Protein AF-M0QQQ7-F1 (afdb_monomer_lite)

Secondary structure (DSSP, 8-state):
-HHHHHTT-HHHHHHHHHHHHTT--TT-TTHHHHHHHHHHHHHHHT-HHHHHHHHHHH-TTT-S-HHHHHHHHHHTT-HHHHHHHHHHHHHS---HHHHHHHHHHHHHHHTTT-HHHHHHHHHHHHHTS-TTS--STTHHHHHHHHHHHTTTT-THHHHHHHHH-S-TT--HHHHHHHHHT-HHHHHHHS-SS--HHHHHHHHHHHHHHHHHHHT-HHHHHHHHTTHHHHHHS----TTTHHHHHHHHHHHHHTT-GGGTHHHHHHHHHHHHHTT--HHHHHHHHHHHHHHHHHHT-HHHHHHHHHHHHHH--SSSHHHHHHHHHHHHHHHHTT----HHHHHHHHHHHHHTT-HHHHHHHHHHHHHT-S-HHHHHHHHHHHHHHHHHHHHHHHHSSSPPHHHHHHHHHHHTT--HHHHHHHHTS-HHHHHHHHHHHHHHTT-SSHHHHHHHHHHTT--

Foldseek 3Di:
DQVCVLLVNLVVLLVVLCVVPPVDDLPDLPLQVSLLSNLLSCLVQQNLVSNQVSDVRNALQRHPQLLSNLLSCLFQQNLPRLVRNLVSLVPDDCDPLSVLQNLLSVLSSCLLPDLPSSLVSLLSSVVSDDLVDPRSSPNSSLLSNLLSCLQQVHLCNQVSVVSNPSDLQALSQLVSCLSLVVLPSVVVSQHPDHDHLVSLLQSLLSQLSSCVLVVNLVSLVVSVVCVLVSVVSHDRTLSCLLSVLSVLQSCLLVVNNVSCVVVLVSVVVSCVSSVNRLSRNLNNLLSQLNSCLSNLNLPSLVVSLVVLVVSDDPDDLSVLSSLLSVLQSCLSVLHDDDVVSLVSNLVSCVSSSNLSSSLVSLQSSLVSDPDVVSSVVSNVSSVVSVVVSVVVSLQRDDQDPVLLLLLLCVLVPDQLCVSCVVVVHHSVVSVVSLVSLCSNQVNPDSVSSSVSCVVVPRD

InterPro domains:
  IPR000792 Transcription regulator LuxR, C-terminal [PF00196] (398-450)
  IPR000792 Transcription regulator LuxR, C-terminal [PR00038] (399-413)
  IPR000792 Transcription regulator LuxR, C-terminal [PR00038] (413-429)
  IPR000792 Transcription regulator LuxR, C-terminal [PR00038] (429-441)
  IPR000792 Transcription regulator LuxR, C-terminal [PS00622] (413-440)
  IPR000792 Transcription regulator LuxR, C-terminal [PS50043] (392-457)
  IPR000792 Transcription regulator LuxR, C-terminal [SM00421] (396-453)
  IPR000792 Transcription regulator LuxR, C-terminal [cd06170] (399-450)
  IPR016032 Signal transduction response regulator, C-terminal effector [SSF46894] (384-457)
  IPR036388 Winged helix-like DNA-binding domain superfamily [G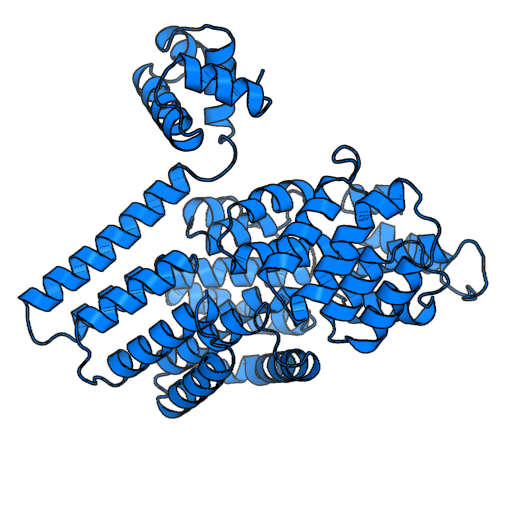3DSA:1.10.10.10] (391-458)

Sequence (459 aa):
ARLALAAGDVDGAAAVADRHLEGASVEDADVPPWIALAADIAGVRGHHTHAADLHRWLGPTRTDDALGAVAALLGVGDRESAAAFVATDATRPPIGVRARRAPAVRGLSASLDDPTAALDDVVRGLSAGDVRRPAPATYAPLLAAVSLSLQTATPTAHLMASTVRSSTADPTESWIALRAGDLETAGRRCPAEPVGAADRFRTLAIRLGLARRAGDVGAMTALWLQAPSVLAAVEVDLYSLAHLAEYRVVAARLGQTAQIDRRIAAVDELLTGLGDPVAWSADWRFAEVVSAIAARDSGAAAVGCERLSRLATSAGPATDLARAAEVWTRIADAQPVPTSDVDAAVDGLRRAGRAWEAARLAGEAALRSDDSRTAAALLHTARAVAEERRDAVDTAGPLTEREAEVARELLAGFTYREIGERLFISAKTVEHHVARIRRRLDAGSRSELLSALRAAGYR

Radius of gyration: 23.48 Å; chains: 1; bounding box: 63×50×65 Å

Structure (mmCIF, N/CA/C/O backbone):
data_AF-M0QQQ7-F1
#
_entry.id   AF-M0QQQ7-F1
#
loop_
_atom_site.group_PDB
_atom_site.id
_atom_site.type_symbol
_atom_site.label_atom_id
_atom_site.label_alt_id
_atom_site.label_comp_id
_atom_site.label_asym_id
_atom_site.label_entity_id
_atom_site.label_seq_id
_atom_site.pdbx_PDB_ins_code
_atom_site.Cartn_x
_atom_site.Cartn_y
_atom_site.Cartn_z
_atom_site.occupancy
_atom_site.B_iso_or_equiv
_atom_site.auth_seq_id
_atom_site.auth_comp_id
_atom_site.auth_asym_id
_atom_site.auth_atom_id
_atom_site.pdbx_PDB_model_num
ATOM 1 N N . ALA A 1 1 ? 5.302 -7.618 -29.799 1.00 82.19 1 ALA A N 1
ATOM 2 C CA . ALA A 1 1 ? 5.643 -7.550 -28.365 1.00 82.19 1 ALA A CA 1
ATOM 3 C C . ALA A 1 1 ? 4.912 -6.409 -27.643 1.00 82.19 1 ALA A C 1
ATOM 5 O O . ALA A 1 1 ? 3.958 -6.702 -26.945 1.00 82.19 1 ALA A O 1
ATOM 6 N N . ARG A 1 2 ? 5.225 -5.119 -27.870 1.00 80.75 2 ARG A N 1
ATOM 7 C CA . ARG A 1 2 ? 4.519 -3.998 -27.193 1.00 80.75 2 ARG A CA 1
ATOM 8 C C . ARG A 1 2 ? 2.996 -3.974 -27.387 1.00 80.75 2 ARG A C 1
ATOM 10 O O . ARG A 1 2 ? 2.278 -3.688 -26.443 1.00 80.75 2 ARG A O 1
ATOM 17 N N . LEU A 1 3 ? 2.510 -4.297 -28.589 1.00 80.75 3 LEU A N 1
ATOM 18 C CA . LEU A 1 3 ? 1.068 -4.424 -28.848 1.00 80.75 3 LEU A CA 1
ATOM 19 C C . LEU A 1 3 ? 0.435 -5.604 -28.096 1.00 80.75 3 LEU A C 1
ATOM 21 O O . LEU A 1 3 ? -0.682 -5.468 -27.622 1.00 80.75 3 LEU A O 1
ATOM 25 N N . ALA A 1 4 ? 1.152 -6.726 -27.966 1.00 81.25 4 ALA A N 1
ATOM 26 C CA . ALA A 1 4 ? 0.687 -7.885 -27.202 1.00 81.25 4 ALA A CA 1
ATOM 27 C C . ALA A 1 4 ? 0.584 -7.528 -25.713 1.00 81.25 4 ALA A C 1
ATOM 29 O O . ALA A 1 4 ? -0.470 -7.697 -25.113 1.00 81.25 4 ALA A O 1
ATOM 30 N N . LEU A 1 5 ? 1.620 -6.881 -25.168 1.00 77.62 5 LEU A N 1
ATOM 31 C CA . LEU A 1 5 ? 1.623 -6.386 -23.792 1.00 77.62 5 LEU A CA 1
ATOM 32 C C . LEU A 1 5 ? 0.493 -5.373 -23.539 1.00 77.62 5 LEU A C 1
ATOM 34 O O . LEU A 1 5 ? -0.209 -5.475 -22.540 1.00 77.62 5 LEU A O 1
ATOM 38 N N . ALA A 1 6 ? 0.264 -4.439 -24.468 1.00 74.06 6 ALA A N 1
ATOM 39 C CA . ALA A 1 6 ? -0.843 -3.482 -24.385 1.00 74.06 6 ALA A CA 1
ATOM 40 C C . ALA A 1 6 ? -2.233 -4.140 -24.497 1.00 74.06 6 ALA A C 1
ATOM 42 O O . ALA A 1 6 ? -3.210 -3.572 -24.021 1.00 74.06 6 ALA A O 1
ATOM 43 N N . ALA A 1 7 ? -2.325 -5.316 -25.119 1.00 74.88 7 ALA A N 1
ATOM 44 C CA . ALA A 1 7 ? -3.544 -6.117 -25.200 1.00 74.88 7 ALA A CA 1
ATOM 45 C C . ALA A 1 7 ? -3.713 -7.086 -24.010 1.00 74.88 7 ALA A C 1
ATOM 47 O O . ALA A 1 7 ? -4.677 -7.847 -23.987 1.00 74.88 7 ALA A O 1
ATOM 48 N N . GLY A 1 8 ? -2.789 -7.080 -23.041 1.00 76.31 8 GLY A N 1
ATOM 49 C CA . GLY A 1 8 ? -2.792 -7.993 -21.893 1.00 76.31 8 GLY A CA 1
ATOM 50 C C . GLY A 1 8 ? -2.192 -9.378 -22.169 1.00 76.31 8 GLY A C 1
ATOM 51 O O . GLY A 1 8 ? -2.152 -10.210 -21.267 1.00 76.31 8 GLY A O 1
ATOM 52 N N . ASP A 1 9 ? -1.678 -9.632 -23.376 1.00 83.38 9 ASP A N 1
ATOM 53 C CA . ASP A 1 9 ? -0.954 -10.858 -23.726 1.00 83.38 9 ASP A CA 1
ATOM 54 C C . ASP A 1 9 ? 0.514 -10.757 -23.274 1.00 83.38 9 ASP A C 1
ATOM 56 O O . ASP A 1 9 ? 1.436 -10.488 -24.053 1.00 83.38 9 ASP A O 1
ATOM 60 N N . VAL A 1 10 ? 0.712 -10.913 -21.962 1.00 85.69 10 VAL A N 1
ATOM 61 C CA . VAL A 1 10 ? 2.031 -10.849 -21.313 1.00 85.69 10 VAL A CA 1
ATOM 62 C C . VAL A 1 10 ? 2.925 -12.007 -21.771 1.00 85.69 10 VAL A C 1
ATOM 64 O O . VAL A 1 10 ? 4.121 -11.808 -21.986 1.00 85.69 10 VAL A O 1
ATOM 67 N N . ASP A 1 11 ? 2.357 -13.197 -21.977 1.00 88.44 11 ASP A N 1
ATOM 68 C CA . ASP A 1 11 ? 3.104 -14.392 -22.384 1.00 88.44 11 ASP A CA 1
ATOM 69 C C . ASP A 1 11 ? 3.584 -14.303 -23.834 1.00 88.44 11 ASP A C 1
ATOM 71 O O . ASP A 1 11 ? 4.762 -14.546 -24.110 1.00 88.44 11 ASP A O 1
ATOM 75 N N . GLY A 1 12 ? 2.726 -13.863 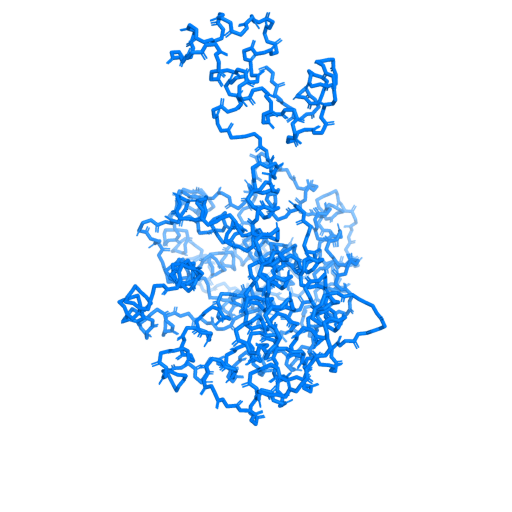-24.756 1.00 90.44 12 GLY A N 1
ATOM 76 C CA . GLY A 1 12 ? 3.119 -13.594 -26.134 1.00 90.44 12 GLY A CA 1
ATOM 77 C C . GLY A 1 12 ? 4.098 -12.425 -26.248 1.00 90.44 12 GLY A C 1
ATOM 78 O O . GLY A 1 12 ? 4.996 -12.449 -27.094 1.00 90.44 12 GLY A O 1
ATOM 79 N N . ALA A 1 13 ? 3.994 -11.411 -25.380 1.00 89.50 13 ALA A N 1
ATOM 80 C CA . ALA A 1 13 ? 4.998 -10.354 -25.306 1.00 89.50 13 ALA A CA 1
ATOM 81 C C . ALA A 1 13 ? 6.368 -10.894 -24.863 1.00 89.50 13 ALA A C 1
ATOM 83 O O . ALA A 1 13 ? 7.367 -10.561 -25.509 1.00 89.50 13 ALA A O 1
ATOM 84 N N . ALA A 1 14 ? 6.399 -11.748 -23.832 1.00 91.56 14 ALA A N 1
ATOM 85 C CA . ALA A 1 14 ? 7.615 -12.380 -23.316 1.00 91.56 14 ALA A CA 1
ATOM 86 C C . ALA A 1 14 ? 8.290 -13.254 -24.375 1.00 91.56 14 ALA A C 1
ATOM 88 O O . ALA A 1 14 ? 9.444 -13.023 -24.708 1.00 91.56 14 ALA A O 1
ATOM 89 N N . ALA A 1 15 ? 7.540 -14.153 -25.017 1.00 94.50 15 ALA A N 1
ATOM 90 C CA . ALA A 1 15 ? 8.077 -15.055 -26.037 1.00 94.50 15 ALA A CA 1
ATOM 91 C C . ALA A 1 15 ? 8.670 -14.326 -27.260 1.00 94.50 15 ALA A C 1
ATOM 93 O O . ALA A 1 15 ? 9.486 -14.878 -28.002 1.00 94.50 15 ALA A O 1
ATOM 94 N N . VAL A 1 16 ? 8.237 -13.092 -27.538 1.00 94.19 16 VAL A N 1
ATOM 95 C CA . VAL A 1 16 ? 8.868 -12.256 -28.569 1.00 94.19 16 VAL A CA 1
ATOM 96 C C . VAL A 1 16 ? 10.148 -11.607 -28.043 1.00 94.19 16 VAL A C 1
ATOM 98 O O . VAL A 1 16 ? 11.122 -11.569 -28.784 1.00 94.19 16 VAL A O 1
ATOM 101 N N . ALA A 1 17 ? 10.151 -11.099 -26.807 1.00 93.06 17 ALA A N 1
ATOM 102 C CA . ALA A 1 17 ? 11.342 -10.503 -26.205 1.00 93.06 17 ALA A CA 1
ATOM 103 C C . ALA A 1 17 ? 12.465 -11.539 -26.027 1.00 93.06 17 ALA A C 1
ATOM 105 O O . ALA A 1 17 ? 13.589 -11.285 -26.452 1.00 93.06 17 ALA A O 1
ATOM 106 N N . ASP A 1 18 ? 12.136 -12.726 -25.515 1.00 94.50 18 ASP A N 1
ATOM 107 C CA . ASP A 1 18 ? 13.091 -13.810 -25.275 1.00 94.50 18 ASP A CA 1
ATOM 108 C C . ASP A 1 18 ? 13.788 -14.235 -26.570 1.00 94.50 18 ASP A C 1
ATOM 110 O O . ASP A 1 18 ? 15.007 -14.304 -26.606 1.00 94.50 18 ASP A O 1
ATOM 114 N N . ARG A 1 19 ? 13.051 -14.396 -27.678 1.00 94.94 19 ARG A N 1
ATOM 115 C CA . ARG A 1 19 ? 13.642 -14.737 -28.989 1.00 94.94 19 ARG A CA 1
ATOM 116 C C . ARG A 1 19 ? 14.636 -13.708 -29.525 1.00 94.94 19 ARG A C 1
ATOM 118 O O . ARG A 1 19 ? 15.465 -14.061 -30.354 1.00 94.94 19 ARG A O 1
ATOM 125 N N . HIS A 1 20 ? 14.506 -12.443 -29.132 1.00 92.62 20 HIS A N 1
ATOM 126 C CA . HIS A 1 20 ? 15.435 -11.389 -29.544 1.00 92.62 20 HIS A CA 1
ATOM 127 C C . HIS A 1 20 ? 16.638 -11.267 -28.610 1.00 92.62 20 HIS A C 1
ATOM 129 O O . HIS A 1 20 ? 17.694 -10.830 -29.049 1.00 92.62 20 HIS A O 1
ATOM 135 N N . LEU A 1 21 ? 16.477 -11.632 -27.337 1.00 94.06 21 LEU A N 1
ATOM 136 C CA . LEU A 1 21 ? 17.554 -11.615 -26.350 1.00 94.06 21 LEU A CA 1
ATOM 137 C C . LEU A 1 21 ? 18.340 -12.936 -26.322 1.00 94.06 21 LEU A C 1
ATOM 139 O O . LEU A 1 21 ? 19.485 -12.961 -25.876 1.00 94.06 21 LEU A O 1
ATOM 143 N N . GLU A 1 22 ? 17.756 -14.027 -26.816 1.00 93.94 22 GLU A N 1
ATOM 144 C CA . GLU A 1 22 ? 18.401 -15.331 -26.927 1.00 93.94 22 GLU A CA 1
ATOM 145 C C . GLU A 1 22 ? 19.618 -15.250 -27.860 1.00 93.94 22 GLU A C 1
ATOM 147 O O . GLU A 1 22 ? 19.500 -15.043 -29.066 1.00 93.94 22 GLU A O 1
ATOM 152 N N . GLY A 1 23 ? 20.812 -15.401 -27.281 1.00 90.56 23 GLY A N 1
ATOM 153 C CA . GLY A 1 23 ? 22.083 -15.317 -28.007 1.00 90.56 23 GLY A CA 1
ATOM 154 C C . GLY A 1 23 ? 22.569 -13.896 -28.308 1.00 90.56 23 GLY A C 1
AT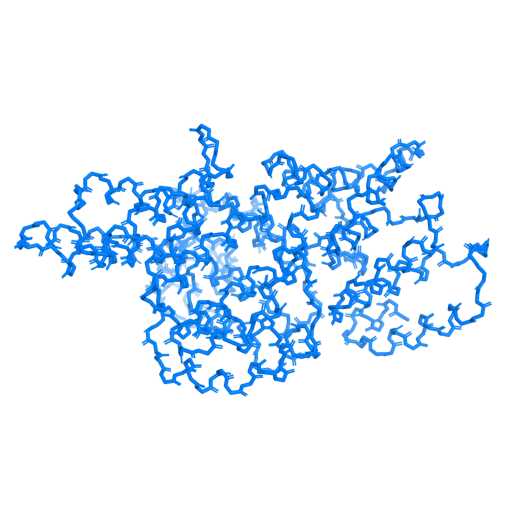OM 155 O O . GLY A 1 23 ? 23.604 -13.757 -28.959 1.00 90.56 23 GLY A O 1
ATOM 156 N N . ALA A 1 24 ? 21.871 -12.860 -27.833 1.00 92.69 24 ALA A N 1
ATOM 157 C CA . ALA A 1 24 ? 22.284 -11.473 -28.019 1.00 92.69 24 ALA A CA 1
ATOM 158 C C . ALA A 1 24 ? 23.520 -11.119 -27.175 1.00 92.69 24 ALA A C 1
ATOM 160 O O . ALA A 1 24 ? 23.685 -11.585 -26.043 1.00 92.69 24 ALA A O 1
ATOM 161 N N . SER A 1 25 ? 24.375 -10.248 -27.708 1.00 92.88 25 SER A N 1
ATOM 162 C CA . SER A 1 25 ? 25.479 -9.631 -26.974 1.00 92.88 25 SER A CA 1
ATOM 163 C C . SER A 1 25 ? 25.045 -8.285 -26.402 1.00 92.88 25 SER A C 1
ATOM 165 O O . SER A 1 25 ? 24.314 -7.526 -27.033 1.00 92.88 25 SER A O 1
ATOM 167 N N . VAL A 1 26 ? 25.559 -7.921 -25.226 1.00 91.06 26 VAL A N 1
ATOM 168 C CA . VAL A 1 26 ? 25.296 -6.603 -24.619 1.00 91.06 26 VAL A CA 1
ATOM 169 C C . VAL A 1 26 ? 25.730 -5.439 -25.527 1.00 91.06 26 VAL A C 1
ATOM 171 O O . VAL A 1 26 ? 25.189 -4.333 -25.446 1.00 91.06 26 VAL A O 1
ATOM 174 N N . GLU A 1 27 ? 26.706 -5.683 -26.404 1.00 92.62 27 GLU A N 1
ATOM 175 C CA . GLU A 1 27 ? 27.265 -4.696 -27.331 1.00 92.62 27 GLU A CA 1
ATOM 176 C C . GLU A 1 27 ? 26.352 -4.411 -28.533 1.00 92.62 27 GLU A C 1
ATOM 178 O O . GLU A 1 27 ? 26.475 -3.344 -29.149 1.00 92.62 27 GLU A O 1
ATOM 183 N N . ASP A 1 28 ? 25.384 -5.288 -28.813 1.00 92.75 28 ASP A N 1
ATOM 184 C CA . ASP A 1 28 ? 24.484 -5.172 -29.958 1.00 92.75 28 ASP A CA 1
ATOM 185 C C . ASP A 1 28 ? 23.592 -3.924 -29.841 1.00 92.75 28 ASP A C 1
ATOM 187 O O . ASP A 1 28 ? 23.079 -3.569 -28.773 1.00 92.75 28 ASP A O 1
ATOM 191 N N . ALA A 1 29 ? 23.450 -3.194 -30.951 1.00 89.44 29 ALA A N 1
ATOM 192 C CA . ALA A 1 29 ? 22.823 -1.870 -30.969 1.00 89.44 29 ALA A CA 1
ATOM 193 C C . ALA A 1 29 ? 21.296 -1.904 -30.776 1.00 89.44 29 ALA A C 1
ATOM 195 O O . ALA A 1 29 ? 20.706 -0.906 -30.364 1.00 89.44 29 ALA A O 1
ATOM 196 N N . ASP A 1 30 ? 20.648 -3.026 -31.077 1.00 90.44 30 ASP A N 1
ATOM 197 C CA . ASP A 1 30 ? 19.199 -3.217 -30.997 1.00 90.44 30 ASP A CA 1
ATOM 198 C C . ASP A 1 30 ? 18.728 -3.815 -29.661 1.00 90.44 30 ASP A C 1
ATOM 200 O O . ASP A 1 30 ? 17.528 -3.830 -29.392 1.00 90.44 30 ASP A O 1
ATOM 204 N N . VAL A 1 31 ? 19.647 -4.231 -28.788 1.00 92.88 31 VAL A N 1
ATOM 205 C CA . VAL A 1 31 ? 19.356 -4.828 -27.472 1.00 92.88 31 VAL A CA 1
ATOM 206 C C . VAL A 1 31 ? 18.711 -3.875 -26.451 1.00 92.88 31 VAL A C 1
ATOM 208 O O . VAL A 1 31 ? 17.766 -4.305 -25.782 1.00 92.88 31 VAL A O 1
ATOM 211 N N . PRO A 1 32 ? 19.119 -2.594 -26.299 1.00 92.19 32 PRO A N 1
ATOM 212 C CA . PRO A 1 32 ? 18.553 -1.706 -25.277 1.00 92.19 32 PRO A CA 1
ATOM 213 C C . PRO A 1 32 ? 17.009 -1.629 -25.237 1.00 92.19 32 PRO A C 1
ATOM 215 O O . PRO A 1 32 ? 16.436 -1.769 -24.151 1.00 92.19 32 PRO A O 1
ATOM 218 N N . PRO A 1 33 ? 16.285 -1.455 -26.365 1.00 89.56 33 PRO A N 1
ATOM 219 C CA . PRO A 1 33 ? 14.822 -1.421 -26.344 1.00 89.56 33 PRO A CA 1
ATOM 220 C C . PRO A 1 33 ? 14.169 -2.772 -26.013 1.00 89.56 33 PRO A C 1
ATOM 222 O O . PRO A 1 33 ? 13.040 -2.769 -25.510 1.00 89.56 33 PRO A O 1
ATOM 225 N N . TRP A 1 34 ? 14.839 -3.901 -26.279 1.00 92.00 34 TRP A N 1
ATOM 226 C CA . TRP A 1 34 ? 14.366 -5.235 -25.890 1.00 92.00 34 TRP A CA 1
ATOM 227 C C . TRP A 1 34 ? 14.552 -5.491 -24.400 1.00 92.00 34 TRP A C 1
ATOM 229 O O . TRP A 1 34 ? 13.639 -6.022 -23.774 1.00 92.00 34 TRP A O 1
ATOM 239 N N . ILE A 1 35 ? 15.663 -5.033 -23.818 1.00 92.81 35 ILE A N 1
ATOM 240 C CA . ILE A 1 35 ? 15.896 -5.083 -22.371 1.00 92.81 35 ILE A CA 1
ATOM 241 C C . ILE A 1 35 ? 14.846 -4.281 -21.609 1.00 92.81 35 ILE A C 1
ATOM 243 O O . ILE A 1 35 ? 14.246 -4.816 -20.681 1.00 92.81 35 ILE A O 1
ATOM 247 N N . ALA A 1 36 ? 14.561 -3.044 -22.030 1.00 89.12 36 ALA A N 1
ATOM 248 C CA . ALA A 1 36 ? 13.509 -2.243 -21.401 1.00 89.12 36 ALA A CA 1
ATOM 249 C C . ALA A 1 36 ? 12.148 -2.965 -21.444 1.00 89.12 36 ALA A C 1
ATOM 251 O O . ALA A 1 36 ? 11.458 -3.066 -20.437 1.00 89.12 36 ALA A O 1
ATOM 252 N N . LEU A 1 37 ? 11.796 -3.554 -22.593 1.00 88.88 37 LEU A N 1
ATOM 253 C CA . LEU A 1 37 ? 10.545 -4.297 -22.736 1.00 88.88 37 LEU A CA 1
ATOM 254 C C . LEU A 1 37 ? 10.500 -5.582 -21.892 1.00 88.88 37 LEU A C 1
ATOM 256 O O . LEU A 1 37 ? 9.464 -5.887 -21.307 1.00 88.88 37 LEU A O 1
ATOM 260 N N . ALA A 1 38 ? 11.584 -6.356 -21.853 1.00 92.19 38 ALA A N 1
ATOM 261 C CA . ALA A 1 38 ? 11.665 -7.571 -21.047 1.00 92.19 38 ALA A CA 1
ATOM 262 C C . ALA A 1 38 ? 11.583 -7.245 -19.547 1.00 92.19 38 ALA A C 1
ATOM 264 O O . ALA A 1 38 ? 10.872 -7.928 -18.811 1.00 92.19 38 ALA A O 1
ATOM 265 N N . ALA A 1 39 ? 12.219 -6.151 -19.114 1.00 91.56 39 ALA A N 1
ATOM 266 C CA . ALA A 1 39 ? 12.131 -5.656 -17.746 1.00 91.56 39 ALA A CA 1
ATOM 267 C C . ALA A 1 39 ? 10.703 -5.210 -17.383 1.00 91.56 39 ALA A C 1
ATOM 269 O O . ALA A 1 39 ? 10.231 -5.521 -16.289 1.00 91.56 39 ALA A O 1
ATOM 270 N N . ASP A 1 40 ? 9.968 -4.576 -18.304 1.00 86.00 40 ASP A N 1
ATOM 271 C CA . ASP A 1 40 ? 8.550 -4.248 -18.095 1.00 86.00 40 ASP A CA 1
ATOM 272 C C . ASP A 1 40 ? 7.690 -5.497 -17.912 1.00 86.00 40 ASP A C 1
ATOM 274 O O . ASP A 1 40 ? 6.875 -5.573 -16.993 1.00 86.00 40 ASP A O 1
ATOM 278 N N . ILE A 1 41 ? 7.874 -6.490 -18.787 1.00 88.56 41 ILE A N 1
ATOM 279 C CA . ILE A 1 41 ? 7.156 -7.768 -18.736 1.00 88.56 41 ILE A CA 1
ATOM 280 C C . ILE A 1 41 ? 7.436 -8.471 -17.404 1.00 88.56 41 ILE A C 1
ATOM 282 O O . ILE A 1 41 ? 6.512 -8.971 -16.758 1.00 88.56 41 ILE A O 1
ATOM 286 N N . ALA A 1 42 ? 8.697 -8.477 -16.973 1.00 90.56 42 ALA A N 1
ATOM 287 C CA . ALA A 1 42 ? 9.108 -9.003 -15.681 1.00 90.56 42 ALA A CA 1
ATOM 288 C C . ALA A 1 42 ? 8.429 -8.246 -14.527 1.00 90.56 42 ALA A C 1
ATOM 290 O O . ALA A 1 42 ? 7.852 -8.874 -13.641 1.00 90.56 42 ALA A O 1
ATOM 291 N N . GLY A 1 43 ? 8.396 -6.912 -14.582 1.00 86.25 43 GLY A N 1
ATOM 292 C CA . GLY A 1 43 ? 7.715 -6.070 -13.598 1.00 86.25 43 GLY A CA 1
ATOM 293 C C . GLY A 1 43 ? 6.206 -6.322 -13.515 1.00 86.25 43 GLY A C 1
ATOM 294 O O . GLY A 1 43 ? 5.671 -6.420 -12.413 1.00 86.25 43 GLY A O 1
ATOM 295 N N . VAL A 1 44 ? 5.519 -6.491 -14.650 1.00 83.44 44 VAL A N 1
ATOM 296 C CA . VAL A 1 44 ? 4.085 -6.849 -14.693 1.00 83.44 44 VAL A CA 1
ATOM 297 C C . VAL A 1 44 ? 3.836 -8.215 -14.049 1.00 83.44 44 VAL A C 1
ATOM 299 O O . VAL A 1 44 ? 2.847 -8.400 -13.345 1.00 83.44 44 VAL A O 1
ATOM 302 N N . ARG A 1 45 ? 4.754 -9.170 -14.229 1.00 86.12 45 ARG A N 1
ATOM 303 C CA . ARG A 1 45 ? 4.684 -10.491 -13.583 1.00 86.12 45 ARG A CA 1
ATOM 304 C C . ARG A 1 45 ? 5.061 -10.474 -12.097 1.00 86.12 45 ARG A C 1
ATOM 306 O O . ARG A 1 45 ? 4.806 -11.463 -11.414 1.00 86.12 45 ARG A O 1
ATOM 313 N N . GLY A 1 46 ? 5.625 -9.373 -11.596 1.00 86.06 46 GLY A N 1
ATOM 314 C CA . GLY A 1 46 ? 6.167 -9.263 -10.238 1.00 86.06 46 GLY A CA 1
ATOM 315 C C . GLY A 1 46 ? 7.537 -9.926 -10.059 1.00 86.06 46 GLY A C 1
ATOM 316 O O . GLY A 1 46 ? 7.897 -10.268 -8.941 1.00 86.06 46 GLY A O 1
ATOM 317 N N . HIS A 1 47 ? 8.285 -10.139 -11.146 1.00 90.88 47 HIS A N 1
ATOM 318 C CA . HIS A 1 47 ? 9.649 -10.679 -11.134 1.00 90.88 47 HIS A CA 1
ATOM 319 C C . HIS A 1 47 ? 10.659 -9.522 -11.142 1.00 90.88 47 HIS A C 1
ATOM 321 O O . HIS A 1 47 ? 11.330 -9.252 -12.145 1.00 90.88 47 HIS A O 1
ATOM 327 N N . HIS A 1 48 ? 10.713 -8.771 -10.045 1.00 90.56 48 HIS A N 1
ATOM 328 C CA . HIS A 1 48 ? 11.515 -7.552 -9.959 1.00 90.56 48 HIS A CA 1
ATOM 329 C C . HIS A 1 48 ? 13.021 -7.843 -9.958 1.00 90.56 48 HIS A C 1
ATOM 331 O O . HIS A 1 48 ? 13.779 -7.054 -10.525 1.00 90.56 48 HIS A O 1
ATOM 337 N N . THR A 1 49 ? 13.454 -8.997 -9.435 1.00 95.06 49 THR A N 1
ATOM 338 C CA . THR A 1 49 ? 14.854 -9.441 -9.543 1.00 95.06 49 THR A CA 1
ATOM 339 C C . THR A 1 49 ? 15.265 -9.628 -10.996 1.00 95.06 49 THR A C 1
ATOM 341 O O . THR A 1 49 ? 16.287 -9.088 -11.415 1.00 95.06 49 THR A O 1
ATOM 344 N N . HIS A 1 50 ? 14.424 -10.279 -11.801 1.00 95.25 50 HIS A N 1
ATOM 345 C CA . HIS A 1 50 ? 14.700 -10.453 -13.224 1.00 95.25 50 HIS A CA 1
ATOM 346 C C . HIS A 1 50 ? 14.766 -9.111 -13.975 1.00 95.25 50 HIS A C 1
ATOM 348 O O . HIS A 1 50 ? 15.676 -8.898 -14.775 1.00 95.25 50 HIS A O 1
ATOM 354 N N . ALA A 1 51 ? 13.852 -8.177 -13.684 1.00 93.62 51 ALA A N 1
ATOM 355 C CA . ALA A 1 51 ? 13.894 -6.831 -14.261 1.00 93.62 51 ALA A CA 1
ATOM 356 C C . ALA A 1 51 ? 15.204 -6.096 -13.917 1.00 93.62 51 ALA A C 1
ATOM 358 O O . ALA A 1 51 ? 15.828 -5.486 -14.787 1.00 93.62 51 ALA A O 1
ATOM 359 N N . ALA A 1 52 ? 15.641 -6.178 -12.657 1.00 95.81 52 ALA A N 1
ATOM 360 C CA . ALA A 1 52 ? 16.893 -5.588 -12.200 1.00 95.81 52 ALA A CA 1
ATOM 361 C C . ALA A 1 52 ? 18.111 -6.214 -12.899 1.00 95.81 52 ALA A C 1
ATOM 363 O O . ALA A 1 52 ? 18.985 -5.483 -13.363 1.00 95.81 52 ALA A O 1
ATOM 364 N N . ASP A 1 53 ? 18.150 -7.541 -13.041 1.00 96.94 53 ASP A N 1
ATOM 365 C CA . ASP A 1 53 ? 19.251 -8.257 -13.697 1.00 96.94 53 ASP A CA 1
ATOM 366 C C . ASP A 1 53 ? 19.400 -7.884 -15.174 1.00 96.94 53 ASP A C 1
ATOM 368 O O . ASP A 1 53 ? 20.518 -7.667 -15.643 1.00 96.94 53 ASP A O 1
ATOM 372 N N . LEU A 1 54 ? 18.286 -7.718 -15.894 1.00 95.94 54 LEU A N 1
ATOM 373 C CA . LEU A 1 54 ? 18.291 -7.245 -17.281 1.00 95.94 54 LEU A CA 1
ATOM 374 C C . LEU A 1 54 ? 18.934 -5.853 -17.402 1.00 95.94 54 LEU A C 1
ATOM 376 O O . LEU A 1 54 ? 19.748 -5.609 -18.297 1.00 95.94 54 LEU A O 1
ATOM 380 N N . HIS A 1 55 ? 18.620 -4.943 -16.476 1.00 95.56 55 HIS A N 1
ATOM 381 C CA . HIS A 1 55 ? 19.239 -3.620 -16.444 1.00 95.56 55 HIS A CA 1
ATOM 382 C C . HIS A 1 55 ? 20.709 -3.663 -16.008 1.00 95.56 55 HIS A C 1
ATOM 384 O O . HIS A 1 55 ? 21.523 -2.968 -16.618 1.00 95.56 55 HIS A O 1
ATOM 390 N N . ARG A 1 56 ? 21.081 -4.491 -15.021 1.00 96.31 56 ARG A N 1
ATOM 391 C CA . ARG A 1 56 ? 22.489 -4.690 -14.623 1.00 96.31 56 ARG A CA 1
ATOM 392 C C . ARG A 1 56 ? 23.328 -5.203 -15.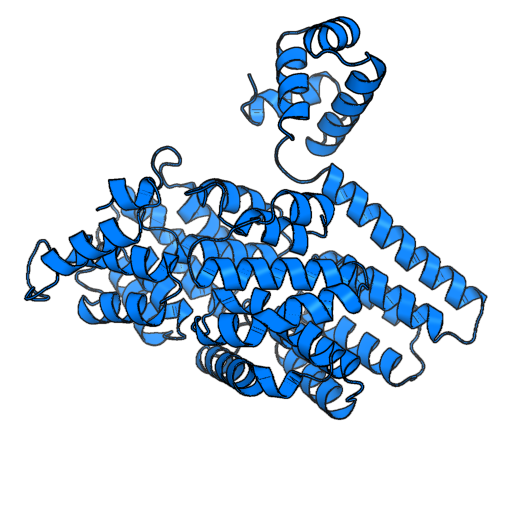784 1.00 96.31 56 ARG A C 1
ATOM 394 O O . ARG A 1 56 ? 24.421 -4.690 -16.004 1.00 96.31 56 ARG A O 1
ATOM 401 N N . TRP A 1 57 ? 22.800 -6.168 -16.534 1.00 96.19 57 TRP A N 1
ATOM 402 C CA . TRP A 1 57 ? 23.474 -6.728 -17.698 1.00 96.19 57 TRP A CA 1
ATOM 403 C C . TRP A 1 57 ? 23.719 -5.669 -18.777 1.00 96.19 57 TRP A C 1
ATOM 405 O O . TRP A 1 57 ? 24.833 -5.574 -19.280 1.00 96.19 57 TRP A O 1
ATOM 415 N N . LEU A 1 58 ? 22.724 -4.825 -19.082 1.00 95.44 58 LEU A N 1
ATOM 416 C CA . LEU A 1 58 ? 22.871 -3.747 -20.068 1.00 95.44 58 LEU A CA 1
ATOM 417 C C . LEU A 1 58 ? 23.819 -2.625 -19.610 1.00 95.44 58 LEU A C 1
ATOM 419 O O . LEU A 1 58 ? 24.542 -2.038 -20.418 1.00 95.44 58 LEU A O 1
ATOM 423 N N . GLY A 1 59 ? 23.789 -2.308 -18.318 1.00 95.62 59 GLY A N 1
ATOM 424 C CA . GLY A 1 59 ? 24.579 -1.249 -17.707 1.00 95.62 59 GLY A CA 1
ATOM 425 C C . GLY A 1 59 ? 24.039 0.177 -17.940 1.00 95.62 59 GLY A C 1
ATOM 426 O O . GLY A 1 59 ? 23.230 0.445 -18.838 1.00 95.62 59 GLY A O 1
ATOM 427 N N . PRO A 1 60 ? 24.502 1.147 -17.130 1.00 95.12 60 PRO A N 1
ATOM 428 C CA . PRO A 1 60 ? 23.950 2.505 -17.099 1.00 95.12 60 PRO A CA 1
ATOM 429 C C . PRO A 1 60 ? 24.305 3.351 -18.332 1.00 95.12 60 PRO A C 1
ATOM 431 O O . PRO A 1 60 ? 23.599 4.303 -18.677 1.00 95.12 60 PRO A O 1
ATOM 434 N N . THR A 1 61 ? 25.386 3.012 -19.034 1.00 93.31 61 THR A N 1
ATOM 435 C CA . THR A 1 61 ? 25.868 3.758 -20.206 1.00 93.31 61 THR A CA 1
ATOM 436 C C . THR A 1 61 ? 25.072 3.462 -21.473 1.00 93.31 61 THR A C 1
ATOM 438 O O . THR A 1 61 ? 25.031 4.310 -22.361 1.00 93.31 61 THR A O 1
ATOM 441 N N . ARG A 1 62 ? 24.410 2.299 -21.547 1.00 91.12 62 ARG A N 1
ATOM 442 C CA . ARG A 1 62 ? 23.684 1.832 -22.741 1.00 91.12 62 ARG A CA 1
ATOM 443 C C . ARG A 1 62 ? 22.164 1.852 -22.611 1.00 91.12 62 ARG A C 1
ATOM 445 O O . ARG A 1 62 ? 21.481 1.742 -23.621 1.00 91.12 62 ARG A O 1
ATOM 452 N N . THR A 1 63 ? 21.615 1.996 -21.404 1.00 86.31 63 THR A N 1
ATOM 453 C CA . THR A 1 63 ? 20.152 2.052 -21.230 1.00 86.31 63 THR A CA 1
ATOM 454 C C . THR A 1 63 ? 19.552 3.283 -21.897 1.00 86.31 63 THR A C 1
ATOM 456 O O . THR A 1 63 ? 20.109 4.357 -21.758 1.00 86.31 63 THR A O 1
ATOM 459 N N . ASP A 1 64 ? 18.399 3.191 -22.547 1.00 79.75 64 ASP A N 1
ATOM 460 C CA . ASP A 1 64 ? 17.600 4.376 -22.918 1.00 79.75 64 ASP A CA 1
ATOM 461 C C . ASP A 1 64 ? 16.425 4.605 -21.957 1.00 79.75 64 ASP A C 1
ATOM 463 O O . ASP A 1 64 ? 15.642 5.547 -22.107 1.00 79.75 64 ASP A O 1
ATOM 467 N N . ASP A 1 65 ? 16.320 3.754 -20.937 1.00 85.94 65 ASP A N 1
ATOM 468 C CA . ASP A 1 65 ? 15.259 3.761 -19.946 1.00 85.94 65 ASP A CA 1
ATOM 469 C C . ASP A 1 65 ? 15.830 3.787 -18.526 1.00 85.94 65 ASP A C 1
ATOM 471 O O . ASP A 1 65 ? 15.762 2.824 -17.762 1.00 85.94 65 ASP A O 1
ATOM 475 N N . ALA A 1 66 ? 16.436 4.920 -18.168 1.00 90.50 66 ALA A N 1
ATOM 476 C CA . ALA A 1 66 ? 16.952 5.137 -16.819 1.00 90.50 66 ALA A CA 1
ATOM 477 C C . ALA A 1 66 ? 15.843 5.077 -15.753 1.00 90.50 66 ALA A C 1
ATOM 479 O O . ALA A 1 66 ? 16.102 4.680 -14.622 1.00 90.50 66 ALA A O 1
ATOM 480 N N . LEU A 1 67 ? 14.606 5.446 -16.106 1.00 90.50 67 LEU A N 1
ATOM 481 C CA . LEU A 1 67 ? 13.477 5.432 -15.176 1.00 90.50 67 LEU A CA 1
ATOM 482 C C . LEU A 1 67 ? 13.057 4.004 -14.811 1.00 90.50 67 LEU A C 1
ATOM 484 O O . LEU A 1 67 ? 12.948 3.707 -13.621 1.00 90.50 67 LEU A O 1
ATOM 488 N N . GLY A 1 68 ? 12.861 3.131 -15.806 1.00 89.56 68 GLY A N 1
ATOM 489 C CA . GLY A 1 68 ? 12.590 1.710 -15.576 1.00 89.56 68 GLY A CA 1
ATOM 490 C C . GLY A 1 68 ? 13.720 1.028 -14.805 1.00 89.56 68 GLY A C 1
ATOM 491 O O . GLY A 1 68 ? 13.458 0.348 -13.814 1.00 89.56 68 GLY A O 1
ATOM 492 N N . ALA A 1 69 ? 14.975 1.319 -15.168 1.00 93.31 69 ALA A N 1
ATOM 493 C CA . ALA A 1 69 ? 16.148 0.768 -14.493 1.00 93.31 69 ALA A CA 1
ATOM 494 C C . ALA A 1 69 ? 16.230 1.152 -13.012 1.00 93.31 69 ALA A C 1
ATOM 496 O O . ALA A 1 69 ? 16.374 0.281 -12.158 1.00 93.31 69 ALA A O 1
ATOM 497 N N . VAL A 1 70 ? 16.098 2.445 -12.693 1.00 95.00 70 VAL A N 1
ATOM 498 C CA . VAL A 1 70 ? 16.130 2.921 -11.302 1.00 95.00 70 VAL A CA 1
ATOM 499 C C . VAL A 1 70 ? 14.980 2.319 -10.500 1.00 95.00 70 VAL A C 1
ATOM 501 O O . VAL A 1 70 ? 15.206 1.868 -9.382 1.00 95.00 70 VAL A O 1
ATOM 504 N N . ALA A 1 71 ? 13.770 2.242 -11.060 1.00 92.88 71 ALA A N 1
ATOM 505 C CA . ALA A 1 71 ? 12.650 1.601 -10.377 1.00 92.88 71 ALA A CA 1
ATOM 506 C C . ALA A 1 71 ? 12.910 0.103 -10.118 1.00 92.88 71 ALA A C 1
ATOM 508 O O . ALA A 1 71 ? 12.762 -0.362 -8.993 1.00 92.88 71 ALA A O 1
ATOM 509 N N . ALA A 1 72 ? 13.359 -0.657 -11.118 1.00 93.81 72 ALA A N 1
ATOM 510 C CA . ALA A 1 72 ? 13.645 -2.082 -10.948 1.00 93.81 72 ALA A CA 1
ATOM 511 C C . ALA A 1 72 ? 14.730 -2.340 -9.885 1.00 93.81 72 ALA A C 1
ATOM 513 O O . ALA A 1 72 ? 14.543 -3.185 -9.011 1.00 93.81 72 ALA A O 1
ATOM 514 N N . LEU A 1 73 ? 15.830 -1.580 -9.922 1.00 95.88 73 LEU A N 1
ATOM 515 C CA . LEU A 1 73 ? 16.951 -1.715 -8.986 1.00 95.88 73 LEU A CA 1
ATOM 516 C C . LEU A 1 73 ? 16.555 -1.339 -7.553 1.00 95.88 73 LEU A C 1
ATOM 518 O O . LEU A 1 73 ? 16.852 -2.083 -6.620 1.00 95.88 73 LEU A O 1
ATOM 522 N N . LEU A 1 74 ? 15.823 -0.236 -7.371 1.00 95.00 74 LEU A N 1
ATOM 523 C CA . LEU A 1 74 ? 15.299 0.143 -6.056 1.00 95.00 74 LEU A CA 1
ATOM 524 C C . LEU A 1 74 ? 14.292 -0.878 -5.523 1.00 95.00 74 LEU A C 1
ATOM 526 O O . LEU A 1 74 ? 14.316 -1.185 -4.333 1.00 95.00 74 LEU A O 1
ATOM 530 N N . GLY A 1 75 ? 13.448 -1.436 -6.397 1.00 94.12 75 GLY A N 1
ATOM 531 C CA . GLY A 1 75 ? 12.480 -2.475 -6.051 1.00 94.12 75 GLY A CA 1
ATOM 532 C C . GLY A 1 75 ? 13.109 -3.674 -5.338 1.00 94.12 75 GLY A C 1
ATOM 533 O O . GLY A 1 75 ? 12.493 -4.231 -4.434 1.00 94.12 75 GLY A O 1
ATOM 534 N N . VAL A 1 76 ? 14.349 -4.019 -5.693 1.00 95.75 76 VAL A N 1
ATOM 535 C CA . VAL A 1 76 ? 15.101 -5.154 -5.128 1.00 95.75 76 VAL A CA 1
ATOM 536 C C . VAL A 1 76 ? 16.172 -4.746 -4.113 1.00 95.75 76 VAL A C 1
ATOM 538 O O . VAL A 1 76 ? 16.978 -5.580 -3.708 1.00 95.75 76 VAL A O 1
ATOM 541 N N . GLY A 1 77 ? 16.211 -3.474 -3.708 1.00 96.00 77 GLY A N 1
ATOM 542 C CA . GLY A 1 77 ? 17.139 -2.990 -2.682 1.00 96.00 77 GLY A CA 1
ATOM 543 C C . GLY A 1 77 ? 18.521 -2.566 -3.183 1.00 96.00 77 GLY A C 1
ATOM 544 O O . GLY A 1 77 ? 19.400 -2.276 -2.376 1.00 96.00 77 GLY A O 1
ATOM 545 N N . ASP A 1 78 ? 18.746 -2.503 -4.496 1.00 95.94 78 ASP A N 1
ATOM 546 C CA . ASP A 1 78 ? 20.051 -2.180 -5.079 1.00 95.94 78 ASP A CA 1
ATOM 547 C C . ASP A 1 78 ? 20.247 -0.665 -5.233 1.00 95.94 78 ASP A C 1
ATOM 549 O O . ASP A 1 78 ? 20.129 -0.083 -6.318 1.00 95.94 78 ASP A O 1
ATOM 553 N N . ARG A 1 79 ? 20.533 -0.013 -4.100 1.00 95.00 79 ARG A N 1
ATOM 554 C CA . ARG A 1 79 ? 20.774 1.435 -4.026 1.00 95.00 79 ARG A CA 1
ATOM 555 C C . ARG A 1 79 ? 21.991 1.869 -4.848 1.00 95.00 79 ARG A C 1
ATOM 557 O O . ARG A 1 79 ? 21.952 2.930 -5.471 1.00 95.00 79 ARG A O 1
ATOM 564 N N . GLU A 1 80 ? 23.062 1.079 -4.839 1.00 95.62 80 GLU A N 1
ATOM 565 C CA . GLU A 1 80 ? 24.327 1.424 -5.497 1.00 95.62 80 GLU A CA 1
ATOM 566 C C . GLU A 1 80 ? 24.171 1.457 -7.019 1.00 95.62 80 GLU A C 1
ATOM 568 O O . GLU A 1 80 ? 24.471 2.475 -7.654 1.00 95.62 80 GLU A O 1
ATOM 573 N N . SER A 1 81 ? 23.619 0.392 -7.606 1.00 95.88 81 SER A N 1
ATOM 574 C CA . SER A 1 81 ? 23.372 0.355 -9.045 1.00 95.88 81 SER A CA 1
ATOM 575 C C . SER A 1 81 ? 22.370 1.434 -9.444 1.00 95.88 81 SER A C 1
ATOM 577 O O . SER A 1 81 ? 22.604 2.148 -10.418 1.00 95.88 81 SER A O 1
ATOM 579 N N . ALA A 1 82 ? 21.287 1.633 -8.680 1.00 95.62 82 ALA A N 1
ATOM 580 C CA . ALA A 1 82 ? 20.321 2.694 -8.968 1.00 95.62 82 ALA A CA 1
ATOM 581 C C . ALA A 1 82 ? 20.995 4.079 -9.027 1.00 95.62 82 ALA A C 1
ATOM 583 O O . ALA A 1 82 ? 20.775 4.834 -9.978 1.00 95.62 82 ALA A O 1
ATOM 584 N N . ALA A 1 83 ? 21.884 4.389 -8.077 1.00 95.50 83 ALA A N 1
ATOM 585 C CA . ALA A 1 83 ? 22.638 5.641 -8.064 1.00 95.50 83 ALA A CA 1
ATOM 586 C C . ALA A 1 83 ? 23.558 5.794 -9.292 1.00 95.50 83 ALA A C 1
ATOM 588 O O . ALA A 1 83 ? 23.640 6.885 -9.865 1.00 95.50 83 ALA A O 1
ATOM 589 N N . ALA A 1 84 ? 24.195 4.713 -9.755 1.00 96.69 84 ALA A N 1
ATOM 590 C CA . ALA A 1 84 ? 25.020 4.732 -10.967 1.00 96.69 84 ALA A CA 1
ATOM 591 C C . ALA A 1 84 ? 24.201 5.063 -12.232 1.00 96.69 84 ALA A C 1
ATOM 593 O O . ALA A 1 84 ? 24.658 5.822 -13.098 1.00 96.69 84 ALA A O 1
ATOM 594 N N . PHE A 1 85 ? 22.970 4.551 -12.325 1.00 95.50 85 PHE A N 1
ATOM 595 C CA . PHE A 1 85 ? 22.036 4.888 -13.402 1.00 95.50 85 PHE A CA 1
ATOM 596 C C . PHE A 1 85 ? 21.593 6.354 -13.345 1.00 95.50 85 PHE A C 1
ATOM 598 O O . PHE A 1 85 ? 21.596 7.021 -14.379 1.00 95.50 85 PHE A O 1
ATOM 605 N N . VAL A 1 86 ? 21.283 6.885 -12.157 1.00 94.94 86 VAL A N 1
ATOM 606 C CA . VAL A 1 86 ? 20.938 8.308 -11.970 1.00 94.94 86 VAL A CA 1
ATOM 607 C C . VAL A 1 86 ? 22.099 9.214 -12.391 1.00 94.94 86 VAL A C 1
ATOM 609 O O . VAL A 1 86 ? 21.902 10.166 -13.150 1.00 94.94 86 VAL A O 1
ATOM 612 N N . ALA A 1 87 ? 23.317 8.908 -11.934 1.00 95.44 87 ALA A N 1
ATOM 613 C CA . ALA A 1 87 ? 24.513 9.684 -12.253 1.00 95.44 87 ALA A CA 1
ATOM 614 C C . ALA A 1 87 ? 24.819 9.669 -13.758 1.00 95.44 87 ALA A C 1
ATOM 616 O O . ALA A 1 87 ? 25.141 10.705 -14.340 1.00 95.44 87 ALA A O 1
ATOM 617 N N . THR A 1 88 ? 24.667 8.513 -14.406 1.00 94.75 88 THR A N 1
ATOM 618 C CA . THR A 1 88 ? 24.894 8.386 -15.851 1.00 94.75 88 THR A CA 1
ATOM 619 C C . THR A 1 88 ? 23.790 9.051 -16.664 1.00 94.75 88 THR A C 1
ATOM 621 O O . THR A 1 88 ? 24.085 9.683 -17.674 1.00 94.75 88 THR A O 1
ATOM 624 N N . ASP A 1 89 ? 22.524 8.972 -16.240 1.00 90.94 89 ASP A N 1
ATOM 625 C CA . ASP A 1 89 ? 21.456 9.719 -16.906 1.00 90.94 89 ASP A CA 1
ATOM 626 C C . ASP A 1 89 ? 21.752 11.218 -16.862 1.00 90.94 89 ASP A C 1
ATOM 628 O O . ASP A 1 89 ? 21.613 11.880 -17.885 1.00 90.94 89 ASP A O 1
ATOM 632 N N . ALA A 1 90 ? 22.237 11.753 -15.735 1.00 90.12 90 ALA A N 1
ATOM 633 C CA . ALA A 1 90 ? 22.542 13.175 -15.562 1.00 90.12 90 ALA A CA 1
ATOM 634 C C . ALA A 1 90 ? 23.520 13.739 -16.617 1.00 90.12 90 ALA A C 1
ATOM 636 O O . ALA A 1 90 ? 23.346 14.887 -17.037 1.00 90.12 90 ALA A O 1
ATOM 637 N N . THR A 1 91 ? 24.478 12.942 -17.101 1.00 91.00 91 THR A N 1
ATOM 638 C CA . THR A 1 91 ? 25.504 13.374 -18.072 1.00 91.00 91 THR A CA 1
ATOM 639 C C . THR A 1 91 ? 25.044 13.336 -19.532 1.00 91.00 91 THR A C 1
ATOM 641 O O . THR A 1 91 ? 25.728 13.867 -20.409 1.00 91.00 91 THR A O 1
ATOM 644 N N . ARG A 1 92 ? 23.880 12.742 -19.826 1.00 87.38 92 ARG A N 1
ATOM 645 C CA . ARG A 1 92 ? 23.367 12.614 -21.199 1.00 87.38 92 ARG A CA 1
ATOM 646 C C . ARG A 1 92 ? 22.870 13.950 -21.771 1.00 87.38 92 ARG A C 1
ATOM 648 O O . ARG A 1 92 ? 22.583 14.885 -21.019 1.00 87.38 92 ARG A O 1
ATOM 655 N N . PRO A 1 93 ? 22.677 14.059 -23.098 1.00 86.62 93 PRO A N 1
ATOM 656 C CA . PRO A 1 93 ? 22.049 15.232 -23.705 1.00 86.62 93 PRO A CA 1
ATOM 657 C C . PRO A 1 93 ? 20.624 15.487 -23.162 1.00 86.62 93 PRO A C 1
ATOM 659 O O . PRO A 1 93 ? 19.839 14.542 -23.017 1.00 86.62 93 PRO A O 1
ATOM 662 N N . PRO A 1 94 ? 20.238 16.738 -22.846 1.00 84.94 94 PRO A N 1
ATOM 663 C CA . PRO A 1 94 ? 18.923 17.078 -22.291 1.00 84.94 94 PRO A CA 1
ATOM 664 C C . PRO A 1 94 ? 17.838 17.168 -23.379 1.00 84.94 94 PRO A C 1
ATOM 666 O O . PRO A 1 94 ? 17.204 18.202 -23.575 1.00 84.94 94 PRO A O 1
ATOM 669 N N . ILE A 1 95 ? 17.617 16.077 -24.115 1.00 84.88 95 ILE A N 1
ATOM 670 C CA . ILE A 1 95 ? 16.553 16.004 -25.127 1.00 84.88 95 ILE A CA 1
ATOM 671 C C . ILE A 1 95 ? 15.164 15.967 -24.474 1.00 84.88 95 ILE A C 1
ATOM 673 O O . ILE A 1 95 ? 15.007 15.487 -23.352 1.00 84.88 95 ILE A O 1
ATOM 677 N N . GLY A 1 96 ? 14.129 16.414 -25.193 1.00 81.38 96 GLY A N 1
ATOM 678 C CA . GLY A 1 96 ? 12.780 16.590 -24.635 1.00 81.38 96 GLY A CA 1
ATOM 679 C C . GLY A 1 96 ? 12.183 15.346 -23.961 1.00 81.38 96 GLY A C 1
ATOM 680 O O . GLY A 1 96 ? 11.533 15.472 -22.930 1.00 81.38 96 GLY A O 1
ATOM 681 N N . VAL A 1 97 ? 12.426 14.138 -24.487 1.00 76.50 97 VAL A N 1
ATOM 682 C CA . VAL A 1 97 ? 11.961 12.883 -23.855 1.00 76.50 97 VAL A CA 1
ATOM 683 C C . VAL A 1 97 ? 12.620 12.665 -22.490 1.00 76.50 97 VAL A C 1
ATOM 685 O O . VAL A 1 97 ? 11.927 12.342 -21.527 1.00 76.50 97 VAL A O 1
ATOM 688 N N . ARG A 1 98 ? 13.934 12.896 -22.388 1.00 83.19 98 ARG A N 1
ATOM 689 C CA . ARG A 1 98 ? 14.680 12.765 -21.134 1.00 83.19 98 ARG A CA 1
ATOM 690 C C . ARG A 1 98 ? 14.322 13.873 -20.153 1.00 83.19 98 ARG A C 1
ATOM 692 O O . ARG A 1 98 ? 14.052 13.577 -18.997 1.00 83.19 98 ARG A O 1
ATOM 699 N N . ALA A 1 99 ? 14.254 15.126 -20.605 1.00 83.75 99 ALA A N 1
ATOM 700 C CA . ALA A 1 99 ? 13.902 16.264 -19.754 1.00 83.75 99 ALA A CA 1
ATOM 701 C C . ALA A 1 99 ? 12.560 16.052 -19.028 1.00 83.75 99 ALA A C 1
ATOM 703 O O . ALA A 1 99 ? 12.415 16.452 -17.876 1.00 83.75 99 ALA A O 1
ATOM 704 N N . ARG A 1 100 ? 11.610 15.357 -19.672 1.00 81.69 100 ARG A N 1
ATOM 705 C CA . ARG A 1 100 ? 10.336 14.960 -19.060 1.00 81.69 100 ARG A CA 1
ATOM 706 C C . ARG A 1 100 ? 10.476 13.880 -17.988 1.00 81.69 100 ARG A C 1
ATOM 708 O O . ARG A 1 100 ? 9.789 13.970 -16.986 1.00 81.69 100 ARG A O 1
ATOM 715 N N . ARG A 1 101 ? 11.342 12.877 -18.168 1.00 83.38 101 ARG A N 1
ATOM 716 C CA . ARG A 1 101 ? 11.486 11.740 -17.233 1.00 83.38 101 ARG A CA 1
ATOM 717 C C . ARG A 1 101 ? 12.517 11.966 -16.124 1.00 83.38 101 ARG A C 1
ATOM 719 O O . ARG A 1 101 ? 12.416 11.340 -15.075 1.00 83.38 101 ARG A O 1
ATOM 726 N N . ALA A 1 102 ? 13.481 12.864 -16.327 1.00 88.06 102 ALA A N 1
ATOM 727 C CA . ALA A 1 102 ? 14.576 13.122 -15.393 1.00 88.06 102 ALA A CA 1
ATOM 728 C C . ALA A 1 102 ? 14.122 13.515 -13.969 1.00 88.06 102 ALA A C 1
ATOM 730 O O . ALA A 1 102 ? 14.765 13.065 -13.020 1.00 88.06 102 ALA A O 1
ATOM 731 N N . PRO A 1 103 ? 13.033 14.293 -13.768 1.00 89.94 103 PRO A N 1
ATOM 732 C CA . PRO A 1 103 ? 12.472 14.497 -12.434 1.00 89.94 103 PRO A CA 1
ATOM 733 C C . PRO A 1 103 ? 12.087 13.180 -11.758 1.00 89.94 103 PRO A C 1
ATOM 735 O O . PRO A 1 103 ? 12.499 12.953 -10.632 1.00 89.94 103 PRO A O 1
ATOM 738 N N . ALA A 1 104 ? 11.417 12.259 -12.459 1.00 89.56 104 ALA A N 1
ATOM 739 C CA . ALA A 1 104 ? 11.023 10.987 -11.857 1.00 89.56 104 ALA A CA 1
ATOM 740 C C . ALA A 1 104 ? 12.217 10.086 -11.523 1.00 89.56 104 ALA A C 1
ATOM 742 O O . ALA A 1 104 ? 12.219 9.454 -10.473 1.00 89.56 104 ALA A O 1
ATOM 743 N N . VAL A 1 105 ? 13.258 10.080 -12.360 1.00 91.38 105 VAL A N 1
ATOM 744 C CA . VAL A 1 105 ? 14.512 9.358 -12.081 1.00 91.38 105 VAL A CA 1
ATOM 745 C C . VAL A 1 105 ? 15.145 9.849 -10.774 1.00 91.38 105 VAL A C 1
ATOM 747 O O . VAL A 1 105 ? 15.471 9.046 -9.901 1.00 91.38 105 VAL A O 1
ATOM 750 N N . ARG A 1 106 ? 15.284 11.172 -10.613 1.00 91.44 106 ARG A N 1
ATOM 751 C CA . ARG A 1 106 ? 15.845 11.765 -9.390 1.00 91.44 106 ARG A CA 1
ATOM 752 C C . ARG A 1 106 ? 14.933 11.566 -8.187 1.00 91.44 106 ARG A C 1
ATOM 754 O O . ARG A 1 106 ? 15.427 11.200 -7.130 1.00 91.44 106 ARG A O 1
ATOM 761 N N . GLY A 1 107 ? 13.629 11.764 -8.361 1.00 91.75 107 GLY A N 1
ATOM 762 C CA . GLY A 1 107 ? 12.637 11.615 -7.303 1.00 91.75 107 GLY A CA 1
ATOM 763 C C . GLY A 1 107 ? 12.603 10.198 -6.735 1.00 91.75 107 GLY A C 1
ATOM 764 O O . GLY A 1 107 ? 12.622 10.035 -5.522 1.00 91.75 107 GLY A O 1
ATOM 765 N N . LEU A 1 108 ? 12.660 9.160 -7.580 1.00 91.88 108 LEU A N 1
ATOM 766 C CA . LEU A 1 108 ? 12.731 7.774 -7.102 1.00 91.88 108 LEU A CA 1
ATOM 767 C C . LEU A 1 108 ? 13.973 7.528 -6.240 1.00 91.88 108 LEU A C 1
ATOM 769 O O . LEU A 1 108 ? 13.854 6.959 -5.159 1.00 91.88 108 LEU A O 1
ATOM 773 N N . SER A 1 109 ? 15.145 8.000 -6.668 1.00 92.50 109 SER A N 1
ATOM 774 C CA . SER A 1 109 ? 16.368 7.875 -5.866 1.00 92.50 109 SER A CA 1
ATOM 775 C C . SER A 1 109 ? 16.302 8.694 -4.576 1.00 92.50 109 SER A C 1
ATOM 777 O O . SER A 1 109 ? 16.713 8.207 -3.527 1.00 92.50 109 SER A O 1
ATOM 779 N N . ALA A 1 110 ? 15.768 9.916 -4.642 1.00 91.69 110 ALA A N 1
ATOM 780 C CA . ALA A 1 110 ? 15.603 10.793 -3.489 1.00 91.69 110 ALA A CA 1
ATOM 781 C C . ALA A 1 110 ? 14.597 10.235 -2.475 1.00 91.69 110 ALA A C 1
ATOM 783 O O . ALA A 1 110 ? 14.686 10.576 -1.302 1.00 91.69 110 ALA A O 1
ATOM 784 N N . SER A 1 111 ? 13.687 9.342 -2.887 1.00 91.56 111 SER A N 1
ATOM 785 C CA . SER A 1 111 ? 12.702 8.730 -1.984 1.00 91.56 111 SER A CA 1
ATOM 786 C C . SER A 1 111 ? 13.332 7.914 -0.855 1.00 91.56 111 SER A C 1
ATOM 788 O O . SER A 1 111 ? 12.676 7.670 0.154 1.00 91.56 111 SER A O 1
ATOM 790 N N . LEU A 1 112 ? 14.598 7.511 -0.997 1.00 90.94 112 LEU A N 1
ATOM 791 C CA . LEU A 1 112 ? 15.325 6.842 0.075 1.00 90.94 112 LEU A CA 1
ATOM 792 C C . LEU A 1 112 ? 15.763 7.799 1.196 1.00 90.94 112 LEU A C 1
ATOM 794 O O . LEU A 1 112 ? 16.014 7.348 2.308 1.00 90.94 112 LEU A O 1
ATOM 798 N N . ASP A 1 113 ? 15.842 9.101 0.915 1.00 87.38 113 ASP A N 1
ATOM 799 C CA . ASP A 1 113 ? 16.398 10.101 1.830 1.00 87.38 113 ASP A CA 1
ATOM 800 C C . ASP A 1 113 ? 15.344 11.150 2.246 1.00 87.38 113 ASP A C 1
ATOM 802 O O . ASP A 1 113 ? 15.203 11.442 3.432 1.00 87.38 113 ASP A O 1
ATOM 806 N N . ASP A 1 114 ? 14.563 11.682 1.295 1.00 82.06 114 ASP A N 1
ATOM 807 C CA . ASP A 1 114 ? 13.486 12.659 1.523 1.00 82.06 114 ASP A CA 1
ATOM 808 C C . ASP A 1 114 ? 12.176 12.240 0.812 1.00 82.06 114 ASP A C 1
ATOM 810 O O . ASP A 1 114 ? 12.047 12.416 -0.405 1.00 82.06 114 ASP A O 1
ATOM 814 N N . PRO A 1 115 ? 11.163 11.738 1.550 1.00 73.56 115 PRO A N 1
ATOM 815 C CA . PRO A 1 115 ? 9.888 11.303 0.976 1.00 73.56 115 PRO A CA 1
ATOM 816 C C . PRO A 1 115 ? 9.116 12.396 0.228 1.00 73.56 115 PRO A C 1
ATOM 818 O O . PRO A 1 115 ? 8.429 12.102 -0.753 1.00 73.56 115 PRO A O 1
ATOM 821 N N . THR A 1 116 ? 9.153 13.639 0.718 1.00 70.56 116 THR A N 1
ATOM 822 C CA . THR A 1 116 ? 8.207 14.674 0.268 1.00 70.56 116 THR A CA 1
ATOM 823 C C . THR A 1 116 ? 8.686 15.292 -1.035 1.00 70.56 116 THR A C 1
ATOM 825 O O . THR A 1 116 ? 7.937 15.336 -2.010 1.00 70.56 116 THR A O 1
ATOM 828 N N . ALA A 1 117 ? 9.960 15.691 -1.084 1.00 71.12 117 ALA A N 1
ATOM 829 C CA . ALA A 1 117 ? 10.568 16.202 -2.308 1.00 71.12 117 ALA A CA 1
ATOM 830 C C . ALA A 1 117 ? 10.593 15.137 -3.420 1.00 71.12 117 ALA A C 1
ATOM 832 O O . ALA A 1 117 ? 10.397 15.455 -4.595 1.00 71.12 117 ALA A O 1
ATOM 833 N N . ALA A 1 118 ? 10.776 13.866 -3.048 1.00 83.44 118 ALA A N 1
ATOM 834 C CA . ALA A 1 118 ? 10.775 12.745 -3.978 1.00 83.44 118 ALA A CA 1
ATOM 835 C C . ALA A 1 118 ? 9.450 12.583 -4.730 1.00 83.44 118 ALA A C 1
ATOM 837 O O . ALA A 1 118 ? 9.455 12.404 -5.951 1.00 83.44 118 ALA A O 1
ATOM 838 N N . LEU A 1 119 ? 8.313 12.651 -4.028 1.00 83.56 119 LEU A N 1
ATOM 839 C CA . LEU A 1 119 ? 7.008 12.397 -4.635 1.00 83.56 119 LEU A CA 1
ATOM 840 C C . LEU A 1 119 ? 6.655 13.429 -5.713 1.00 83.56 119 LEU A C 1
ATOM 842 O O . LEU A 1 119 ? 6.217 13.045 -6.799 1.00 83.56 119 LEU A O 1
ATOM 846 N N . ASP A 1 120 ? 6.875 14.715 -5.443 1.00 83.75 120 ASP A N 1
ATOM 847 C CA . ASP A 1 120 ? 6.577 15.791 -6.395 1.00 83.75 120 ASP A CA 1
ATOM 848 C C . ASP A 1 120 ? 7.365 15.628 -7.700 1.00 83.75 120 ASP A C 1
ATOM 850 O O . ASP A 1 120 ? 6.829 15.815 -8.797 1.00 83.75 120 ASP A O 1
ATOM 854 N N . ASP A 1 121 ? 8.634 15.236 -7.592 1.00 88.31 121 ASP A N 1
ATOM 855 C CA . ASP A 1 121 ? 9.510 14.976 -8.731 1.00 88.31 121 ASP A CA 1
ATOM 856 C C . ASP A 1 121 ? 9.075 13.732 -9.526 1.00 88.31 121 ASP A C 1
ATOM 858 O O . ASP A 1 121 ? 9.031 13.774 -10.763 1.00 88.31 121 ASP A O 1
ATOM 862 N N . VAL A 1 122 ? 8.669 12.658 -8.838 1.00 87.00 122 VAL A N 1
ATOM 863 C CA . VAL A 1 122 ? 8.097 11.448 -9.456 1.00 87.00 122 VAL A CA 1
ATOM 864 C C . VAL A 1 122 ? 6.818 11.768 -10.220 1.00 87.00 122 VAL A C 1
ATOM 866 O O . VAL A 1 122 ? 6.714 11.471 -11.413 1.00 87.00 122 VAL A O 1
ATOM 869 N N . VAL A 1 123 ? 5.864 12.433 -9.572 1.00 80.81 123 VAL A N 1
ATOM 870 C CA . VAL A 1 123 ? 4.571 12.795 -10.165 1.00 80.81 123 VAL A CA 1
ATOM 871 C C . VAL A 1 123 ? 4.763 13.712 -11.364 1.00 80.81 123 VAL A C 1
ATOM 873 O O . VAL A 1 123 ? 4.166 13.477 -12.418 1.00 80.81 123 VAL A O 1
ATOM 876 N N . ARG A 1 124 ? 5.625 14.728 -11.245 1.00 81.44 124 ARG A N 1
ATOM 877 C CA . ARG A 1 124 ? 5.941 15.654 -12.338 1.00 81.44 124 ARG A CA 1
ATOM 878 C C . ARG A 1 124 ? 6.537 14.920 -13.533 1.00 81.44 124 ARG A C 1
ATOM 880 O O . ARG A 1 124 ? 6.124 15.174 -14.664 1.00 81.44 124 ARG A O 1
ATOM 887 N N . GLY A 1 125 ? 7.477 14.006 -13.293 1.00 80.94 125 GLY A N 1
ATOM 888 C CA . GLY A 1 125 ? 8.136 13.277 -14.371 1.00 80.94 125 GLY A CA 1
ATOM 889 C C . GLY A 1 125 ? 7.217 12.286 -15.091 1.00 80.94 125 GLY A C 1
ATOM 890 O O . GLY A 1 125 ? 7.259 12.178 -16.318 1.00 80.94 125 GLY A O 1
ATOM 891 N N . LEU A 1 126 ? 6.340 11.605 -14.349 1.00 78.69 126 LEU A N 1
ATOM 892 C CA . LEU A 1 126 ? 5.362 10.674 -14.918 1.00 78.69 126 LEU A CA 1
ATOM 893 C C . LEU A 1 126 ? 4.229 11.401 -15.656 1.00 78.69 126 LEU A C 1
ATOM 895 O O . LEU A 1 126 ? 3.846 10.987 -16.749 1.00 78.69 126 LEU A O 1
ATOM 899 N N . SER A 1 127 ? 3.741 12.519 -15.110 1.00 73.25 127 SER A N 1
ATOM 900 C CA . SER A 1 127 ? 2.645 13.305 -15.704 1.00 73.25 127 SER A CA 1
ATOM 901 C C . SER A 1 127 ? 3.062 14.066 -16.962 1.00 73.25 127 SER A C 1
ATOM 903 O O . SER A 1 127 ? 2.222 14.383 -17.799 1.00 73.25 127 SER A O 1
ATOM 905 N N . ALA A 1 128 ? 4.354 14.371 -17.111 1.00 69.06 128 ALA A N 1
ATOM 906 C CA . ALA A 1 128 ? 4.876 15.024 -18.306 1.00 69.06 128 ALA A CA 1
ATOM 907 C C . ALA A 1 128 ? 4.904 14.088 -19.531 1.00 69.06 128 ALA A C 1
ATOM 909 O O . ALA A 1 128 ? 4.995 14.571 -20.661 1.00 69.06 128 ALA A O 1
ATOM 910 N N . GLY A 1 129 ? 4.849 12.764 -19.333 1.00 60.25 129 GLY A N 1
ATOM 911 C CA . GLY A 1 129 ? 4.762 11.777 -20.411 1.00 60.25 129 GLY A CA 1
ATOM 912 C C . GLY A 1 129 ? 3.461 11.890 -21.216 1.00 60.25 129 GLY A C 1
ATOM 913 O O . GLY A 1 129 ? 2.443 12.354 -20.715 1.00 60.25 129 GLY A O 1
ATOM 914 N N . ASP A 1 130 ? 3.478 11.475 -22.486 1.00 49.62 130 ASP A N 1
ATOM 915 C CA . ASP A 1 130 ? 2.283 11.526 -23.337 1.00 49.62 130 ASP A CA 1
ATOM 916 C C . ASP A 1 130 ? 1.221 10.524 -22.840 1.00 49.62 130 ASP A C 1
ATOM 918 O O . ASP A 1 130 ? 1.294 9.325 -23.106 1.00 49.62 130 ASP A O 1
ATOM 922 N N . VAL A 1 131 ? 0.221 11.032 -22.112 1.00 42.31 131 VAL A N 1
ATOM 923 C CA . VAL A 1 131 ? -0.901 10.279 -21.513 1.00 42.31 131 VAL A CA 1
ATOM 924 C C . VAL A 1 131 ? -1.693 9.477 -22.558 1.00 42.31 131 VAL A C 1
ATOM 926 O O . VAL A 1 131 ? -2.371 8.509 -22.224 1.00 42.31 131 VAL A O 1
ATOM 929 N N . ARG A 1 132 ? -1.608 9.843 -23.846 1.00 36.31 132 ARG A N 1
ATOM 930 C CA . ARG A 1 132 ? -2.355 9.185 -24.933 1.00 36.31 132 ARG A CA 1
ATOM 931 C C . ARG A 1 132 ? -1.717 7.892 -25.430 1.00 36.31 132 ARG A C 1
ATOM 933 O O . ARG A 1 132 ? -2.369 7.128 -26.139 1.00 36.31 132 ARG A O 1
ATOM 940 N N . ARG A 1 133 ? -0.456 7.646 -25.081 1.00 39.09 133 ARG A N 1
ATOM 941 C CA . ARG A 1 133 ? 0.249 6.393 -25.344 1.00 39.09 133 ARG A CA 1
ATOM 942 C C . ARG A 1 133 ? 1.115 6.102 -24.127 1.00 39.09 133 ARG A C 1
ATOM 944 O O . ARG A 1 133 ? 2.286 6.487 -24.153 1.00 39.09 133 ARG A O 1
ATOM 951 N N . PRO A 1 134 ? 0.585 5.442 -23.079 1.00 44.59 134 PRO A N 1
ATOM 952 C CA . PRO A 1 134 ? 1.459 4.865 -22.074 1.00 44.59 134 PRO A CA 1
ATOM 953 C C . PRO A 1 134 ? 2.431 3.957 -22.828 1.00 44.59 134 PRO A C 1
ATOM 955 O O . PRO A 1 134 ? 2.051 2.937 -23.405 1.00 44.59 134 PRO A O 1
ATOM 958 N N . ALA A 1 135 ? 3.684 4.393 -22.951 1.00 44.28 135 ALA A N 1
ATOM 959 C CA . ALA A 1 135 ? 4.732 3.482 -23.354 1.00 44.28 135 ALA A CA 1
ATOM 960 C C . ALA A 1 135 ? 4.725 2.375 -22.286 1.00 44.28 135 ALA A C 1
ATOM 962 O O . ALA A 1 135 ? 4.686 2.728 -21.112 1.00 44.28 135 ALA A O 1
ATOM 963 N N . PRO A 1 136 ? 4.767 1.084 -22.652 1.00 43.75 136 PRO A N 1
ATOM 964 C CA . PRO A 1 136 ? 4.750 -0.019 -21.682 1.00 43.75 136 PRO A CA 1
ATOM 965 C C . PRO A 1 136 ? 5.849 0.040 -20.592 1.00 43.75 136 PRO A C 1
ATOM 967 O O . PRO A 1 136 ? 5.719 -0.637 -19.581 1.00 43.75 136 PRO A O 1
ATOM 970 N N . ALA A 1 137 ? 6.840 0.923 -20.785 1.00 48.81 137 ALA A N 1
ATOM 971 C CA . ALA A 1 137 ? 8.019 1.258 -19.975 1.00 48.81 137 ALA A CA 1
ATOM 972 C C . ALA A 1 137 ? 7.778 1.848 -18.569 1.00 48.81 137 ALA A C 1
ATOM 974 O O . ALA A 1 137 ? 8.571 2.674 -18.116 1.00 48.81 137 ALA A O 1
ATOM 975 N N . THR A 1 138 ? 6.655 1.570 -17.899 1.00 63.34 138 THR A N 1
ATOM 976 C CA . THR A 1 138 ? 6.262 2.357 -16.709 1.00 63.34 138 THR A CA 1
ATOM 977 C C . THR A 1 138 ? 5.679 1.578 -15.541 1.00 63.34 138 THR A C 1
ATOM 979 O O . THR A 1 138 ? 5.350 2.213 -14.542 1.00 63.34 138 THR A O 1
ATOM 982 N N . TYR A 1 139 ? 5.588 0.246 -15.572 1.00 74.12 139 TYR A N 1
ATOM 983 C CA . TYR A 1 139 ? 4.883 -0.471 -14.500 1.00 74.12 139 TYR A CA 1
ATOM 984 C C . TYR A 1 139 ? 5.538 -0.306 -13.117 1.00 74.12 139 TYR A C 1
ATOM 986 O O . TYR A 1 139 ? 4.889 0.167 -12.185 1.00 74.12 139 TYR A O 1
ATOM 994 N N . ALA A 1 140 ? 6.836 -0.605 -12.983 1.00 80.75 140 ALA A N 1
ATOM 995 C CA . ALA A 1 140 ? 7.555 -0.416 -11.718 1.00 80.75 140 ALA A CA 1
ATOM 996 C C . ALA A 1 140 ? 7.598 1.064 -11.265 1.00 80.75 140 ALA A C 1
ATOM 998 O O . ALA A 1 140 ? 7.239 1.334 -10.118 1.00 80.75 140 ALA A O 1
ATOM 999 N N . PRO A 1 141 ? 7.917 2.050 -12.135 1.00 83.31 141 PRO A N 1
ATOM 1000 C CA . PRO A 1 141 ? 7.809 3.469 -11.781 1.00 83.31 141 PRO A CA 1
ATOM 1001 C C . PRO A 1 141 ? 6.411 3.903 -11.313 1.00 83.31 141 PRO A C 1
ATOM 1003 O O . PRO A 1 141 ? 6.292 4.716 -10.397 1.00 83.31 141 PRO A O 1
ATOM 1006 N N . LEU A 1 142 ? 5.345 3.371 -11.919 1.00 80.88 142 LEU A N 1
ATOM 1007 C CA . LEU A 1 142 ? 3.967 3.675 -11.533 1.00 80.88 142 LEU A CA 1
ATOM 1008 C C . LEU A 1 142 ? 3.616 3.083 -10.169 1.00 80.88 142 LEU A C 1
ATOM 1010 O O . LEU A 1 142 ? 3.047 3.784 -9.334 1.00 80.88 142 LEU A O 1
ATOM 1014 N N . LEU A 1 143 ? 3.991 1.829 -9.910 1.00 82.12 143 LEU A N 1
ATOM 1015 C CA . LEU A 1 143 ? 3.817 1.214 -8.593 1.00 82.12 143 LEU A CA 1
ATOM 1016 C C . LEU A 1 143 ? 4.592 1.961 -7.512 1.00 82.12 143 LEU A C 1
ATOM 1018 O O . LEU A 1 143 ? 4.069 2.161 -6.412 1.00 82.12 143 LEU A O 1
ATOM 1022 N N . ALA A 1 144 ? 5.800 2.427 -7.834 1.00 86.50 144 ALA A N 1
ATOM 1023 C CA . ALA A 1 144 ? 6.582 3.261 -6.940 1.00 86.50 144 ALA A CA 1
ATOM 1024 C C . ALA A 1 144 ? 5.846 4.570 -6.619 1.00 86.50 144 ALA A C 1
ATOM 1026 O O . ALA A 1 144 ? 5.664 4.910 -5.453 1.00 86.50 144 ALA A O 1
ATOM 1027 N N . ALA A 1 145 ? 5.347 5.267 -7.644 1.00 84.56 145 ALA A N 1
ATOM 1028 C CA . ALA A 1 145 ? 4.601 6.511 -7.481 1.00 84.56 145 ALA A CA 1
ATOM 1029 C C . ALA A 1 145 ? 3.313 6.330 -6.668 1.00 84.56 145 ALA A C 1
ATOM 1031 O O . ALA A 1 145 ? 3.021 7.143 -5.790 1.00 84.56 145 ALA A O 1
ATOM 1032 N N . VAL A 1 146 ? 2.555 5.258 -6.924 1.00 83.94 146 VAL A N 1
ATOM 1033 C CA . VAL A 1 146 ? 1.359 4.906 -6.144 1.00 83.94 146 VAL A CA 1
ATOM 1034 C C . VAL A 1 146 ? 1.740 4.643 -4.688 1.00 83.94 146 VAL A C 1
ATOM 1036 O O . VAL A 1 146 ? 1.126 5.212 -3.788 1.00 83.94 146 VAL A O 1
ATOM 1039 N N . SER A 1 147 ? 2.781 3.847 -4.443 1.00 86.38 147 SER A N 1
ATOM 1040 C CA . SER A 1 147 ? 3.236 3.508 -3.090 1.00 86.38 147 SER A CA 1
ATOM 1041 C C . SER A 1 147 ? 3.711 4.735 -2.306 1.00 86.38 147 SER A C 1
ATOM 1043 O O . SER A 1 147 ? 3.359 4.879 -1.138 1.00 86.38 147 SER A O 1
ATOM 1045 N N . LEU A 1 148 ? 4.439 5.654 -2.947 1.00 85.44 148 LEU A N 1
ATOM 1046 C CA . LEU A 1 148 ? 4.864 6.924 -2.346 1.00 85.44 148 LEU A CA 1
ATOM 1047 C C . LEU A 1 148 ? 3.676 7.868 -2.094 1.00 85.44 148 LEU A C 1
ATOM 1049 O O . LEU A 1 148 ? 3.580 8.492 -1.036 1.00 85.44 148 LEU A O 1
ATOM 1053 N N . SER A 1 149 ? 2.720 7.940 -3.027 1.00 80.75 149 SER A N 1
ATOM 1054 C CA . SER A 1 149 ? 1.512 8.769 -2.873 1.00 80.75 149 SER A CA 1
ATOM 1055 C C . SER A 1 149 ? 0.659 8.319 -1.684 1.00 80.75 149 SER A C 1
ATOM 1057 O O . SER A 1 149 ? 0.157 9.141 -0.920 1.00 80.75 149 SER A O 1
ATOM 1059 N N . LEU A 1 150 ? 0.526 7.003 -1.485 1.00 78.06 150 LEU A N 1
ATOM 1060 C CA . LEU A 1 150 ? -0.255 6.422 -0.387 1.00 78.06 150 LEU A CA 1
ATOM 1061 C C . LEU A 1 150 ? 0.363 6.651 1.004 1.00 78.06 150 LEU A C 1
ATOM 1063 O O . LEU A 1 150 ? -0.326 6.490 2.017 1.00 78.06 150 LEU A O 1
ATOM 1067 N N . GLN A 1 151 ? 1.638 7.032 1.065 1.00 72.62 151 GLN A N 1
ATOM 1068 C CA . GLN A 1 151 ? 2.340 7.325 2.315 1.00 72.62 151 GLN A CA 1
ATOM 1069 C C . GLN A 1 151 ? 2.259 8.793 2.723 1.00 72.62 151 GLN A C 1
ATOM 1071 O O . GLN A 1 151 ? 2.246 9.099 3.911 1.00 72.62 151 GLN A O 1
ATOM 1076 N N . THR A 1 152 ? 2.143 9.700 1.756 1.00 67.31 152 THR A N 1
ATOM 1077 C CA . THR A 1 152 ? 2.016 11.144 2.011 1.00 67.31 152 THR A CA 1
ATOM 1078 C C . THR A 1 152 ? 0.568 11.596 2.223 1.00 67.31 152 THR A C 1
ATOM 1080 O O . THR A 1 152 ? 0.327 12.784 2.416 1.00 67.31 152 THR A O 1
ATOM 1083 N N . ALA A 1 153 ? -0.398 10.666 2.181 1.00 64.38 153 ALA A N 1
ATOM 1084 C CA . ALA A 1 153 ? -1.837 10.937 2.273 1.00 64.38 153 ALA A CA 1
ATOM 1085 C C . ALA A 1 153 ? -2.340 11.981 1.251 1.00 64.38 153 ALA A C 1
ATOM 1087 O O . ALA A 1 153 ? -3.335 12.669 1.481 1.00 64.38 153 ALA A O 1
ATOM 1088 N N . THR A 1 154 ? -1.667 12.094 0.101 1.00 64.19 154 THR A N 1
ATOM 1089 C CA . THR A 1 154 ? -2.037 13.033 -0.963 1.00 64.19 154 THR A CA 1
ATOM 1090 C C . THR A 1 154 ? -3.044 12.403 -1.940 1.00 64.19 154 THR A C 1
ATOM 1092 O O . THR A 1 154 ? -2.962 11.207 -2.239 1.00 64.19 154 THR A O 1
ATOM 1095 N N . PRO A 1 155 ? -3.986 13.182 -2.514 1.00 63.75 155 PRO A N 1
ATOM 1096 C CA . PRO A 1 155 ? -4.975 12.673 -3.478 1.00 63.75 155 PRO A CA 1
ATOM 1097 C C . PRO A 1 155 ? -4.362 12.224 -4.821 1.00 63.75 155 PRO A C 1
ATOM 1099 O O . PRO A 1 155 ? -5.061 11.706 -5.695 1.00 63.75 155 PRO A O 1
ATOM 1102 N N . THR A 1 156 ? -3.049 12.390 -4.996 1.00 65.31 156 THR A N 1
ATOM 1103 C CA . THR A 1 156 ? -2.291 12.121 -6.222 1.00 65.31 156 THR A CA 1
ATOM 1104 C C . THR A 1 156 ? -2.300 10.650 -6.642 1.00 65.31 156 THR A C 1
ATOM 1106 O O . THR A 1 156 ? -2.186 10.352 -7.833 1.00 65.31 156 THR A O 1
ATOM 1109 N N . ALA A 1 157 ? -2.518 9.723 -5.702 1.00 64.44 157 ALA A N 1
ATOM 1110 C CA . ALA A 1 157 ? -2.568 8.288 -5.989 1.00 64.44 157 ALA A CA 1
ATOM 1111 C C . ALA A 1 157 ? -3.618 7.940 -7.063 1.00 64.44 157 ALA A C 1
ATOM 1113 O O . ALA A 1 157 ? -3.338 7.154 -7.965 1.00 64.44 157 ALA A O 1
ATOM 1114 N N . HIS A 1 158 ? -4.801 8.568 -7.026 1.00 64.31 158 HIS A N 1
ATOM 1115 C CA . HIS A 1 158 ? -5.865 8.317 -8.007 1.00 64.31 158 HIS A CA 1
ATOM 1116 C C . HIS A 1 158 ? -5.504 8.788 -9.422 1.00 64.31 158 HIS A C 1
ATOM 1118 O O . HIS A 1 158 ? -5.871 8.132 -10.399 1.00 64.31 158 HIS A O 1
ATOM 1124 N N . LEU A 1 159 ? -4.763 9.897 -9.542 1.00 64.81 159 LEU A N 1
ATOM 1125 C CA . LEU A 1 159 ? -4.270 10.373 -10.836 1.00 64.81 159 LEU A CA 1
ATOM 1126 C C . LEU A 1 159 ? -3.300 9.354 -11.440 1.00 64.81 159 LEU A C 1
ATOM 1128 O O . LEU A 1 159 ? -3.440 9.008 -12.612 1.00 64.81 159 LEU A O 1
ATOM 1132 N N . MET A 1 160 ? -2.386 8.816 -10.626 1.00 67.81 160 MET A N 1
ATOM 1133 C CA . MET A 1 160 ? -1.439 7.784 -11.058 1.00 67.81 160 MET A CA 1
ATOM 1134 C C . MET A 1 160 ? -2.139 6.464 -11.402 1.00 67.81 160 MET A C 1
ATOM 1136 O O . MET A 1 160 ? -1.829 5.862 -12.417 1.00 67.81 160 MET A O 1
ATOM 1140 N N . ALA A 1 161 ? -3.143 6.032 -10.635 1.00 63.25 161 ALA A N 1
ATOM 1141 C CA . ALA A 1 161 ? -3.887 4.799 -10.925 1.00 63.25 161 ALA A CA 1
ATOM 1142 C C . ALA A 1 161 ? -4.517 4.804 -12.324 1.00 63.25 161 ALA A C 1
ATOM 1144 O O . ALA A 1 161 ? -4.488 3.811 -13.049 1.00 63.25 161 ALA A O 1
ATOM 1145 N N . SER A 1 162 ? -5.047 5.961 -12.729 1.00 60.50 162 SER A N 1
ATOM 1146 C CA . SER A 1 162 ? -5.704 6.120 -14.024 1.00 60.50 162 SER A CA 1
ATOM 1147 C C . SER A 1 162 ? -4.762 5.907 -15.221 1.00 60.50 162 SER A C 1
ATOM 1149 O O . SER A 1 162 ? -5.239 5.632 -16.326 1.00 60.50 162 SER A O 1
ATOM 1151 N N . THR A 1 163 ? -3.443 5.996 -15.014 1.00 60.97 163 THR A N 1
ATOM 1152 C CA . THR A 1 163 ? -2.421 5.762 -16.046 1.00 60.97 163 THR A CA 1
ATOM 1153 C C . THR A 1 163 ? -1.899 4.322 -16.064 1.00 60.97 163 THR A C 1
ATOM 1155 O O . THR A 1 163 ? -1.340 3.914 -17.079 1.00 60.97 163 THR A O 1
ATOM 1158 N N . VAL A 1 164 ? -2.135 3.532 -15.005 1.00 58.97 164 VAL A N 1
ATOM 1159 C CA . VAL A 1 164 ? -1.765 2.100 -14.917 1.00 58.97 164 VAL A CA 1
ATOM 1160 C C . VAL A 1 164 ? -2.657 1.215 -15.794 1.00 58.97 164 VAL A C 1
ATOM 1162 O O . VAL A 1 164 ? -2.247 0.119 -16.159 1.00 58.97 164 VAL A O 1
ATOM 1165 N N . ARG A 1 165 ? -3.856 1.687 -16.171 1.00 54.25 165 ARG A N 1
ATOM 1166 C CA . ARG A 1 165 ? -4.894 0.903 -16.865 1.00 54.25 165 ARG A CA 1
ATOM 1167 C C . ARG A 1 165 ? -4.372 0.159 -18.103 1.00 54.25 165 ARG A C 1
ATOM 1169 O O . ARG A 1 165 ? -4.351 0.710 -19.202 1.00 54.25 165 ARG A O 1
ATOM 1176 N N . SER A 1 166 ? -4.043 -1.117 -17.923 1.00 49.81 166 SER A N 1
ATOM 1177 C CA . SER A 1 166 ? -3.764 -2.075 -18.998 1.00 49.81 166 SER A CA 1
ATOM 1178 C C . SER A 1 166 ? -4.826 -3.178 -19.102 1.00 49.81 166 SER A C 1
ATOM 1180 O O . SER A 1 166 ? -4.880 -3.865 -20.117 1.00 49.81 166 SER A O 1
ATOM 1182 N N . SER A 1 167 ? -5.708 -3.343 -18.105 1.00 53.16 167 SER A N 1
ATOM 1183 C CA . SER A 1 167 ? -6.754 -4.378 -18.095 1.00 53.16 167 SER A CA 1
ATOM 1184 C C . SER A 1 167 ? -7.828 -4.106 -17.030 1.00 53.16 167 SER A C 1
ATOM 1186 O O . SER A 1 167 ? -7.565 -3.436 -16.033 1.00 53.16 167 SER A O 1
ATOM 1188 N N . THR A 1 168 ? -9.031 -4.670 -17.196 1.00 54.91 168 THR A N 1
ATOM 1189 C CA . THR A 1 168 ? -10.098 -4.707 -16.171 1.00 54.91 168 THR A CA 1
ATOM 1190 C C . THR A 1 168 ? -9.733 -5.544 -14.936 1.00 54.91 168 THR A C 1
ATOM 1192 O O . THR A 1 168 ? -10.502 -5.572 -13.979 1.00 54.91 168 THR A O 1
ATOM 1195 N N . ALA A 1 169 ? -8.594 -6.244 -14.962 1.00 67.88 169 ALA A N 1
ATOM 1196 C CA . ALA A 1 169 ? -8.125 -7.125 -13.894 1.00 67.88 169 ALA A CA 1
ATOM 1197 C C . ALA A 1 169 ? -7.055 -6.506 -12.966 1.00 67.88 169 ALA A C 1
ATOM 1199 O O . ALA A 1 169 ? -6.653 -7.175 -12.017 1.00 67.88 169 ALA A O 1
ATOM 1200 N N . ASP A 1 170 ? -6.605 -5.264 -13.198 1.00 78.56 170 ASP A N 1
ATOM 1201 C CA . ASP A 1 170 ? -5.569 -4.624 -12.367 1.00 78.56 170 ASP A CA 1
ATOM 1202 C C . ASP A 1 170 ? -6.117 -4.207 -10.979 1.00 78.56 170 ASP A C 1
ATOM 1204 O O . ASP A 1 170 ? -7.087 -3.446 -10.898 1.00 78.56 170 ASP A O 1
ATOM 1208 N N . PRO A 1 171 ? -5.509 -4.656 -9.862 1.00 87.62 171 PRO A N 1
ATOM 1209 C CA . PRO A 1 171 ? -6.007 -4.369 -8.516 1.00 87.62 171 PRO A CA 1
ATOM 1210 C C . PRO A 1 171 ? -5.663 -2.963 -7.984 1.00 87.62 171 PRO A C 1
ATOM 1212 O O . PRO A 1 171 ? -6.087 -2.621 -6.877 1.00 87.62 171 PRO A O 1
ATOM 1215 N N . THR A 1 172 ? -4.917 -2.132 -8.722 1.00 85.38 172 THR A N 1
ATOM 1216 C CA . THR A 1 172 ? -4.339 -0.872 -8.209 1.00 85.38 172 THR A CA 1
ATOM 1217 C C . THR A 1 172 ? -5.386 0.133 -7.719 1.00 85.38 172 THR A C 1
ATOM 1219 O O . THR A 1 172 ? -5.245 0.696 -6.633 1.00 85.38 172 THR A O 1
ATOM 1222 N N . GLU A 1 173 ? -6.469 0.359 -8.468 1.00 81.62 173 GLU A N 1
ATOM 1223 C CA . GLU A 1 173 ? -7.527 1.293 -8.044 1.00 81.62 173 GLU A CA 1
ATOM 1224 C C . GLU A 1 173 ? -8.263 0.802 -6.789 1.00 81.62 173 GLU A C 1
ATOM 1226 O O . GLU A 1 173 ? -8.588 1.593 -5.902 1.00 81.62 173 GLU A O 1
ATOM 1231 N N . SER A 1 174 ? -8.493 -0.511 -6.699 1.00 88.81 174 SER A N 1
ATOM 1232 C CA . SER A 1 174 ? -9.097 -1.151 -5.530 1.00 88.81 174 SER A CA 1
ATOM 1233 C C . SER A 1 174 ? -8.193 -1.027 -4.298 1.00 88.81 174 SER A C 1
ATOM 1235 O O . SER A 1 174 ? -8.671 -0.701 -3.209 1.00 88.81 174 SER A O 1
ATOM 1237 N N . TRP A 1 175 ? -6.878 -1.185 -4.480 1.00 90.56 175 TRP A N 1
ATOM 1238 C CA . TRP A 1 175 ? -5.883 -0.960 -3.435 1.00 90.56 175 TRP A CA 1
ATOM 1239 C C . TRP A 1 175 ? -5.884 0.485 -2.927 1.00 90.56 175 TRP A C 1
ATOM 1241 O O . TRP A 1 175 ? -5.930 0.719 -1.718 1.00 90.56 175 TRP A O 1
ATOM 1251 N N . ILE A 1 176 ? -5.888 1.465 -3.833 1.00 85.56 176 ILE A N 1
ATOM 1252 C CA . ILE A 1 176 ? -5.913 2.884 -3.460 1.00 85.56 176 ILE A CA 1
ATOM 1253 C C . ILE A 1 176 ? -7.193 3.216 -2.694 1.00 85.56 176 ILE A C 1
ATOM 1255 O O . ILE A 1 176 ? -7.118 3.853 -1.646 1.00 85.56 176 ILE A O 1
ATOM 1259 N N . ALA A 1 177 ? -8.348 2.730 -3.157 1.00 84.19 177 ALA A N 1
ATOM 1260 C CA . ALA A 1 177 ? -9.617 2.899 -2.454 1.00 84.19 177 ALA A CA 1
ATOM 1261 C C . ALA A 1 177 ? -9.568 2.294 -1.039 1.00 84.19 177 ALA A C 1
ATOM 1263 O O . ALA A 1 177 ? -9.945 2.955 -0.070 1.00 84.19 177 ALA A O 1
ATOM 1264 N N . LEU A 1 178 ? -9.019 1.082 -0.889 1.00 89.81 178 LEU A N 1
ATOM 1265 C CA . LEU A 1 178 ? -8.877 0.430 0.414 1.00 89.81 178 LEU A CA 1
ATOM 1266 C C . LEU A 1 178 ? -8.025 1.275 1.370 1.00 89.81 178 LEU A C 1
ATOM 1268 O O . LEU A 1 178 ? -8.383 1.441 2.537 1.00 89.81 178 LEU A O 1
ATOM 1272 N N . ARG A 1 179 ? -6.915 1.823 0.868 1.00 86.50 179 ARG A N 1
ATOM 1273 C CA . ARG A 1 179 ? -5.974 2.649 1.635 1.00 86.50 179 ARG A CA 1
ATOM 1274 C C . ARG A 1 179 ? -6.522 4.034 1.967 1.00 86.50 179 ARG A C 1
ATOM 1276 O O . ARG A 1 179 ? -6.252 4.521 3.058 1.00 86.50 179 ARG A O 1
ATOM 1283 N N . ALA A 1 180 ? -7.333 4.619 1.089 1.00 79.06 180 ALA A N 1
ATOM 1284 C CA . ALA A 1 180 ? -8.097 5.836 1.365 1.00 79.06 180 ALA A CA 1
ATOM 1285 C C . ALA A 1 180 ? -9.259 5.597 2.351 1.00 79.06 180 ALA A C 1
ATOM 1287 O O . ALA A 1 180 ? -9.835 6.540 2.889 1.00 79.06 180 ALA A O 1
ATOM 1288 N N . GLY A 1 181 ? -9.604 4.332 2.617 1.00 80.50 181 GLY A N 1
ATOM 1289 C CA . GLY A 1 181 ? -10.695 3.955 3.507 1.00 80.50 181 GLY A CA 1
ATOM 1290 C C . GLY A 1 181 ? -12.064 3.856 2.828 1.00 80.50 181 GLY A C 1
ATOM 1291 O O . GLY A 1 181 ? -13.056 3.673 3.541 1.00 80.50 181 GLY A O 1
ATOM 1292 N N . ASP A 1 182 ? -12.119 3.918 1.495 1.00 83.25 182 ASP A N 1
ATOM 1293 C CA . ASP A 1 182 ? -13.293 3.643 0.661 1.00 83.25 182 ASP A CA 1
ATOM 1294 C C . ASP A 1 182 ? -13.468 2.131 0.467 1.00 83.25 182 ASP A C 1
ATOM 1296 O O . ASP A 1 182 ? -13.047 1.536 -0.529 1.00 83.25 182 ASP A O 1
ATOM 1300 N N . LEU A 1 183 ? -14.082 1.483 1.458 1.00 87.19 183 LEU A N 1
ATOM 1301 C CA . LEU A 1 183 ? -14.269 0.030 1.440 1.00 87.19 183 LEU A CA 1
ATOM 1302 C C . LEU A 1 183 ? -15.251 -0.421 0.348 1.00 87.19 183 LEU A C 1
ATOM 1304 O O . LEU A 1 183 ? -15.138 -1.542 -0.146 1.00 87.19 183 LEU A O 1
ATOM 1308 N N . GLU A 1 184 ? -16.195 0.440 -0.040 1.00 84.94 184 GLU A N 1
ATOM 1309 C CA . GLU A 1 184 ? -17.196 0.120 -1.057 1.00 84.94 184 GLU A CA 1
ATOM 1310 C C . GLU A 1 184 ? -16.563 0.093 -2.450 1.00 84.94 184 GLU A C 1
ATOM 1312 O O . GLU A 1 184 ? -16.675 -0.907 -3.163 1.00 84.94 184 GLU A O 1
ATOM 1317 N N . THR A 1 185 ? -15.846 1.155 -2.835 1.00 84.12 185 THR A N 1
ATOM 1318 C CA . THR A 1 185 ? -15.130 1.184 -4.115 1.00 84.12 185 THR A CA 1
ATOM 1319 C C . THR A 1 185 ? -14.028 0.142 -4.146 1.00 84.12 185 THR A C 1
ATOM 1321 O O . THR A 1 185 ? -13.870 -0.511 -5.176 1.00 84.12 185 THR A O 1
ATOM 1324 N N . ALA A 1 186 ? -13.315 -0.070 -3.034 1.00 89.75 186 ALA A N 1
ATOM 1325 C CA . ALA A 1 186 ? -12.326 -1.135 -2.938 1.00 89.75 186 ALA A CA 1
ATOM 1326 C C . ALA A 1 186 ? -12.950 -2.495 -3.262 1.00 89.75 186 ALA A C 1
ATOM 1328 O O . ALA A 1 186 ? -12.452 -3.182 -4.149 1.00 89.75 186 ALA A O 1
ATOM 1329 N N . GLY A 1 187 ? -14.073 -2.856 -2.633 1.00 90.25 187 GLY A N 1
ATOM 1330 C CA . GLY A 1 187 ? -14.782 -4.105 -2.924 1.00 90.25 187 GLY A CA 1
ATOM 1331 C C . GLY A 1 187 ? -15.291 -4.186 -4.365 1.00 90.25 187 GLY A C 1
ATOM 1332 O O . GLY A 1 187 ? -15.043 -5.175 -5.048 1.00 90.25 187 GLY A O 1
ATOM 1333 N N . ARG A 1 188 ? -15.944 -3.127 -4.860 1.00 88.44 188 ARG A N 1
ATOM 1334 C CA . ARG A 1 188 ? -16.530 -3.077 -6.213 1.00 88.44 188 ARG A CA 1
ATOM 1335 C C . ARG A 1 188 ? -15.486 -3.152 -7.330 1.00 88.44 188 ARG A C 1
ATOM 1337 O O . ARG A 1 188 ? -15.765 -3.728 -8.375 1.00 88.44 188 ARG A O 1
ATOM 1344 N N . ARG A 1 189 ? -14.317 -2.534 -7.138 1.00 86.62 189 ARG A N 1
ATOM 1345 C CA . ARG A 1 189 ? -13.202 -2.528 -8.103 1.00 86.62 189 ARG A CA 1
ATOM 1346 C C . ARG A 1 189 ? -12.238 -3.697 -7.894 1.00 86.62 189 ARG A C 1
ATOM 1348 O O . ARG A 1 189 ? -11.299 -3.832 -8.668 1.00 86.62 189 ARG A O 1
ATOM 1355 N N . CYS A 1 190 ? -12.422 -4.508 -6.851 1.00 90.62 190 CYS A N 1
ATOM 1356 C CA . CYS A 1 190 ? -11.557 -5.653 -6.593 1.00 90.62 190 CYS A CA 1
ATOM 1357 C C . CYS A 1 190 ? -11.743 -6.690 -7.714 1.00 90.62 190 CYS A C 1
ATOM 1359 O O . CYS A 1 190 ? -12.877 -7.125 -7.938 1.00 90.62 190 CYS A O 1
ATOM 1361 N N . PRO A 1 191 ? -10.671 -7.116 -8.406 1.00 89.12 191 PRO A N 1
ATOM 1362 C CA . PRO A 1 191 ? -10.780 -8.112 -9.465 1.00 89.12 191 PRO A CA 1
ATOM 1363 C C . PRO A 1 191 ? -11.402 -9.409 -8.941 1.00 89.12 191 PRO A C 1
ATOM 1365 O O . PRO A 1 191 ? -10.986 -9.931 -7.902 1.00 89.12 191 PRO A O 1
ATOM 1368 N N . ALA A 1 192 ? -12.393 -9.950 -9.654 1.00 87.69 192 ALA A N 1
ATOM 1369 C CA . ALA A 1 192 ? -12.962 -11.261 -9.337 1.00 87.69 192 ALA A CA 1
ATOM 1370 C C . ALA A 1 192 ? -11.956 -12.378 -9.665 1.00 87.69 192 ALA A C 1
ATOM 1372 O O . ALA A 1 192 ? -11.662 -13.221 -8.812 1.00 87.69 192 ALA A O 1
ATOM 1373 N N . GLU A 1 193 ? -11.369 -12.300 -10.861 1.00 87.81 193 GLU A N 1
ATOM 1374 C CA . GLU A 1 193 ? -10.409 -13.252 -11.420 1.00 87.81 193 GLU A CA 1
ATOM 1375 C C . GLU A 1 193 ? -9.105 -12.522 -11.790 1.00 87.81 193 GLU A C 1
ATOM 1377 O O . GLU A 1 193 ? -8.952 -12.049 -12.917 1.00 87.81 193 GLU A O 1
ATOM 1382 N N . PRO A 1 194 ? -8.171 -12.353 -10.836 1.00 87.81 194 PRO A N 1
ATOM 1383 C CA . PRO A 1 194 ? -6.874 -11.736 -11.111 1.00 87.81 194 PRO A CA 1
ATOM 1384 C C . PRO A 1 194 ? -5.995 -12.614 -12.015 1.00 87.81 194 PRO A C 1
ATOM 1386 O O . PRO A 1 194 ? -5.931 -13.839 -11.853 1.00 87.81 194 PRO A O 1
ATOM 1389 N N . VAL A 1 195 ? -5.263 -11.973 -12.929 1.00 83.31 195 VAL A N 1
ATOM 1390 C CA . VAL A 1 195 ? -4.422 -12.641 -13.932 1.00 83.31 195 VAL A CA 1
ATOM 1391 C C . VAL A 1 195 ? -2.962 -12.641 -13.473 1.00 83.31 195 VAL A C 1
ATOM 1393 O O . VAL A 1 195 ? -2.372 -11.603 -13.218 1.00 83.31 195 VAL A O 1
ATOM 1396 N N . GLY A 1 196 ? -2.344 -13.819 -13.378 1.00 86.38 196 GLY A N 1
ATOM 1397 C CA . GLY A 1 196 ? -0.945 -13.939 -12.942 1.00 86.38 196 GLY A CA 1
ATOM 1398 C C . GLY A 1 196 ? -0.741 -13.925 -11.419 1.00 86.38 196 GLY A C 1
ATOM 1399 O O . GLY A 1 196 ? -1.675 -13.784 -10.629 1.00 86.38 196 GLY A O 1
ATOM 1400 N N . ALA A 1 197 ? 0.498 -14.183 -10.993 1.00 89.75 197 ALA A N 1
ATOM 1401 C CA . ALA A 1 197 ? 0.833 -14.365 -9.579 1.00 89.75 197 ALA A CA 1
ATOM 1402 C C . ALA A 1 197 ? 0.810 -13.048 -8.785 1.00 89.75 197 ALA A C 1
ATOM 1404 O O . ALA A 1 197 ? 0.211 -13.006 -7.709 1.00 89.75 197 ALA A O 1
ATOM 1405 N N . ALA A 1 198 ? 1.383 -11.974 -9.339 1.00 89.00 198 ALA A N 1
ATOM 1406 C CA . ALA A 1 198 ? 1.415 -10.654 -8.709 1.00 89.00 198 ALA A CA 1
ATOM 1407 C C . ALA A 1 198 ? 0.006 -10.097 -8.433 1.00 89.00 198 ALA A C 1
ATOM 1409 O O . ALA A 1 198 ? -0.284 -9.674 -7.311 1.00 89.00 198 ALA A O 1
ATOM 1410 N N . ASP A 1 199 ? -0.907 -10.176 -9.405 1.00 89.88 199 ASP A N 1
ATOM 1411 C CA . ASP A 1 199 ? -2.276 -9.684 -9.220 1.00 89.88 199 ASP A CA 1
ATOM 1412 C C . ASP A 1 199 ? -3.068 -10.550 -8.242 1.00 89.88 199 ASP A C 1
ATOM 1414 O O . ASP A 1 199 ? -3.836 -10.011 -7.443 1.00 89.88 199 ASP A O 1
ATOM 1418 N N . ARG A 1 200 ? -2.861 -11.878 -8.230 1.00 94.12 200 ARG A N 1
ATOM 1419 C CA . ARG A 1 200 ? -3.436 -12.763 -7.198 1.00 94.12 200 ARG A CA 1
ATOM 1420 C C . ARG A 1 200 ? -2.980 -12.353 -5.803 1.00 94.12 200 ARG A C 1
ATOM 1422 O O . ARG A 1 200 ? -3.806 -12.265 -4.895 1.00 94.12 200 ARG A O 1
ATOM 1429 N N . PHE A 1 201 ? -1.692 -12.059 -5.645 1.00 95.56 201 PHE A N 1
ATOM 1430 C CA . PHE A 1 201 ? -1.115 -11.588 -4.391 1.00 95.56 201 PHE A CA 1
ATOM 1431 C C . PHE A 1 201 ? -1.723 -10.268 -3.914 1.00 95.56 201 PHE A C 1
ATOM 1433 O O . PHE A 1 201 ? -2.184 -10.189 -2.769 1.00 95.56 201 PHE A O 1
ATOM 1440 N N . ARG A 1 202 ? -1.799 -9.262 -4.788 1.00 94.19 202 ARG A N 1
ATOM 1441 C CA . ARG A 1 202 ? -2.366 -7.947 -4.452 1.00 94.19 202 ARG A CA 1
ATOM 1442 C C . ARG A 1 202 ? -3.871 -8.012 -4.211 1.00 94.19 202 ARG A C 1
ATOM 1444 O O . ARG A 1 202 ? -4.369 -7.440 -3.245 1.00 94.19 202 ARG A O 1
ATOM 1451 N N . THR A 1 203 ? -4.593 -8.779 -5.024 1.00 96.31 203 THR A N 1
ATOM 1452 C CA . THR A 1 203 ? -6.040 -8.996 -4.875 1.00 96.31 203 THR A CA 1
ATOM 1453 C C . THR A 1 203 ? -6.370 -9.685 -3.556 1.00 96.31 203 THR A C 1
ATOM 1455 O O . THR A 1 203 ? -7.287 -9.263 -2.850 1.00 96.31 203 THR A O 1
ATOM 1458 N N . LEU A 1 204 ? -5.615 -10.718 -3.173 1.00 97.69 204 LEU A N 1
ATOM 1459 C CA . LEU A 1 204 ? -5.822 -11.381 -1.890 1.00 97.69 204 LEU A CA 1
ATOM 1460 C C . LEU A 1 204 ? -5.482 -10.447 -0.714 1.00 97.69 204 LEU A C 1
ATOM 1462 O O . LEU A 1 204 ? -6.269 -10.398 0.228 1.00 97.69 204 LEU A O 1
ATOM 1466 N N . ALA A 1 205 ? -4.424 -9.627 -0.791 1.00 97.62 205 ALA A N 1
ATOM 1467 C CA . ALA A 1 205 ? -4.157 -8.587 0.216 1.00 97.62 205 ALA A CA 1
ATOM 1468 C C . ALA A 1 205 ? -5.330 -7.607 0.376 1.00 97.62 205 ALA A C 1
ATOM 1470 O O . ALA A 1 205 ? -5.718 -7.292 1.501 1.00 97.62 205 ALA A O 1
ATOM 1471 N N . ILE A 1 206 ? -5.931 -7.158 -0.732 1.00 97.56 206 ILE A N 1
ATOM 1472 C CA . ILE A 1 206 ? -7.106 -6.276 -0.704 1.00 97.56 206 ILE A CA 1
ATOM 1473 C C . ILE A 1 206 ? -8.275 -6.955 0.009 1.00 97.56 206 ILE A C 1
ATOM 1475 O O . ILE A 1 206 ? -8.876 -6.373 0.912 1.00 97.56 206 ILE A O 1
ATOM 1479 N N . ARG A 1 207 ? -8.597 -8.198 -0.371 1.00 98.00 207 ARG A N 1
ATOM 1480 C CA . ARG A 1 207 ? -9.706 -8.964 0.222 1.00 98.00 207 ARG A CA 1
ATOM 1481 C C . ARG A 1 207 ? -9.484 -9.208 1.716 1.00 98.00 207 ARG A C 1
ATOM 1483 O O . ARG A 1 207 ? -10.413 -9.039 2.504 1.00 98.00 207 ARG A O 1
ATOM 1490 N N . LEU A 1 208 ? -8.253 -9.532 2.114 1.00 98.12 208 LEU A N 1
ATOM 1491 C CA . LEU A 1 208 ? -7.848 -9.648 3.516 1.00 98.12 208 LEU A CA 1
ATOM 1492 C C . LEU A 1 208 ? -8.029 -8.319 4.261 1.00 98.12 208 LEU A C 1
ATOM 1494 O O . LEU A 1 208 ? -8.618 -8.296 5.342 1.00 98.12 208 LEU A O 1
ATOM 1498 N N . GLY A 1 209 ? -7.598 -7.206 3.666 1.00 96.44 209 GLY A N 1
ATOM 1499 C CA . GLY A 1 209 ? -7.762 -5.870 4.232 1.00 96.44 209 GLY A CA 1
ATOM 1500 C C . GLY A 1 209 ? -9.226 -5.433 4.361 1.00 96.44 209 GLY A C 1
ATOM 1501 O O . GLY A 1 209 ? -9.568 -4.768 5.340 1.00 96.44 209 GLY A O 1
ATOM 1502 N N . LEU A 1 210 ? -10.099 -5.823 3.426 1.00 95.75 210 LEU A N 1
ATOM 1503 C CA . LEU A 1 210 ? -11.550 -5.613 3.508 1.00 95.75 210 LEU A CA 1
ATOM 1504 C C . LEU A 1 210 ? -12.163 -6.425 4.655 1.00 95.75 210 LEU A C 1
ATOM 1506 O O . LEU A 1 210 ? -12.827 -5.851 5.519 1.00 95.75 210 LEU A O 1
ATOM 1510 N N . ALA A 1 211 ? -11.884 -7.732 4.714 1.00 95.81 211 ALA A N 1
ATOM 1511 C CA . ALA A 1 211 ? -12.378 -8.618 5.770 1.00 95.81 211 ALA A CA 1
ATOM 1512 C C . ALA A 1 211 ? -11.916 -8.155 7.163 1.00 95.81 211 ALA A C 1
ATOM 1514 O O . ALA A 1 211 ? -12.718 -8.046 8.094 1.00 95.81 211 ALA A O 1
ATOM 1515 N N . ARG A 1 212 ? -10.638 -7.769 7.290 1.00 94.25 212 ARG A N 1
ATOM 1516 C CA . ARG A 1 212 ? -10.062 -7.206 8.518 1.00 94.25 212 ARG A CA 1
ATOM 1517 C C . ARG A 1 212 ? -10.797 -5.949 8.972 1.00 94.25 212 ARG A C 1
ATOM 1519 O O . ARG A 1 212 ? -11.095 -5.814 10.159 1.00 94.25 212 ARG A O 1
ATOM 1526 N N . ARG A 1 213 ? -11.069 -5.022 8.048 1.00 92.50 213 ARG A N 1
ATOM 1527 C CA . ARG A 1 213 ? -11.738 -3.748 8.353 1.00 92.50 213 ARG A CA 1
ATOM 1528 C C . ARG A 1 213 ? -13.231 -3.907 8.641 1.00 92.50 213 ARG A C 1
ATOM 1530 O O . ARG A 1 213 ? -13.771 -3.083 9.377 1.00 92.50 213 ARG A O 1
ATOM 1537 N N . ALA A 1 214 ? -13.858 -4.963 8.121 1.00 89.44 214 ALA A N 1
ATOM 1538 C CA . ALA A 1 214 ? -15.220 -5.379 8.458 1.00 89.44 214 ALA A CA 1
ATOM 1539 C C . ALA A 1 214 ? -15.314 -6.139 9.797 1.00 89.44 214 ALA A C 1
ATOM 1541 O O . ALA A 1 214 ? -16.407 -6.302 10.331 1.00 89.44 214 ALA A O 1
ATOM 1542 N N . GLY A 1 215 ? -14.184 -6.598 10.352 1.00 89.12 215 GLY A N 1
ATOM 1543 C CA . GLY A 1 215 ? -14.164 -7.444 11.548 1.00 89.12 215 GLY A CA 1
ATOM 1544 C C . GLY A 1 215 ? -14.611 -8.888 11.290 1.00 89.12 215 GLY A C 1
ATOM 1545 O O . GLY A 1 215 ? -14.921 -9.604 12.239 1.00 89.12 215 GLY A O 1
ATOM 1546 N N . ASP A 1 216 ? -14.635 -9.325 10.029 1.00 92.25 216 ASP A N 1
ATOM 1547 C CA . ASP A 1 216 ? -15.102 -10.653 9.634 1.00 92.25 216 ASP A CA 1
ATOM 1548 C C . ASP A 1 216 ? -13.966 -11.682 9.728 1.00 92.25 216 ASP A C 1
ATOM 1550 O O . ASP A 1 216 ? -13.169 -11.877 8.805 1.00 92.25 216 ASP A O 1
ATOM 1554 N N . VAL A 1 217 ? -13.874 -12.337 10.888 1.00 93.81 217 VAL A N 1
ATOM 1555 C CA . VAL A 1 217 ? -12.865 -13.374 11.143 1.00 93.81 217 VAL A CA 1
ATOM 1556 C C . VAL A 1 217 ? -13.086 -14.603 10.263 1.00 93.81 217 VAL A C 1
ATOM 1558 O O . VAL A 1 217 ? -12.110 -15.180 9.791 1.00 93.81 217 VAL A O 1
ATOM 1561 N N . GLY A 1 218 ? -14.340 -14.965 9.972 1.00 93.06 218 GLY A N 1
ATOM 1562 C CA . GLY A 1 218 ? -14.661 -16.102 9.109 1.00 93.06 218 GLY A CA 1
ATOM 1563 C C . GLY A 1 218 ? -14.167 -15.888 7.680 1.00 93.06 218 GLY A C 1
ATOM 1564 O O . GLY A 1 218 ? -13.496 -16.759 7.120 1.00 93.06 218 GLY A O 1
ATOM 1565 N N . ALA A 1 219 ? -14.411 -14.701 7.119 1.00 94.62 219 ALA A N 1
ATOM 1566 C CA . ALA A 1 219 ? -13.884 -14.321 5.812 1.00 94.62 219 ALA A CA 1
ATOM 1567 C C . ALA A 1 219 ? -12.350 -14.275 5.802 1.00 94.62 219 ALA A C 1
ATOM 1569 O O . ALA A 1 219 ? -11.742 -14.781 4.860 1.00 94.62 219 ALA A O 1
ATOM 1570 N N . MET A 1 220 ? -11.709 -13.735 6.851 1.00 97.75 220 MET A N 1
ATOM 1571 C CA . MET A 1 220 ? -10.244 -13.765 6.968 1.00 97.75 220 MET A CA 1
ATOM 1572 C C . MET A 1 220 ? -9.708 -15.202 6.936 1.00 97.75 220 MET A C 1
ATOM 1574 O O . MET A 1 220 ? -8.795 -15.483 6.164 1.00 97.75 220 MET A O 1
ATOM 1578 N N . THR A 1 221 ? -10.288 -16.121 7.713 1.00 97.81 221 THR A N 1
ATOM 1579 C CA . THR A 1 221 ? -9.884 -17.535 7.730 1.00 97.81 221 THR A CA 1
ATOM 1580 C C . THR A 1 221 ? -10.072 -18.200 6.366 1.00 97.81 221 THR A C 1
ATOM 1582 O O . THR A 1 221 ? -9.160 -18.878 5.895 1.00 97.81 221 THR A O 1
ATOM 1585 N N . ALA A 1 222 ? -11.212 -17.985 5.703 1.00 97.19 222 ALA A N 1
ATOM 1586 C CA . ALA A 1 222 ? -11.494 -18.574 4.393 1.00 97.19 222 ALA A CA 1
ATOM 1587 C C . ALA A 1 222 ? -10.532 -18.068 3.304 1.00 97.19 222 ALA A C 1
ATOM 1589 O O . ALA A 1 222 ? -10.033 -18.850 2.494 1.00 97.19 222 ALA A O 1
ATOM 1590 N N . LEU A 1 223 ? -10.235 -16.766 3.303 1.00 97.81 223 LEU A N 1
ATOM 1591 C CA . LEU A 1 223 ? -9.265 -16.159 2.391 1.00 97.81 223 LEU A CA 1
ATOM 1592 C C . LEU A 1 223 ? -7.837 -16.642 2.679 1.00 97.81 223 LEU A C 1
ATOM 1594 O O . LEU A 1 223 ? -7.081 -16.908 1.745 1.00 97.81 223 LEU A O 1
ATOM 1598 N N . TRP A 1 224 ? -7.474 -16.804 3.956 1.00 98.06 224 TRP A N 1
ATOM 1599 C CA . TRP A 1 224 ? -6.133 -17.224 4.370 1.00 98.06 224 TRP A CA 1
ATOM 1600 C C . TRP A 1 224 ? -5.729 -18.600 3.827 1.00 98.06 224 TRP A C 1
ATOM 1602 O O . TRP A 1 224 ? -4.548 -18.833 3.588 1.00 98.06 224 TRP A O 1
ATOM 1612 N N . LEU A 1 225 ? -6.686 -19.489 3.537 1.00 97.19 225 LEU A N 1
ATOM 1613 C CA . LEU A 1 225 ? -6.409 -20.794 2.917 1.00 97.19 225 LEU A CA 1
ATOM 1614 C C . LEU A 1 225 ? -5.657 -20.682 1.578 1.00 97.19 225 LEU A C 1
ATOM 1616 O O . LEU A 1 225 ? -4.930 -21.596 1.200 1.00 97.19 225 LEU A O 1
ATOM 1620 N N . GLN A 1 226 ? -5.799 -19.559 0.872 1.00 96.38 226 GLN A N 1
ATOM 1621 C CA . GLN A 1 226 ? -5.111 -19.304 -0.397 1.00 96.38 226 GLN A CA 1
ATOM 1622 C C . GLN A 1 226 ? -3.693 -18.743 -0.192 1.00 96.38 226 GLN A C 1
ATOM 1624 O O . GLN A 1 226 ? -2.842 -18.885 -1.076 1.00 96.38 226 GLN A O 1
ATOM 1629 N N . ALA A 1 227 ? -3.421 -18.133 0.968 1.00 96.25 227 ALA A N 1
ATOM 1630 C CA . ALA A 1 227 ? -2.216 -17.347 1.221 1.00 96.25 227 ALA A CA 1
ATOM 1631 C C . ALA A 1 227 ? -0.905 -18.125 1.006 1.00 96.25 227 ALA A C 1
ATOM 1633 O O . ALA A 1 227 ? -0.035 -17.574 0.333 1.00 96.25 227 ALA A O 1
ATOM 1634 N N . PRO A 1 228 ? -0.735 -19.390 1.453 1.00 95.00 228 PRO A N 1
ATOM 1635 C CA . PRO A 1 228 ? 0.521 -20.115 1.244 1.00 95.00 228 PRO A CA 1
ATOM 1636 C C . PRO A 1 228 ? 0.908 -20.252 -0.232 1.00 95.00 228 PRO A C 1
ATOM 1638 O O . PRO A 1 228 ? 2.059 -20.014 -0.590 1.00 95.00 228 PRO A O 1
ATOM 1641 N N . SER A 1 229 ? -0.057 -20.591 -1.095 1.00 94.19 229 SER A N 1
ATOM 1642 C CA . SER A 1 229 ? 0.179 -20.762 -2.536 1.00 94.19 229 SER A CA 1
ATOM 1643 C C . SER A 1 229 ? 0.496 -19.439 -3.233 1.00 94.19 229 SER A C 1
ATOM 1645 O O . SER A 1 229 ? 1.387 -19.368 -4.074 1.00 94.19 229 SER A O 1
ATOM 1647 N N . VAL A 1 230 ? -0.198 -18.372 -2.834 1.00 95.19 230 VAL A N 1
ATOM 1648 C CA . VAL A 1 230 ? -0.036 -17.033 -3.399 1.00 95.19 230 VAL A CA 1
ATOM 1649 C C . VAL A 1 230 ? 1.303 -16.424 -2.978 1.00 95.19 230 VAL A C 1
ATOM 1651 O O . VAL A 1 230 ? 2.045 -15.938 -3.823 1.00 95.19 230 VAL A O 1
ATOM 1654 N N . LEU A 1 231 ? 1.658 -16.523 -1.694 1.00 94.94 231 LEU A N 1
ATOM 1655 C CA . LEU A 1 231 ? 2.927 -16.035 -1.145 1.00 94.94 231 LEU A CA 1
ATOM 1656 C C . LEU A 1 231 ? 4.142 -16.856 -1.596 1.00 94.94 231 LEU A C 1
ATOM 1658 O O . LEU A 1 231 ? 5.276 -16.405 -1.444 1.00 94.94 231 LEU A O 1
ATOM 1662 N N . ALA A 1 232 ? 3.948 -18.088 -2.070 1.00 93.06 232 ALA A N 1
ATOM 1663 C CA . ALA A 1 232 ? 5.016 -18.895 -2.663 1.00 93.06 232 ALA A CA 1
ATOM 1664 C C . ALA A 1 232 ? 5.338 -18.485 -4.107 1.00 93.06 232 ALA A C 1
ATOM 1666 O O . ALA A 1 232 ? 6.418 -18.805 -4.589 1.00 93.06 232 ALA A O 1
ATOM 1667 N N . ALA A 1 233 ? 4.418 -17.792 -4.780 1.00 91.12 233 ALA A N 1
ATOM 1668 C CA . ALA A 1 233 ? 4.524 -17.441 -6.192 1.00 91.12 233 ALA A CA 1
ATOM 1669 C C . ALA A 1 233 ? 4.989 -15.995 -6.442 1.00 91.12 233 ALA A C 1
ATOM 1671 O O . ALA A 1 233 ? 4.958 -15.553 -7.587 1.00 91.12 233 ALA A O 1
ATOM 1672 N N . VAL A 1 234 ? 5.368 -15.249 -5.399 1.00 90.88 234 VAL A N 1
ATOM 1673 C CA . VAL A 1 234 ? 5.792 -13.845 -5.506 1.00 90.88 234 VAL A CA 1
ATOM 1674 C C . VAL A 1 234 ? 7.113 -13.595 -4.790 1.00 90.88 234 VAL A C 1
ATOM 1676 O O . VAL A 1 234 ? 7.402 -14.207 -3.758 1.00 90.88 234 VAL A O 1
ATOM 1679 N N . GLU A 1 235 ? 7.895 -12.678 -5.349 1.00 91.62 235 GLU A N 1
ATOM 1680 C CA . GLU A 1 235 ? 9.108 -12.138 -4.739 1.00 91.62 235 GLU A CA 1
ATOM 1681 C C . GLU A 1 235 ? 8.749 -11.042 -3.722 1.00 91.62 235 GLU A C 1
ATOM 1683 O O . GLU A 1 235 ? 7.658 -10.470 -3.756 1.00 91.62 235 GLU A O 1
ATOM 1688 N N . VAL A 1 236 ? 9.661 -10.771 -2.787 1.00 93.88 236 VAL A N 1
ATOM 1689 C CA . VAL A 1 236 ? 9.555 -9.607 -1.902 1.00 93.88 236 VAL A CA 1
ATOM 1690 C C . VAL A 1 236 ? 10.254 -8.439 -2.580 1.00 93.88 236 VAL A C 1
ATOM 1692 O O . VAL A 1 236 ? 11.447 -8.509 -2.859 1.00 93.88 236 VAL A O 1
ATOM 1695 N N . ASP A 1 237 ? 9.507 -7.366 -2.808 1.00 93.88 237 ASP A N 1
ATOM 1696 C CA . ASP A 1 237 ? 10.004 -6.123 -3.396 1.00 93.88 237 ASP A CA 1
ATOM 1697 C C . ASP A 1 237 ? 9.465 -4.890 -2.650 1.00 93.88 237 ASP A C 1
ATOM 1699 O O . ASP A 1 237 ? 8.482 -4.961 -1.900 1.00 93.88 237 ASP A O 1
ATOM 1703 N N . LEU A 1 238 ? 10.091 -3.739 -2.891 1.00 93.25 238 LEU A N 1
ATOM 1704 C CA . LEU A 1 238 ? 9.781 -2.460 -2.247 1.00 93.25 238 LEU A CA 1
ATOM 1705 C C . LEU A 1 238 ? 8.327 -1.989 -2.468 1.00 93.25 238 LEU A C 1
ATOM 1707 O O . LEU A 1 238 ? 7.756 -1.286 -1.634 1.00 93.25 238 LEU A O 1
ATOM 1711 N N . TYR A 1 239 ? 7.693 -2.392 -3.568 1.00 90.25 239 TYR A N 1
ATOM 1712 C CA . TYR A 1 239 ? 6.328 -2.013 -3.943 1.00 90.25 239 TYR A CA 1
ATOM 1713 C C . TYR A 1 239 ? 5.274 -2.994 -3.401 1.00 90.25 239 TYR A C 1
ATOM 1715 O O . TYR A 1 239 ? 4.082 -2.676 -3.325 1.00 90.25 239 TYR A O 1
ATOM 1723 N N . SER A 1 240 ? 5.700 -4.181 -2.962 1.00 91.06 240 SER A N 1
ATOM 1724 C CA . SER A 1 240 ? 4.851 -5.190 -2.318 1.00 91.06 240 SER A CA 1
ATOM 1725 C C . SER A 1 240 ? 4.613 -4.945 -0.821 1.00 91.06 240 SER A C 1
ATOM 1727 O O . SER A 1 240 ? 3.648 -5.477 -0.265 1.00 91.06 240 SER A O 1
ATOM 1729 N N . LEU A 1 241 ? 5.435 -4.114 -0.165 1.00 94.44 241 LEU A N 1
ATOM 1730 C CA . LEU A 1 241 ? 5.475 -3.955 1.299 1.00 94.44 241 LEU A CA 1
ATOM 1731 C C . LEU A 1 241 ? 4.115 -3.653 1.922 1.00 94.44 241 LEU A C 1
ATOM 1733 O O . LEU A 1 241 ? 3.692 -4.273 2.898 1.00 94.44 241 LEU A O 1
ATOM 1737 N N . ALA A 1 242 ? 3.401 -2.710 1.318 1.00 91.38 242 ALA A N 1
ATOM 1738 C CA . ALA A 1 242 ? 2.114 -2.256 1.805 1.00 91.38 242 ALA A CA 1
ATOM 1739 C C . ALA A 1 242 ? 1.040 -3.362 1.716 1.00 91.38 242 ALA A C 1
ATOM 1741 O O . ALA A 1 242 ? 0.166 -3.439 2.577 1.00 91.38 242 ALA A O 1
ATOM 1742 N N . HIS A 1 243 ? 1.137 -4.248 0.719 1.00 95.06 243 HIS A N 1
ATOM 1743 C CA . HIS A 1 243 ? 0.276 -5.425 0.587 1.00 95.06 243 HIS A CA 1
ATOM 1744 C C . HIS A 1 243 ? 0.679 -6.515 1.590 1.00 95.06 243 HIS A C 1
ATOM 1746 O O . HIS A 1 243 ? -0.186 -7.066 2.271 1.00 95.06 243 HIS A O 1
ATOM 1752 N N . LEU A 1 244 ? 1.985 -6.789 1.739 1.00 96.62 244 LEU A N 1
ATOM 1753 C CA . LEU A 1 244 ? 2.515 -7.725 2.742 1.00 96.62 244 LEU A CA 1
ATOM 1754 C C . LEU A 1 244 ? 2.120 -7.325 4.169 1.00 96.62 244 LEU A C 1
ATOM 1756 O O . LEU A 1 244 ? 1.870 -8.199 4.997 1.00 96.62 244 LEU A O 1
ATOM 1760 N N . ALA A 1 245 ? 1.995 -6.029 4.455 1.00 95.81 245 ALA A N 1
ATOM 1761 C CA . ALA A 1 245 ? 1.521 -5.537 5.745 1.00 95.81 245 ALA A CA 1
ATOM 1762 C C . ALA A 1 245 ? 0.098 -6.029 6.083 1.00 95.81 245 ALA A C 1
ATOM 1764 O O . ALA A 1 245 ? -0.169 -6.387 7.230 1.00 95.81 245 ALA A O 1
ATOM 1765 N N . GLU A 1 246 ? -0.811 -6.122 5.104 1.00 96.62 246 GLU A N 1
ATOM 1766 C CA . GLU A 1 246 ? -2.160 -6.667 5.336 1.00 96.62 246 GLU A CA 1
ATOM 1767 C C . GLU A 1 246 ? -2.115 -8.177 5.618 1.00 96.62 246 GLU A C 1
ATOM 1769 O O . GLU A 1 246 ? -2.790 -8.647 6.538 1.00 96.62 246 GLU A O 1
ATOM 1774 N N . TYR A 1 247 ? -1.260 -8.932 4.911 1.00 98.12 247 TYR A N 1
ATOM 1775 C CA . TYR A 1 247 ? -1.006 -10.339 5.252 1.00 98.12 247 TYR A CA 1
ATOM 1776 C C . TYR A 1 247 ? -0.467 -10.474 6.671 1.00 98.12 247 TYR A C 1
ATOM 1778 O O . TYR A 1 247 ? -0.940 -11.330 7.411 1.00 98.12 247 TYR A O 1
ATOM 1786 N N . ARG A 1 248 ? 0.479 -9.616 7.069 1.00 97.56 248 ARG A N 1
ATOM 1787 C CA . ARG A 1 248 ? 1.088 -9.635 8.402 1.00 97.56 248 ARG A CA 1
ATOM 1788 C C . ARG A 1 248 ? 0.058 -9.476 9.511 1.00 97.56 248 ARG A C 1
ATOM 1790 O O . ARG A 1 248 ? 0.001 -10.305 10.420 1.00 97.56 248 ARG A O 1
ATOM 1797 N N . VAL A 1 249 ? -0.794 -8.459 9.402 1.00 96.56 249 VAL A N 1
ATOM 1798 C CA . VAL A 1 249 ? -1.809 -8.182 10.423 1.00 96.56 249 VAL A CA 1
ATOM 1799 C C . VAL A 1 249 ? -2.852 -9.301 10.483 1.00 96.56 249 VAL A C 1
ATOM 1801 O O . VAL A 1 249 ? -3.282 -9.670 11.578 1.00 96.56 249 VAL A O 1
ATOM 1804 N N . VAL A 1 250 ? -3.266 -9.867 9.343 1.00 97.94 250 VAL A N 1
ATOM 1805 C CA . VAL A 1 250 ? -4.214 -10.994 9.352 1.00 97.94 250 VAL A CA 1
ATOM 1806 C C . VAL A 1 250 ? -3.569 -12.275 9.879 1.00 97.94 250 VAL A C 1
ATOM 1808 O O . VAL A 1 250 ? -4.188 -12.950 10.698 1.00 97.94 250 VAL A O 1
ATOM 1811 N N . ALA A 1 251 ? -2.327 -12.583 9.498 1.00 97.94 251 ALA A N 1
ATOM 1812 C CA . ALA A 1 251 ? -1.593 -13.732 10.024 1.00 97.94 251 ALA A CA 1
ATOM 1813 C C . ALA A 1 251 ? -1.540 -13.691 11.552 1.00 97.94 251 ALA A C 1
ATOM 1815 O O . ALA A 1 251 ? -1.884 -14.673 12.204 1.00 97.94 251 ALA A O 1
ATOM 1816 N N . ALA A 1 252 ? -1.188 -12.532 12.117 1.00 97.19 252 ALA A N 1
ATOM 1817 C CA . ALA A 1 252 ? -1.135 -12.334 13.558 1.00 97.19 252 ALA A CA 1
ATOM 1818 C C . ALA A 1 252 ? -2.507 -12.528 14.221 1.00 97.19 252 ALA A C 1
ATOM 1820 O O . ALA A 1 252 ? -2.618 -13.258 15.203 1.00 97.19 252 ALA A O 1
ATOM 1821 N N . ARG A 1 253 ? -3.574 -11.959 13.641 1.00 95.81 253 ARG A N 1
ATOM 1822 C CA . ARG A 1 253 ? -4.954 -12.151 14.130 1.00 95.81 253 ARG A CA 1
ATOM 1823 C C . ARG A 1 253 ? -5.409 -13.610 14.113 1.00 95.81 253 ARG A C 1
ATOM 1825 O O . ARG A 1 253 ? -6.216 -13.993 14.953 1.00 95.81 253 ARG A O 1
ATOM 1832 N N . LEU A 1 254 ? -4.938 -14.398 13.148 1.00 97.12 254 LEU A N 1
ATOM 1833 C CA . LEU A 1 254 ? -5.279 -15.814 12.997 1.00 97.12 254 LEU A CA 1
ATOM 1834 C C . LEU A 1 254 ? -4.305 -16.755 13.731 1.00 97.12 254 LEU A C 1
ATOM 1836 O O . LEU A 1 254 ? -4.492 -17.971 13.682 1.00 97.12 254 LEU A O 1
ATOM 1840 N N . GLY A 1 255 ? -3.257 -16.230 14.377 1.00 96.44 255 GLY A N 1
ATOM 1841 C CA . GLY A 1 255 ? -2.205 -17.040 15.002 1.00 96.44 255 GLY A CA 1
ATOM 1842 C C . GLY A 1 255 ? -1.355 -17.832 13.997 1.00 96.44 255 GLY A C 1
ATOM 1843 O O . GLY A 1 255 ? -0.865 -18.908 14.320 1.00 96.44 255 GLY A O 1
ATOM 1844 N N . GLN A 1 256 ? -1.209 -17.333 12.766 1.00 96.50 256 GLN A N 1
ATOM 1845 C CA . GLN A 1 256 ? -0.510 -17.985 11.647 1.00 96.50 256 GLN A CA 1
ATOM 1846 C C . GLN A 1 256 ? 0.758 -17.236 11.201 1.00 96.50 256 GLN A C 1
ATOM 1848 O O . GLN A 1 256 ? 1.230 -17.440 10.082 1.00 96.50 256 GLN A O 1
ATOM 1853 N N . THR A 1 257 ? 1.330 -16.376 12.052 1.00 94.44 257 THR A N 1
ATOM 1854 C CA . THR A 1 257 ? 2.524 -15.566 11.731 1.00 94.44 257 THR A CA 1
ATOM 1855 C C . THR A 1 257 ? 3.690 -16.417 11.214 1.00 94.44 257 THR A C 1
ATOM 1857 O O . THR A 1 257 ? 4.303 -16.060 10.213 1.00 94.44 257 THR A O 1
ATOM 1860 N N . ALA A 1 258 ? 3.880 -17.620 11.771 1.00 94.00 258 ALA A N 1
ATOM 1861 C CA . ALA A 1 258 ? 4.921 -18.563 11.353 1.00 94.00 258 ALA A CA 1
ATOM 1862 C C . ALA A 1 258 ? 4.926 -18.883 9.842 1.00 94.00 258 ALA A C 1
ATOM 1864 O O . ALA A 1 258 ? 5.971 -19.182 9.266 1.00 94.00 258 ALA A O 1
ATOM 1865 N N . GLN A 1 259 ? 3.775 -18.799 9.163 1.00 93.81 259 GLN A N 1
ATOM 1866 C CA . GLN A 1 259 ? 3.684 -19.057 7.720 1.00 93.81 259 GLN A CA 1
ATOM 1867 C C . GLN A 1 259 ? 4.326 -17.949 6.866 1.00 93.81 259 GLN A C 1
ATOM 1869 O O . GLN A 1 259 ? 4.671 -18.177 5.702 1.00 93.81 259 GLN A O 1
ATOM 1874 N N . ILE A 1 260 ? 4.492 -16.751 7.431 1.00 95.19 260 ILE A N 1
ATOM 1875 C CA . ILE A 1 260 ? 4.990 -15.564 6.731 1.00 95.19 260 ILE A CA 1
ATOM 1876 C C . ILE A 1 260 ? 6.315 -15.030 7.285 1.00 95.19 260 ILE A C 1
ATOM 1878 O O . ILE A 1 260 ? 6.866 -14.113 6.683 1.00 95.19 260 ILE A O 1
ATOM 1882 N N . ASP A 1 261 ? 6.872 -15.626 8.344 1.00 94.75 261 ASP A N 1
ATOM 1883 C CA . ASP A 1 261 ? 8.126 -15.188 8.982 1.00 94.75 261 ASP A CA 1
ATOM 1884 C C . ASP A 1 261 ? 9.278 -15.014 7.989 1.00 94.75 261 ASP A C 1
ATOM 1886 O O . ASP A 1 261 ? 9.977 -14.007 8.018 1.00 94.75 261 ASP A O 1
ATOM 1890 N N . ARG A 1 262 ? 9.431 -15.942 7.033 1.00 95.25 262 ARG A N 1
ATOM 1891 C CA . ARG A 1 262 ? 10.460 -15.823 5.985 1.00 95.25 262 ARG A CA 1
ATOM 1892 C C . ARG A 1 262 ? 10.290 -14.555 5.142 1.00 95.25 262 ARG A C 1
ATOM 1894 O O . ARG A 1 262 ? 11.278 -13.953 4.744 1.00 95.25 262 ARG A O 1
ATOM 1901 N N . ARG A 1 263 ? 9.047 -14.155 4.853 1.00 95.81 263 ARG A N 1
ATOM 1902 C CA . ARG A 1 263 ? 8.757 -12.940 4.076 1.00 95.81 263 ARG A CA 1
ATOM 1903 C C . ARG A 1 263 ? 8.958 -11.699 4.936 1.00 95.81 263 ARG A C 1
ATOM 1905 O O . ARG A 1 263 ? 9.475 -10.714 4.434 1.00 95.81 263 ARG A O 1
ATOM 1912 N N . ILE A 1 264 ? 8.598 -11.761 6.220 1.00 96.19 264 ILE A N 1
ATOM 1913 C CA . ILE A 1 264 ? 8.878 -10.686 7.179 1.00 96.19 264 ILE A CA 1
ATOM 1914 C C . ILE A 1 264 ? 10.387 -10.425 7.259 1.00 96.19 264 ILE A C 1
ATOM 1916 O O . ILE A 1 264 ? 10.799 -9.279 7.119 1.00 96.19 264 ILE A O 1
ATOM 1920 N N . ALA A 1 265 ? 11.194 -11.479 7.408 1.00 96.75 265 ALA A N 1
ATOM 1921 C CA . ALA A 1 265 ? 12.650 -11.375 7.440 1.00 96.75 265 ALA A CA 1
ATOM 1922 C C . ALA A 1 265 ? 13.212 -10.787 6.136 1.00 96.75 265 ALA A C 1
ATOM 1924 O O . ALA A 1 265 ? 14.008 -9.859 6.190 1.00 96.75 265 ALA A O 1
ATOM 1925 N N . ALA A 1 266 ? 12.734 -11.250 4.975 1.00 96.56 266 ALA A N 1
ATOM 1926 C CA . ALA A 1 266 ? 13.155 -10.711 3.680 1.00 96.56 266 ALA A CA 1
ATOM 1927 C C . ALA A 1 266 ? 12.810 -9.217 3.510 1.00 96.56 266 ALA A C 1
ATOM 1929 O O . ALA A 1 266 ? 13.601 -8.466 2.948 1.00 96.56 266 ALA A O 1
ATOM 1930 N N . VAL A 1 267 ? 11.655 -8.763 4.014 1.00 97.50 267 VAL A N 1
ATOM 1931 C CA . VAL A 1 267 ? 11.314 -7.330 4.027 1.00 97.50 267 VAL A CA 1
ATOM 1932 C C . VAL A 1 267 ? 12.249 -6.550 4.949 1.00 97.50 267 VAL A C 1
ATOM 1934 O O . VAL A 1 267 ? 12.718 -5.479 4.574 1.00 97.50 267 VAL A O 1
ATOM 1937 N N . ASP A 1 268 ? 12.514 -7.065 6.151 1.00 96.69 268 ASP A N 1
ATOM 1938 C CA . ASP A 1 268 ? 13.407 -6.403 7.102 1.00 96.69 268 ASP A CA 1
ATOM 1939 C C . ASP A 1 268 ? 14.834 -6.290 6.531 1.00 96.69 268 ASP A C 1
ATOM 1941 O O . ASP A 1 268 ? 15.429 -5.217 6.606 1.00 96.69 268 ASP A O 1
ATOM 1945 N N . GLU A 1 269 ? 15.346 -7.343 5.887 1.00 96.69 269 GLU A N 1
ATOM 1946 C CA . GLU A 1 269 ? 16.632 -7.336 5.173 1.00 96.69 269 GLU A CA 1
ATOM 1947 C C . GLU A 1 269 ? 16.651 -6.314 4.027 1.00 96.69 269 GLU A C 1
ATOM 1949 O O . GLU A 1 269 ? 17.598 -5.532 3.924 1.00 96.69 269 GLU A O 1
ATOM 1954 N N . LEU A 1 270 ? 15.596 -6.271 3.204 1.00 97.25 270 LEU A N 1
ATOM 1955 C CA . LEU A 1 270 ? 15.450 -5.310 2.107 1.00 97.25 270 LEU A CA 1
ATOM 1956 C C . LEU A 1 270 ? 15.492 -3.860 2.614 1.00 97.25 270 LEU A C 1
ATOM 1958 O O . LEU A 1 270 ? 16.237 -3.032 2.086 1.00 97.25 270 LEU A O 1
ATOM 1962 N N . LEU A 1 271 ? 14.699 -3.543 3.641 1.00 96.06 271 LEU A N 1
ATOM 1963 C CA . LEU A 1 271 ? 14.613 -2.193 4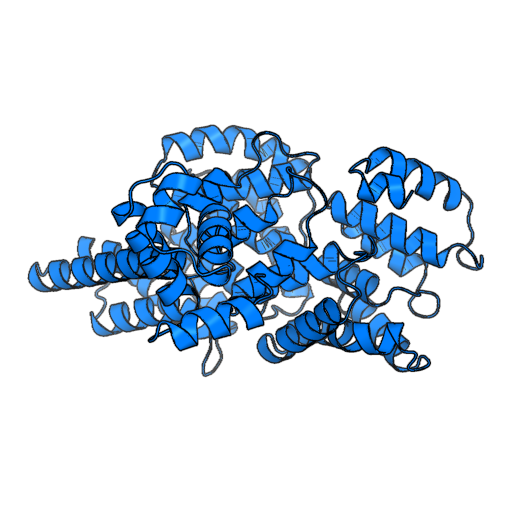.199 1.00 96.06 271 LEU A CA 1
ATOM 1964 C C . LEU A 1 271 ? 15.920 -1.777 4.874 1.00 96.06 271 LEU A C 1
ATOM 1966 O O . LEU A 1 271 ? 16.397 -0.668 4.633 1.00 96.06 271 LEU A O 1
ATOM 1970 N N . THR A 1 272 ? 16.537 -2.661 5.660 1.00 95.00 272 THR A N 1
ATOM 1971 C CA . THR A 1 272 ? 17.837 -2.386 6.284 1.00 95.00 272 THR A CA 1
ATOM 1972 C C . THR A 1 272 ? 18.936 -2.208 5.234 1.00 95.00 272 THR A C 1
ATOM 1974 O O . THR A 1 272 ? 19.748 -1.294 5.367 1.00 95.00 272 THR A O 1
ATOM 1977 N N . GLY A 1 273 ? 18.932 -2.993 4.149 1.00 94.69 273 GLY A N 1
ATOM 1978 C CA . GLY A 1 273 ? 19.859 -2.822 3.023 1.00 94.69 273 GLY A CA 1
ATOM 1979 C C . GLY A 1 273 ? 19.738 -1.459 2.328 1.00 94.69 273 GLY A C 1
ATOM 1980 O O . GLY A 1 273 ? 20.732 -0.907 1.862 1.00 94.69 273 GLY A O 1
ATOM 1981 N N . LEU A 1 274 ? 18.539 -0.871 2.326 1.00 94.44 274 LEU A N 1
ATOM 1982 C CA . LEU A 1 274 ? 18.281 0.476 1.807 1.00 94.44 274 LEU A CA 1
ATOM 1983 C C . LEU A 1 274 ? 18.566 1.607 2.814 1.00 94.44 274 LEU A C 1
ATOM 1985 O O . LEU A 1 274 ? 18.479 2.779 2.438 1.00 94.44 274 LEU A O 1
ATOM 1989 N N . GLY A 1 275 ? 18.922 1.278 4.061 1.00 93.31 275 GLY A N 1
ATOM 1990 C CA . GLY A 1 275 ? 19.157 2.242 5.141 1.00 93.31 275 GLY A CA 1
ATOM 1991 C C . GLY A 1 275 ? 17.896 2.653 5.909 1.00 93.31 275 GLY A C 1
ATOM 1992 O O . GLY A 1 275 ? 17.851 3.755 6.446 1.00 93.31 275 GLY A O 1
ATOM 1993 N N . ASP A 1 276 ? 16.875 1.792 5.939 1.00 92.75 276 ASP A N 1
ATOM 1994 C CA . ASP A 1 276 ? 15.567 2.024 6.564 1.00 92.75 276 ASP A CA 1
ATOM 1995 C C . ASP A 1 276 ? 14.910 3.362 6.139 1.00 92.75 276 ASP A C 1
ATOM 1997 O O . ASP A 1 276 ? 14.521 4.175 6.983 1.00 92.75 276 ASP A O 1
ATOM 2001 N N . PRO A 1 277 ? 14.739 3.601 4.824 1.00 92.38 277 PRO A N 1
ATOM 2002 C CA . PRO A 1 277 ? 14.191 4.854 4.315 1.00 92.38 277 PRO A CA 1
ATOM 2003 C C . PRO A 1 277 ? 12.775 5.109 4.851 1.00 92.38 277 PRO A C 1
ATOM 2005 O O . PRO A 1 277 ? 11.875 4.278 4.706 1.00 92.38 277 PRO A O 1
ATOM 2008 N N . VAL A 1 278 ? 12.542 6.292 5.432 1.00 90.81 278 VAL A N 1
ATOM 2009 C CA . VAL A 1 278 ? 11.260 6.646 6.079 1.00 90.81 278 VAL A CA 1
ATOM 2010 C C . VAL A 1 278 ? 10.072 6.449 5.130 1.00 90.81 278 VAL A C 1
ATOM 2012 O O . VAL A 1 278 ? 9.041 5.916 5.540 1.00 90.81 278 VAL A O 1
ATOM 2015 N N . ALA A 1 279 ? 10.257 6.807 3.856 1.00 87.88 279 ALA A N 1
ATOM 2016 C CA . ALA A 1 279 ? 9.277 6.702 2.775 1.00 87.88 279 ALA A CA 1
ATOM 2017 C C . ALA A 1 279 ? 8.927 5.272 2.340 1.00 87.88 279 ALA A C 1
ATOM 2019 O O . ALA A 1 279 ? 8.206 5.110 1.364 1.00 87.88 279 ALA A O 1
ATOM 2020 N N . TRP A 1 280 ? 9.488 4.238 2.961 1.00 91.69 280 TRP A N 1
ATOM 2021 C CA . TRP A 1 280 ? 9.164 2.842 2.650 1.00 91.69 280 TRP A CA 1
ATOM 2022 C C . TRP A 1 280 ? 9.036 1.992 3.915 1.00 91.69 280 TRP A C 1
ATOM 2024 O O . TRP A 1 280 ? 8.277 1.024 3.941 1.00 91.69 280 TRP A O 1
ATOM 2034 N N . SER A 1 281 ? 9.721 2.388 4.990 1.00 93.88 281 SER A N 1
ATOM 2035 C CA . SER A 1 281 ? 9.736 1.663 6.255 1.00 93.88 281 SER A CA 1
ATOM 2036 C C . SER A 1 281 ? 8.575 2.015 7.184 1.00 93.88 281 SER A C 1
ATOM 2038 O O . SER A 1 281 ? 8.108 1.139 7.910 1.00 93.88 281 SER A O 1
ATOM 2040 N N . ALA A 1 282 ? 8.085 3.263 7.200 1.00 92.50 282 ALA A N 1
ATOM 2041 C CA . ALA A 1 282 ? 7.194 3.737 8.270 1.00 92.50 282 ALA A CA 1
ATOM 2042 C C . ALA A 1 282 ? 5.901 2.909 8.401 1.00 92.50 282 ALA A C 1
ATOM 2044 O O . ALA A 1 282 ? 5.548 2.461 9.493 1.00 92.50 282 ALA A O 1
ATOM 2045 N N . ASP A 1 283 ? 5.232 2.636 7.279 1.00 92.00 283 ASP A N 1
ATOM 2046 C CA . ASP A 1 283 ? 4.014 1.820 7.249 1.00 92.00 283 ASP A CA 1
ATOM 2047 C C . ASP A 1 283 ? 4.267 0.365 7.653 1.00 92.00 283 ASP A C 1
ATOM 2049 O O . ASP A 1 283 ? 3.456 -0.235 8.362 1.00 92.00 283 ASP A O 1
ATOM 2053 N N . TRP A 1 284 ? 5.391 -0.207 7.215 1.00 95.56 284 TRP A N 1
ATOM 2054 C CA . TRP A 1 284 ? 5.771 -1.571 7.569 1.00 95.56 284 TRP A CA 1
ATOM 2055 C C . TRP A 1 284 ? 6.032 -1.703 9.073 1.00 95.56 284 TRP A C 1
ATOM 2057 O O . TRP A 1 284 ? 5.499 -2.611 9.713 1.00 95.56 284 TRP A O 1
ATOM 2067 N N . ARG A 1 285 ? 6.778 -0.756 9.658 1.00 96.25 285 ARG A N 1
ATOM 2068 C CA . ARG A 1 285 ? 7.053 -0.706 11.104 1.00 96.25 285 ARG A CA 1
ATOM 2069 C C . ARG A 1 285 ? 5.784 -0.452 11.924 1.00 96.25 285 ARG A C 1
ATOM 2071 O O . ARG A 1 285 ? 5.602 -1.043 12.985 1.00 96.25 285 ARG A O 1
ATOM 2078 N N . PHE A 1 286 ? 4.855 0.358 11.421 1.00 96.38 286 PHE A N 1
ATOM 2079 C CA . PHE A 1 286 ? 3.548 0.517 12.060 1.00 96.38 286 PHE A CA 1
ATOM 2080 C C . PHE A 1 286 ? 2.729 -0.785 12.025 1.00 96.38 286 PHE A C 1
ATOM 2082 O O . PHE A 1 286 ? 2.158 -1.195 13.038 1.00 96.38 286 PHE A O 1
ATOM 2089 N N . ALA A 1 287 ? 2.715 -1.491 10.890 1.00 96.31 287 ALA A N 1
ATOM 2090 C CA . ALA A 1 287 ? 2.057 -2.791 10.775 1.00 96.31 287 ALA A CA 1
ATOM 2091 C C . ALA A 1 287 ? 2.706 -3.867 11.662 1.00 96.31 287 ALA A C 1
ATOM 2093 O O . ALA A 1 287 ? 1.997 -4.742 12.163 1.00 96.31 287 ALA A O 1
ATOM 2094 N N . GLU A 1 288 ? 4.021 -3.802 11.892 1.00 97.38 288 GLU A N 1
ATOM 2095 C CA . GLU A 1 288 ? 4.743 -4.629 12.866 1.00 97.38 288 GLU A CA 1
ATOM 2096 C C . GLU A 1 288 ? 4.150 -4.480 14.274 1.00 97.38 288 GLU A C 1
ATOM 2098 O O . GLU A 1 288 ? 3.763 -5.494 14.862 1.00 97.38 288 GLU A O 1
ATOM 2103 N N . VAL A 1 289 ? 3.955 -3.247 14.756 1.00 98.06 289 VAL A N 1
ATOM 2104 C CA . VAL A 1 289 ? 3.346 -2.981 16.074 1.00 98.06 289 VAL A CA 1
ATOM 2105 C C . VAL A 1 289 ? 1.898 -3.473 16.125 1.00 98.06 289 VAL A C 1
ATOM 2107 O O . VAL A 1 289 ? 1.524 -4.221 17.027 1.00 98.06 289 VAL A O 1
ATOM 2110 N N . VAL A 1 290 ? 1.076 -3.113 15.132 1.00 96.69 290 VAL A N 1
ATOM 2111 C CA . VAL A 1 290 ? -0.344 -3.514 15.085 1.00 96.69 290 VAL A CA 1
ATOM 2112 C C . VAL A 1 290 ? -0.498 -5.039 15.052 1.00 96.69 290 VAL A C 1
ATOM 2114 O O . VAL A 1 290 ? -1.430 -5.586 15.645 1.00 96.69 290 VAL A O 1
ATOM 2117 N N . SER A 1 291 ? 0.417 -5.741 14.380 1.00 97.25 291 SER A N 1
ATOM 2118 C CA . SER A 1 291 ? 0.434 -7.206 14.343 1.00 97.25 291 SER A CA 1
ATOM 2119 C C . SER A 1 291 ? 0.814 -7.800 15.698 1.00 97.25 291 SER A C 1
ATOM 2121 O O . SER A 1 291 ? 0.165 -8.743 16.141 1.00 97.25 291 SER A O 1
ATOM 2123 N N . ALA A 1 292 ? 1.809 -7.235 16.387 1.00 97.50 292 ALA A N 1
ATOM 2124 C CA . ALA A 1 292 ? 2.194 -7.677 17.726 1.00 97.50 292 ALA A CA 1
ATOM 2125 C C . ALA A 1 292 ? 1.061 -7.475 18.749 1.00 97.50 292 ALA A C 1
ATOM 2127 O O . ALA A 1 292 ? 0.728 -8.398 19.493 1.00 97.50 292 ALA A O 1
ATOM 2128 N N . ILE A 1 293 ? 0.375 -6.326 18.701 1.00 95.81 293 ILE A N 1
ATOM 2129 C CA . ILE A 1 293 ? -0.832 -6.066 19.502 1.00 95.81 293 ILE A CA 1
ATOM 2130 C C . ILE A 1 293 ? -1.923 -7.101 19.191 1.00 95.81 293 ILE A C 1
ATOM 2132 O O . ILE A 1 293 ? -2.530 -7.664 20.103 1.00 95.81 293 ILE A O 1
ATOM 2136 N N . ALA A 1 294 ? -2.164 -7.398 17.908 1.00 93.50 294 ALA A N 1
ATOM 2137 C CA . ALA A 1 294 ? -3.152 -8.399 17.505 1.00 93.50 294 ALA A CA 1
ATOM 2138 C C . ALA A 1 294 ? -2.808 -9.815 18.004 1.00 93.50 294 ALA A C 1
ATOM 2140 O O . ALA A 1 294 ? -3.716 -10.561 18.370 1.00 93.50 294 ALA A O 1
ATOM 2141 N N . ALA A 1 295 ? -1.518 -10.156 18.054 1.00 94.69 295 ALA A N 1
ATOM 2142 C CA . ALA A 1 295 ? -1.007 -11.407 18.611 1.00 94.69 295 ALA A CA 1
ATOM 2143 C C . ALA A 1 295 ? -0.940 -11.418 20.152 1.00 94.69 295 ALA A C 1
ATOM 2145 O O . ALA A 1 295 ? -0.659 -12.463 20.732 1.00 94.69 295 ALA A O 1
ATOM 2146 N N . ARG A 1 296 ? -1.228 -10.285 20.814 1.00 94.44 296 ARG A N 1
ATOM 2147 C CA . ARG A 1 296 ? -1.066 -10.076 22.265 1.00 94.44 296 ARG A CA 1
ATOM 2148 C C . ARG A 1 296 ? 0.367 -10.325 22.750 1.00 94.44 296 ARG A C 1
ATOM 2150 O O . ARG A 1 296 ? 0.573 -10.894 23.819 1.00 94.44 296 ARG A O 1
ATOM 2157 N N . ASP A 1 297 ? 1.342 -9.892 21.957 1.00 95.94 297 ASP A N 1
ATOM 2158 C CA . ASP A 1 297 ? 2.766 -9.963 22.280 1.00 95.94 297 ASP A CA 1
ATOM 2159 C C . ASP A 1 297 ? 3.301 -8.562 22.618 1.00 95.94 297 ASP A C 1
ATOM 2161 O O . ASP A 1 297 ? 3.712 -7.800 21.738 1.00 95.94 297 ASP A O 1
ATOM 2165 N N . SER A 1 298 ? 3.277 -8.210 23.907 1.00 95.19 298 SER A N 1
ATOM 2166 C CA . SER A 1 298 ? 3.746 -6.906 24.400 1.00 95.19 298 SER A CA 1
ATOM 2167 C C . SER A 1 298 ? 5.246 -6.693 24.165 1.00 95.19 298 SER A C 1
ATOM 2169 O O . SER A 1 298 ? 5.682 -5.565 23.938 1.00 95.19 298 SER A O 1
ATOM 2171 N N . GLY A 1 299 ? 6.048 -7.766 24.171 1.00 96.06 299 GLY A N 1
ATOM 2172 C CA . GLY A 1 299 ? 7.488 -7.688 23.925 1.00 96.06 299 GLY A CA 1
ATOM 2173 C C . GLY A 1 299 ? 7.787 -7.314 22.475 1.00 96.06 299 GLY A C 1
ATOM 2174 O O . GLY A 1 299 ? 8.533 -6.368 22.215 1.00 96.06 299 GLY A O 1
ATOM 2175 N N . ALA A 1 300 ? 7.145 -7.999 21.528 1.00 95.75 300 ALA A N 1
ATOM 2176 C CA . ALA A 1 300 ? 7.252 -7.663 20.112 1.00 95.75 300 ALA A CA 1
ATOM 2177 C C . ALA A 1 300 ? 6.672 -6.271 19.801 1.00 95.75 300 ALA A C 1
ATOM 2179 O O . ALA A 1 300 ? 7.239 -5.546 18.982 1.00 95.75 300 ALA A O 1
ATOM 2180 N N . ALA A 1 301 ? 5.587 -5.864 20.472 1.00 97.31 301 ALA A N 1
ATOM 2181 C CA . ALA A 1 301 ? 5.006 -4.532 20.303 1.00 97.31 301 ALA A CA 1
ATOM 2182 C C . ALA A 1 301 ? 5.976 -3.430 20.757 1.00 97.31 301 ALA A C 1
ATOM 2184 O O . ALA A 1 301 ? 6.170 -2.456 20.030 1.00 97.31 301 ALA A O 1
ATOM 2185 N N . ALA A 1 302 ? 6.648 -3.611 21.900 1.00 96.50 302 ALA A N 1
ATOM 2186 C CA . ALA A 1 302 ? 7.655 -2.674 22.397 1.00 96.50 302 ALA A CA 1
ATOM 2187 C C . ALA A 1 302 ? 8.854 -2.535 21.439 1.00 96.50 302 ALA A C 1
ATOM 2189 O O . ALA A 1 302 ? 9.260 -1.414 21.125 1.00 96.50 302 ALA A O 1
ATOM 2190 N N . VAL A 1 303 ? 9.376 -3.651 20.913 1.00 96.25 303 VAL A N 1
ATOM 2191 C CA . VAL A 1 303 ? 10.460 -3.640 19.909 1.00 96.25 303 VAL A CA 1
ATOM 2192 C C . VAL A 1 303 ? 10.019 -2.934 18.623 1.00 96.25 303 VAL A C 1
ATOM 2194 O O . VAL A 1 303 ? 10.770 -2.130 18.064 1.00 96.25 303 VAL A O 1
ATOM 2197 N N . GLY A 1 304 ? 8.793 -3.195 18.162 1.00 95.69 304 GLY A N 1
ATOM 2198 C CA . GLY A 1 304 ? 8.214 -2.517 17.004 1.00 95.69 304 GLY A CA 1
ATOM 2199 C C . GLY A 1 304 ? 8.093 -1.004 17.212 1.00 95.69 304 GLY A C 1
ATOM 2200 O O . GLY A 1 304 ? 8.481 -0.232 16.333 1.00 95.69 304 GLY A O 1
ATOM 2201 N N . CYS A 1 305 ? 7.629 -0.570 18.389 1.00 97.38 305 CYS A N 1
ATOM 2202 C CA . CYS A 1 305 ? 7.566 0.848 18.749 1.00 97.38 305 CYS A CA 1
ATOM 2203 C C . CYS A 1 305 ? 8.956 1.492 18.734 1.00 97.38 305 CYS A C 1
ATOM 2205 O O . CYS A 1 305 ? 9.113 2.578 18.184 1.00 97.38 305 CYS A O 1
ATOM 2207 N N . GLU A 1 306 ? 9.976 0.825 19.282 1.00 96.19 306 GLU A N 1
ATOM 2208 C CA . GLU A 1 306 ? 11.350 1.336 19.267 1.00 96.19 306 GLU A CA 1
ATOM 2209 C C . GLU A 1 306 ? 11.862 1.532 17.832 1.00 96.19 306 GLU A C 1
ATOM 2211 O O . GLU A 1 306 ? 12.394 2.592 17.499 1.00 96.19 306 GLU A O 1
ATOM 2216 N N . ARG A 1 307 ? 11.660 0.540 16.955 1.00 94.69 307 ARG A N 1
ATOM 2217 C CA . ARG A 1 307 ? 12.057 0.619 15.540 1.00 94.69 307 ARG A CA 1
ATOM 2218 C C . ARG A 1 307 ? 11.342 1.750 14.805 1.00 94.69 307 ARG A C 1
ATOM 2220 O O . ARG A 1 307 ? 11.993 2.494 14.077 1.00 94.69 307 ARG A O 1
ATOM 2227 N N . LEU A 1 308 ? 10.032 1.901 15.003 1.00 95.56 308 LEU A N 1
ATOM 2228 C CA . LEU A 1 308 ? 9.255 2.973 14.380 1.00 95.56 308 LEU A CA 1
ATOM 2229 C C . LEU A 1 308 ? 9.684 4.358 14.892 1.00 95.56 308 LEU A C 1
ATOM 2231 O O . LEU A 1 308 ? 9.821 5.286 14.099 1.00 95.56 308 LEU A O 1
ATOM 2235 N N . SER A 1 309 ? 9.978 4.490 16.186 1.00 94.88 309 SER A N 1
ATOM 2236 C CA . SER A 1 309 ? 10.461 5.742 16.781 1.00 94.88 309 SER A CA 1
ATOM 2237 C C . SER A 1 309 ? 11.825 6.185 16.248 1.00 94.88 309 SER A C 1
ATOM 2239 O O . SER A 1 309 ? 12.078 7.383 16.184 1.00 94.88 309 SER A O 1
ATOM 2241 N N . ARG A 1 310 ? 12.691 5.265 15.797 1.00 94.38 310 ARG A N 1
ATOM 2242 C CA . ARG A 1 310 ? 13.960 5.628 15.127 1.00 94.38 310 ARG A CA 1
ATOM 2243 C C . ARG A 1 310 ? 13.754 6.296 13.764 1.00 94.38 310 ARG A C 1
ATOM 2245 O O . ARG A 1 310 ? 14.641 7.009 13.311 1.00 94.38 310 ARG A O 1
ATOM 2252 N N . LEU A 1 311 ? 12.605 6.069 13.124 1.00 91.19 311 LEU A N 1
ATOM 2253 C CA . LEU A 1 311 ? 12.223 6.721 11.865 1.00 91.19 311 LEU A CA 1
ATOM 2254 C C . LEU A 1 311 ? 11.557 8.084 12.091 1.00 91.19 311 LEU A C 1
ATOM 2256 O O . LEU A 1 311 ? 11.416 8.865 11.150 1.00 91.19 311 LEU A O 1
ATOM 2260 N N . ALA A 1 312 ? 11.093 8.354 13.313 1.00 88.00 312 ALA A N 1
ATOM 2261 C CA . ALA A 1 312 ? 10.411 9.592 13.641 1.00 88.00 312 ALA A CA 1
ATOM 2262 C C . ALA A 1 312 ? 11.399 10.767 13.638 1.00 88.00 312 ALA A C 1
ATOM 2264 O O . ALA A 1 312 ? 12.472 10.720 14.236 1.00 88.00 312 ALA A O 1
ATOM 2265 N N . THR A 1 313 ? 11.005 11.852 12.980 1.00 82.38 313 THR A N 1
ATOM 2266 C CA . THR A 1 313 ? 11.715 13.136 12.999 1.00 82.38 313 THR A CA 1
ATOM 2267 C C . THR A 1 313 ? 10.977 14.114 13.925 1.00 82.38 313 THR A C 1
ATOM 2269 O O . THR A 1 313 ? 10.088 13.723 14.690 1.00 82.38 313 THR A O 1
ATOM 2272 N N . SER A 1 314 ? 11.311 15.408 13.874 1.00 73.38 314 SER A N 1
ATOM 2273 C CA . SER A 1 314 ? 10.611 16.436 14.657 1.00 73.38 314 SER A CA 1
ATOM 2274 C C . SER A 1 314 ? 9.131 16.589 14.281 1.00 73.38 314 SER A C 1
ATOM 2276 O O . SER A 1 314 ? 8.327 16.962 15.134 1.00 73.38 314 SER A O 1
ATOM 2278 N N . ALA A 1 315 ? 8.760 16.296 13.031 1.00 74.44 315 ALA A N 1
ATOM 2279 C CA . ALA A 1 315 ? 7.385 16.335 12.546 1.00 74.44 315 ALA A CA 1
ATOM 2280 C C . ALA A 1 315 ? 7.224 15.481 11.279 1.00 74.44 315 ALA A C 1
ATOM 2282 O O . ALA A 1 315 ? 8.118 15.435 10.437 1.00 74.44 315 ALA A O 1
ATOM 2283 N N . GLY A 1 316 ? 6.051 14.869 11.108 1.00 82.81 316 GLY A N 1
ATOM 2284 C CA . GLY A 1 316 ? 5.679 14.181 9.873 1.00 82.81 316 GLY A CA 1
ATOM 2285 C C . GLY A 1 316 ? 4.920 12.873 10.104 1.00 82.81 316 GLY A C 1
ATOM 2286 O O . GLY A 1 316 ? 4.694 12.481 11.252 1.00 82.81 316 GLY A O 1
ATOM 2287 N N . PRO A 1 317 ? 4.556 12.170 9.014 1.00 84.44 317 PRO A N 1
ATOM 2288 C CA . PRO A 1 317 ? 3.755 10.949 9.083 1.00 84.44 317 PRO A CA 1
ATOM 2289 C C . PRO A 1 317 ? 4.380 9.853 9.955 1.00 84.44 317 PRO A C 1
ATOM 2291 O O . PRO A 1 317 ? 3.671 9.212 10.720 1.00 84.44 317 PRO A O 1
ATOM 2294 N N . ALA A 1 318 ? 5.703 9.663 9.908 1.00 89.81 318 ALA A N 1
ATOM 2295 C CA . ALA A 1 318 ? 6.383 8.665 10.738 1.00 89.81 318 ALA A CA 1
ATOM 2296 C C . ALA A 1 318 ? 6.283 8.977 12.241 1.00 89.81 318 ALA A C 1
ATOM 2298 O O . ALA A 1 318 ? 6.046 8.074 13.038 1.00 89.81 318 ALA A O 1
ATOM 2299 N N . THR A 1 319 ? 6.391 10.252 12.627 1.00 92.38 319 THR A N 1
ATOM 2300 C CA . THR A 1 319 ? 6.219 10.705 14.016 1.00 92.38 319 THR A CA 1
ATOM 2301 C C . THR A 1 319 ? 4.777 10.520 14.491 1.00 92.38 319 THR A C 1
ATOM 2303 O O . THR A 1 319 ? 4.548 10.067 15.613 1.00 92.38 319 THR A O 1
ATOM 2306 N N . ASP A 1 320 ? 3.801 10.816 13.627 1.00 93.81 320 ASP A N 1
ATOM 2307 C CA . ASP A 1 320 ? 2.380 10.581 13.902 1.00 93.81 320 ASP A CA 1
ATOM 2308 C C . ASP A 1 320 ? 2.084 9.075 14.086 1.00 93.81 320 ASP A C 1
ATOM 2310 O O . ASP A 1 320 ? 1.396 8.690 15.035 1.00 93.81 320 ASP A O 1
ATOM 2314 N N . LEU A 1 321 ? 2.661 8.210 13.240 1.00 94.62 321 LEU A N 1
ATOM 2315 C CA . LEU A 1 321 ? 2.556 6.751 13.363 1.00 94.62 321 LEU A CA 1
ATOM 2316 C C . LEU A 1 321 ? 3.248 6.221 14.628 1.00 94.62 321 LEU A C 1
ATOM 2318 O O . LEU A 1 321 ? 2.680 5.365 15.304 1.00 94.62 321 LEU A O 1
ATOM 2322 N N . ALA A 1 322 ? 4.438 6.726 14.973 1.00 96.38 322 ALA A N 1
ATOM 2323 C CA . ALA A 1 322 ? 5.179 6.328 16.173 1.00 96.38 322 ALA A CA 1
ATOM 2324 C C . ALA A 1 322 ? 4.394 6.641 17.454 1.00 96.38 322 ALA A C 1
ATOM 2326 O O . ALA A 1 322 ? 4.207 5.763 18.296 1.00 96.38 322 ALA A O 1
ATOM 2327 N N . ARG A 1 323 ? 3.848 7.861 17.559 1.00 96.62 323 ARG A N 1
ATOM 2328 C CA . ARG A 1 323 ? 2.987 8.261 18.682 1.00 96.62 323 ARG A CA 1
ATOM 2329 C C . ARG A 1 323 ? 1.759 7.364 18.791 1.00 96.62 323 ARG A C 1
ATOM 2331 O O . ARG A 1 323 ? 1.411 6.915 19.881 1.00 96.62 323 ARG A O 1
ATOM 2338 N N . ALA A 1 324 ? 1.097 7.101 17.667 1.00 97.62 324 ALA A N 1
ATOM 2339 C CA . ALA A 1 324 ? -0.083 6.252 17.655 1.00 97.62 324 ALA A CA 1
ATOM 2340 C C . ALA A 1 324 ? 0.233 4.806 18.056 1.00 97.62 324 ALA A C 1
ATOM 2342 O O . ALA A 1 324 ? -0.527 4.213 18.817 1.00 97.62 324 ALA A O 1
ATOM 2343 N N . ALA A 1 325 ? 1.356 4.257 17.590 1.00 97.81 325 ALA A N 1
ATOM 2344 C CA . ALA A 1 325 ? 1.836 2.932 17.967 1.00 97.81 325 ALA A CA 1
ATOM 2345 C C . ALA A 1 325 ? 2.101 2.830 19.477 1.00 97.81 325 ALA A C 1
ATOM 2347 O O . ALA A 1 325 ? 1.635 1.888 20.113 1.00 97.81 325 ALA A O 1
ATOM 2348 N N . GLU A 1 326 ? 2.776 3.817 20.072 1.00 97.50 326 GLU A N 1
ATOM 2349 C CA . GLU A 1 326 ? 3.025 3.867 21.518 1.00 97.50 326 GLU A CA 1
ATOM 2350 C C . GLU A 1 326 ? 1.720 3.902 22.327 1.00 97.50 326 GLU A C 1
ATOM 2352 O O . GLU A 1 326 ? 1.525 3.093 23.238 1.00 97.50 326 GLU A O 1
ATOM 2357 N N . VAL A 1 327 ? 0.800 4.801 21.965 1.00 97.81 327 VAL A N 1
ATOM 2358 C CA . VAL A 1 327 ? -0.509 4.924 22.620 1.00 97.81 327 VAL A CA 1
ATOM 2359 C C . VAL A 1 327 ? -1.303 3.623 22.506 1.00 97.81 327 VAL A C 1
ATOM 2361 O O . VAL A 1 327 ? -1.866 3.157 23.496 1.00 97.81 327 VAL A O 1
ATOM 2364 N N . TRP A 1 328 ? -1.322 2.999 21.327 1.00 97.12 328 TRP A N 1
ATOM 2365 C CA . TRP A 1 328 ? -2.050 1.750 21.113 1.00 97.12 328 TRP A CA 1
ATOM 2366 C C . TRP A 1 328 ? -1.455 0.593 21.920 1.00 97.12 328 TRP A C 1
ATOM 2368 O O . TRP A 1 328 ? -2.209 -0.158 22.534 1.00 97.12 328 TRP A O 1
ATOM 2378 N N . THR A 1 329 ? -0.127 0.480 21.992 1.00 97.56 329 THR A N 1
ATOM 2379 C CA . THR A 1 329 ? 0.550 -0.527 22.823 1.00 97.56 329 THR A CA 1
ATOM 2380 C C . THR A 1 329 ? 0.206 -0.341 24.301 1.00 97.56 329 THR A C 1
ATOM 2382 O O . THR A 1 329 ? -0.198 -1.298 24.957 1.00 97.56 329 THR A O 1
ATOM 2385 N N . ARG A 1 330 ? 0.234 0.897 24.818 1.00 97.06 330 ARG A N 1
ATOM 2386 C CA . ARG A 1 330 ? -0.177 1.189 26.205 1.00 97.06 330 ARG A CA 1
ATOM 2387 C C . ARG A 1 330 ? -1.634 0.808 26.471 1.00 97.06 330 ARG A C 1
ATOM 2389 O O . ARG A 1 330 ? -1.921 0.190 27.494 1.00 97.06 330 ARG A O 1
ATOM 2396 N N . ILE A 1 331 ? -2.544 1.118 25.542 1.00 95.88 331 ILE A N 1
ATOM 2397 C CA . ILE A 1 331 ? -3.953 0.701 25.629 1.00 95.88 331 ILE A CA 1
ATOM 2398 C C . ILE A 1 331 ? -4.064 -0.830 25.638 1.00 95.88 331 ILE A C 1
ATOM 2400 O O . ILE A 1 331 ? -4.845 -1.375 26.422 1.00 95.88 331 ILE A O 1
ATOM 2404 N N . ALA A 1 332 ? -3.323 -1.526 24.771 1.00 94.44 332 ALA A N 1
ATOM 2405 C CA . ALA A 1 332 ? -3.333 -2.984 24.647 1.00 94.44 332 ALA A CA 1
ATOM 2406 C C . ALA A 1 332 ? -2.866 -3.678 25.935 1.00 94.44 332 ALA A C 1
ATOM 2408 O O . ALA A 1 332 ? -3.506 -4.636 26.374 1.00 94.44 332 ALA A O 1
ATOM 2409 N N . ASP A 1 333 ? -1.836 -3.121 26.571 1.00 94.44 333 ASP A N 1
ATOM 2410 C CA . ASP A 1 333 ? -1.270 -3.567 27.848 1.00 94.44 333 ASP A CA 1
ATOM 2411 C C . ASP A 1 333 ? -2.099 -3.131 29.073 1.00 94.44 333 ASP A C 1
ATOM 2413 O O . ASP A 1 333 ? -1.673 -3.322 30.211 1.00 94.44 333 ASP A O 1
ATOM 2417 N N . ALA A 1 334 ? -3.282 -2.542 28.857 1.00 92.75 334 ALA A N 1
ATOM 2418 C CA . ALA A 1 334 ? -4.160 -2.012 29.902 1.00 92.75 334 ALA A CA 1
ATOM 2419 C C . ALA A 1 334 ? -3.473 -0.984 30.826 1.00 92.75 334 ALA A C 1
ATOM 2421 O O . ALA A 1 334 ? -3.813 -0.858 32.003 1.00 92.75 334 ALA A O 1
ATOM 2422 N N . GLN A 1 335 ? -2.511 -0.227 30.292 1.00 93.00 335 GLN A N 1
ATOM 2423 C CA . GLN A 1 335 ? -1.897 0.885 31.005 1.00 93.00 335 GLN A CA 1
ATOM 2424 C C . GLN A 1 335 ? -2.802 2.126 30.937 1.00 93.00 335 GLN A C 1
ATOM 2426 O O . GLN A 1 335 ? -3.431 2.368 29.903 1.00 93.00 335 GLN A O 1
ATOM 2431 N N . PRO A 1 336 ? -2.844 2.966 31.988 1.00 90.38 336 PRO A N 1
ATOM 2432 C CA . PRO A 1 336 ? -3.568 4.231 31.938 1.00 90.38 336 PRO A CA 1
ATOM 2433 C C . PRO A 1 336 ? -3.010 5.141 30.838 1.00 90.38 336 PRO A C 1
ATOM 2435 O O . PRO A 1 336 ? -1.803 5.397 30.792 1.00 90.38 336 PRO A O 1
ATOM 2438 N N . VAL A 1 337 ? -3.887 5.660 29.977 1.00 94.94 337 VAL A N 1
ATOM 2439 C CA . VAL A 1 337 ? -3.539 6.620 28.922 1.00 94.94 337 VAL A CA 1
ATOM 2440 C C . VAL A 1 337 ? -4.426 7.863 29.053 1.00 94.94 337 VAL A C 1
ATOM 2442 O O . VAL A 1 337 ? -5.651 7.726 29.048 1.00 94.94 337 VAL A O 1
ATOM 2445 N N . PRO A 1 338 ? -3.846 9.071 29.177 1.00 94.19 338 PRO A N 1
ATOM 2446 C CA . PRO A 1 338 ? -4.604 10.318 29.154 1.00 94.19 338 PRO A CA 1
ATOM 2447 C C . PRO A 1 338 ? -5.408 10.480 27.860 1.00 94.19 338 PRO A C 1
ATOM 2449 O O . PRO A 1 338 ? -4.899 10.219 26.772 1.00 94.19 338 PRO A O 1
ATOM 2452 N N . THR A 1 339 ? -6.634 10.997 27.953 1.00 93.88 339 THR A N 1
ATOM 2453 C CA . THR A 1 339 ? -7.481 11.245 26.772 1.00 93.88 339 THR A CA 1
ATOM 2454 C C . THR A 1 339 ? -6.812 12.176 25.758 1.00 93.88 339 THR A C 1
ATOM 2456 O O . THR A 1 339 ? -6.940 11.955 24.561 1.00 93.88 339 THR A O 1
ATOM 2459 N N . SER A 1 340 ? -6.006 13.141 26.217 1.00 95.44 340 SER A N 1
ATOM 2460 C CA . SER A 1 340 ? -5.216 14.019 25.343 1.00 95.44 340 SER A CA 1
ATOM 2461 C C . SER A 1 340 ? -4.224 13.265 24.455 1.00 95.44 340 SER A C 1
ATOM 2463 O O . SER A 1 340 ? -4.007 13.658 23.311 1.00 95.44 340 SER A O 1
ATOM 2465 N N . ASP A 1 341 ? -3.626 12.185 24.965 1.00 96.94 341 ASP A N 1
ATOM 2466 C CA . ASP A 1 341 ? -2.673 11.368 24.207 1.00 96.94 341 ASP A CA 1
ATOM 2467 C C . ASP A 1 341 ? -3.418 10.536 23.156 1.00 96.94 341 ASP A C 1
ATOM 2469 O O . ASP A 1 341 ? -2.947 10.390 22.027 1.00 96.94 341 ASP A O 1
ATOM 2473 N N . VAL A 1 342 ? -4.614 10.045 23.507 1.00 97.38 342 VAL A N 1
ATOM 2474 C CA . VAL A 1 342 ? -5.515 9.349 22.578 1.00 97.38 342 VAL A CA 1
ATOM 2475 C C . VAL A 1 342 ? -5.957 10.284 21.455 1.00 97.38 342 VAL A C 1
ATOM 2477 O O . VAL A 1 342 ? -5.832 9.917 20.288 1.00 97.38 342 VAL A O 1
ATOM 2480 N N . ASP A 1 343 ? -6.400 11.498 21.779 1.00 96.31 343 ASP A N 1
ATOM 2481 C CA . ASP A 1 343 ? -6.822 12.495 20.790 1.00 96.31 343 ASP A CA 1
ATOM 2482 C C . ASP A 1 343 ? -5.658 12.878 19.859 1.00 96.31 343 ASP A C 1
ATOM 2484 O O . ASP A 1 343 ? -5.796 12.855 18.635 1.00 96.31 343 ASP A O 1
ATOM 2488 N N . ALA A 1 344 ? -4.462 13.115 20.413 1.00 96.19 344 ALA A N 1
ATOM 2489 C CA . ALA A 1 344 ? -3.270 13.417 19.623 1.00 96.19 344 ALA A CA 1
ATOM 2490 C C . ALA A 1 344 ? -2.855 12.261 18.692 1.00 96.19 344 ALA A C 1
ATOM 2492 O O . ALA A 1 344 ? -2.381 12.510 17.578 1.00 96.19 344 ALA A O 1
ATOM 2493 N N . ALA A 1 345 ? -3.015 11.008 19.132 1.00 97.25 345 ALA A N 1
ATOM 2494 C CA . ALA A 1 345 ? -2.770 9.820 18.315 1.00 97.25 345 ALA A CA 1
ATOM 2495 C C . ALA A 1 345 ? -3.817 9.659 17.202 1.00 97.25 345 ALA A C 1
ATOM 2497 O O . ALA A 1 345 ? -3.458 9.369 16.059 1.00 97.25 345 ALA A O 1
ATOM 2498 N N . VAL A 1 346 ? -5.098 9.888 17.506 1.00 97.06 346 VAL A N 1
ATOM 2499 C CA . VAL A 1 346 ? -6.194 9.884 16.524 1.00 97.06 346 VAL A CA 1
ATOM 2500 C C . VAL A 1 346 ? -5.942 10.932 15.443 1.00 97.06 346 VAL A C 1
ATOM 2502 O O . VAL A 1 346 ? -5.989 10.607 14.255 1.00 97.06 346 VAL A O 1
ATOM 2505 N N . ASP A 1 347 ? -5.605 12.161 15.829 1.00 94.31 347 ASP A N 1
ATOM 2506 C CA . ASP A 1 347 ? -5.317 13.248 14.892 1.00 94.31 347 ASP A CA 1
ATOM 2507 C C . ASP A 1 347 ? -4.083 12.970 14.030 1.00 94.31 347 ASP A C 1
ATOM 2509 O O . ASP A 1 347 ? -4.088 13.255 12.829 1.00 94.31 347 ASP A O 1
ATOM 2513 N N . GLY A 1 348 ? -3.040 12.374 14.614 1.00 93.38 348 GLY A N 1
ATOM 2514 C CA . GLY A 1 348 ? -1.860 11.931 13.871 1.00 93.38 348 GLY A CA 1
ATOM 2515 C C . GLY A 1 348 ? -2.198 10.877 12.818 1.00 93.38 348 GLY A C 1
ATOM 2516 O O . GLY A 1 348 ? -1.864 11.035 11.644 1.00 93.38 348 GLY A O 1
ATOM 2517 N N . LEU A 1 349 ? -2.949 9.840 13.197 1.00 93.25 349 LEU A N 1
ATOM 2518 C CA . LEU A 1 349 ? -3.396 8.808 12.259 1.00 93.25 349 LEU A CA 1
ATOM 2519 C C . LEU A 1 349 ? -4.272 9.385 11.142 1.00 93.25 349 LEU A C 1
ATOM 2521 O O . LEU A 1 349 ? -4.148 8.969 9.990 1.00 93.25 349 LEU A O 1
ATOM 2525 N N . ARG A 1 350 ? -5.129 10.368 11.438 1.00 90.00 350 ARG A N 1
ATOM 2526 C CA . ARG A 1 350 ? -5.928 11.061 10.416 1.00 90.00 350 ARG A CA 1
ATOM 2527 C C . ARG A 1 350 ? -5.051 11.796 9.407 1.00 90.00 350 ARG A C 1
ATOM 2529 O O . ARG A 1 350 ? -5.257 11.615 8.209 1.00 90.00 350 ARG A O 1
ATOM 2536 N N . ARG A 1 351 ? -4.062 12.575 9.866 1.00 86.69 351 ARG A N 1
ATOM 2537 C CA . ARG A 1 351 ? -3.105 13.267 8.981 1.00 86.69 351 ARG A CA 1
ATOM 2538 C C . ARG A 1 351 ? -2.292 12.295 8.130 1.00 86.69 351 ARG A C 1
ATOM 2540 O O . ARG A 1 351 ? -2.031 12.584 6.969 1.00 86.69 351 ARG A O 1
ATOM 2547 N N . ALA A 1 352 ? -1.961 11.124 8.671 1.00 85.19 352 ALA A N 1
ATOM 2548 C CA . ALA A 1 352 ? -1.285 10.052 7.943 1.00 85.19 352 ALA A CA 1
ATOM 2549 C C . ALA A 1 352 ? -2.209 9.262 6.984 1.00 85.19 352 ALA A C 1
ATOM 2551 O O . ALA A 1 352 ? -1.780 8.275 6.381 1.00 85.19 352 ALA A O 1
ATOM 2552 N N . GLY A 1 353 ? -3.488 9.638 6.842 1.00 82.50 353 GLY A N 1
ATOM 2553 C CA . GLY A 1 353 ? -4.445 8.929 5.986 1.00 82.50 353 GLY A CA 1
ATOM 2554 C C . GLY A 1 353 ? -4.803 7.531 6.506 1.00 82.50 353 GLY A C 1
ATOM 2555 O O . GLY A 1 353 ? -4.995 6.602 5.726 1.00 82.50 353 GLY A O 1
ATOM 2556 N N . ARG A 1 354 ? -4.839 7.342 7.829 1.00 87.75 354 ARG A N 1
ATOM 2557 C CA . ARG A 1 354 ? -5.156 6.080 8.526 1.00 87.75 354 ARG A CA 1
ATOM 2558 C C . ARG A 1 354 ? -6.431 6.224 9.357 1.00 87.75 354 ARG A C 1
ATOM 2560 O O . ARG A 1 354 ? -6.487 5.874 10.533 1.00 87.75 354 ARG A O 1
ATOM 2567 N N . ALA A 1 355 ? -7.482 6.771 8.746 1.00 88.00 355 ALA A N 1
ATOM 2568 C CA . ALA A 1 355 ? -8.736 7.075 9.439 1.00 88.00 355 ALA A CA 1
ATOM 2569 C C . ALA A 1 355 ? -9.429 5.826 10.023 1.00 88.00 355 ALA A C 1
ATOM 2571 O O . ALA A 1 355 ? -10.084 5.912 11.060 1.00 88.00 355 ALA A O 1
ATOM 2572 N N . TRP A 1 356 ? -9.274 4.650 9.397 1.00 90.38 356 TRP A N 1
ATOM 2573 C CA . TRP A 1 356 ? -9.802 3.406 9.972 1.00 90.38 356 TRP A CA 1
ATOM 2574 C C . TRP A 1 356 ? -9.065 3.034 11.264 1.00 90.38 356 TRP A C 1
ATOM 2576 O O . TRP A 1 356 ? -9.704 2.748 12.276 1.00 90.38 356 TRP A O 1
ATOM 2586 N N . GLU A 1 357 ? -7.733 3.074 11.249 1.00 94.00 357 GLU A N 1
ATOM 2587 C CA . GLU A 1 357 ? -6.897 2.815 12.419 1.00 94.00 357 GLU A CA 1
ATOM 2588 C C . GLU A 1 357 ? -7.154 3.848 13.528 1.00 94.00 357 GLU A C 1
ATOM 2590 O O . GLU A 1 357 ? -7.265 3.467 14.690 1.00 94.00 357 GLU A O 1
ATOM 2595 N N . ALA A 1 358 ? -7.360 5.121 13.174 1.00 94.81 358 ALA A N 1
ATOM 2596 C CA . ALA A 1 358 ? -7.715 6.190 14.108 1.00 94.81 358 ALA A CA 1
ATOM 2597 C C . ALA A 1 358 ? -9.032 5.899 14.850 1.00 94.81 358 ALA A C 1
ATOM 2599 O O . ALA A 1 358 ? -9.079 5.912 16.080 1.00 94.81 358 ALA A O 1
ATOM 2600 N N . ALA A 1 359 ? -10.095 5.554 14.111 1.00 93.94 359 ALA A N 1
ATOM 2601 C CA . ALA A 1 359 ? -11.376 5.178 14.708 1.00 93.94 359 ALA A CA 1
ATOM 2602 C C . ALA A 1 359 ? -11.256 3.912 15.575 1.00 93.94 359 ALA A C 1
ATOM 2604 O O . ALA A 1 359 ? -11.880 3.812 16.635 1.00 93.94 359 ALA A O 1
ATOM 2605 N N . ARG A 1 360 ? -10.437 2.941 15.146 1.00 94.75 360 ARG A N 1
ATOM 2606 C CA . ARG A 1 360 ? -10.215 1.696 15.888 1.00 94.75 360 ARG A CA 1
ATOM 2607 C C . ARG A 1 360 ? -9.486 1.935 17.211 1.00 94.75 360 ARG A C 1
ATOM 2609 O O . ARG A 1 360 ? -9.908 1.344 18.205 1.00 94.75 360 ARG A O 1
ATOM 2616 N N . LEU A 1 361 ? -8.450 2.776 17.217 1.00 96.62 361 LEU A N 1
ATOM 2617 C CA . LEU A 1 361 ? -7.685 3.151 18.408 1.00 96.62 361 LEU A CA 1
ATOM 2618 C C . LEU A 1 361 ? -8.591 3.846 19.432 1.00 96.62 361 LEU A C 1
ATOM 2620 O O . LEU A 1 361 ? -8.648 3.412 20.580 1.00 96.62 361 LEU A O 1
ATOM 2624 N N . ALA A 1 362 ? -9.378 4.841 19.006 1.00 96.88 362 ALA A N 1
ATOM 2625 C CA . ALA A 1 362 ? -10.345 5.521 19.875 1.00 96.88 362 ALA A CA 1
ATOM 2626 C C . ALA A 1 362 ? -11.389 4.550 20.459 1.00 96.88 362 ALA A C 1
ATOM 2628 O O . ALA A 1 362 ? -11.686 4.583 21.653 1.00 96.88 362 ALA A O 1
ATOM 2629 N N . GLY A 1 363 ? -11.912 3.634 19.636 1.00 95.25 363 GLY A N 1
ATOM 2630 C CA . GLY A 1 363 ? -12.848 2.607 20.093 1.00 95.25 363 GLY A CA 1
ATOM 2631 C C . GLY A 1 363 ? -12.231 1.621 21.090 1.00 95.25 363 GLY A C 1
ATOM 2632 O O . GLY A 1 363 ? -12.904 1.202 22.027 1.00 95.25 363 GLY A O 1
ATOM 2633 N N . GLU A 1 364 ? -10.959 1.249 20.925 1.00 94.75 364 GLU A N 1
ATOM 2634 C CA . GLU A 1 364 ? -10.265 0.382 21.883 1.00 94.75 364 GLU A CA 1
ATOM 2635 C C . GLU A 1 364 ? -9.967 1.095 23.205 1.00 94.75 364 GLU A C 1
ATOM 2637 O O . GLU A 1 364 ? -10.198 0.515 24.265 1.00 94.75 364 GLU A O 1
ATOM 2642 N N . ALA A 1 365 ? -9.548 2.363 23.149 1.00 96.06 365 ALA A N 1
ATOM 2643 C CA . ALA A 1 365 ? -9.384 3.201 24.333 1.00 96.06 365 ALA A CA 1
ATOM 2644 C C . ALA A 1 365 ? -10.698 3.314 25.124 1.00 96.06 365 ALA A C 1
ATOM 2646 O O . ALA A 1 365 ? -10.699 3.181 26.345 1.00 96.06 365 ALA A O 1
ATOM 2647 N N . ALA A 1 366 ? -11.832 3.480 24.431 1.00 95.69 366 ALA A N 1
ATOM 2648 C CA . ALA A 1 366 ? -13.143 3.533 25.069 1.00 95.69 366 ALA A CA 1
ATOM 2649 C C . ALA A 1 366 ? -13.510 2.230 25.795 1.00 95.69 366 ALA A C 1
ATOM 2651 O O . ALA A 1 366 ? -14.031 2.276 26.904 1.00 95.69 366 ALA A O 1
ATOM 2652 N N . LEU A 1 367 ? -13.220 1.070 25.189 1.00 93.62 367 LEU A N 1
ATOM 2653 C CA . LEU A 1 367 ? -13.481 -0.246 25.791 1.00 93.62 367 LEU A CA 1
ATOM 2654 C C . LEU A 1 367 ? -12.635 -0.517 27.043 1.00 93.62 367 LEU A C 1
ATOM 2656 O O . LEU A 1 367 ? -13.010 -1.358 27.854 1.00 93.62 367 LEU A O 1
ATOM 2660 N N . ARG A 1 368 ? -11.490 0.160 27.172 1.00 92.38 368 ARG A N 1
ATOM 2661 C CA . ARG A 1 368 ? -10.549 0.041 28.296 1.00 92.38 368 ARG A CA 1
ATOM 2662 C C . ARG A 1 368 ? -10.703 1.162 29.328 1.00 92.38 368 ARG A C 1
ATOM 2664 O O . ARG A 1 368 ? -9.941 1.196 30.286 1.00 92.38 368 ARG A O 1
ATOM 2671 N N . SER A 1 369 ? -11.639 2.090 29.126 1.00 91.62 369 SER A N 1
ATOM 2672 C CA . SER A 1 369 ? -11.854 3.212 30.036 1.00 91.62 369 SER A CA 1
ATOM 2673 C C . SER A 1 369 ? -12.769 2.813 31.193 1.00 91.62 369 SER A C 1
ATOM 2675 O O . SER A 1 369 ? -13.872 2.315 30.971 1.00 91.62 369 SER A O 1
ATOM 2677 N N . ASP A 1 370 ? -12.334 3.094 32.421 1.00 89.38 370 ASP A N 1
ATOM 2678 C CA . ASP A 1 370 ? -13.129 2.858 33.634 1.00 89.38 370 ASP A CA 1
ATOM 2679 C C . ASP A 1 370 ? -14.198 3.946 33.874 1.00 89.38 370 ASP A C 1
ATOM 2681 O O . ASP A 1 370 ? -15.150 3.741 34.628 1.00 89.38 370 ASP A O 1
ATOM 2685 N N . ASP A 1 371 ? -14.068 5.112 33.230 1.00 92.75 371 ASP A N 1
ATOM 2686 C CA . ASP A 1 371 ? -15.017 6.222 33.333 1.00 92.75 371 ASP A CA 1
ATOM 2687 C C . ASP A 1 371 ? -15.997 6.217 32.155 1.00 92.75 371 ASP A C 1
ATOM 2689 O O . ASP A 1 371 ? -15.628 6.430 30.999 1.00 92.75 371 ASP A O 1
ATOM 2693 N N . SER A 1 372 ? -17.287 6.058 32.458 1.00 93.50 372 SER A N 1
ATOM 2694 C CA . SER A 1 372 ? -18.355 6.036 31.451 1.00 93.50 372 SER A CA 1
ATOM 2695 C C . SER A 1 372 ? -18.420 7.320 30.618 1.00 93.50 372 SER A C 1
ATOM 2697 O O . SER A 1 372 ? -18.798 7.268 29.445 1.00 93.50 372 SER A O 1
ATOM 2699 N N . ARG A 1 373 ? -18.052 8.477 31.188 1.00 94.50 373 ARG A N 1
ATOM 2700 C CA . ARG A 1 373 ? -18.062 9.751 30.456 1.00 94.50 373 ARG A CA 1
ATOM 2701 C C . ARG A 1 373 ? -16.913 9.816 29.454 1.00 94.50 373 ARG A C 1
ATOM 2703 O O . ARG A 1 373 ? -17.147 10.157 28.295 1.00 94.50 373 ARG A O 1
ATOM 2710 N N . THR A 1 374 ? -15.706 9.455 29.879 1.00 93.25 374 THR A N 1
ATOM 2711 C CA . THR A 1 374 ? -14.543 9.302 28.997 1.00 93.25 374 THR A CA 1
ATOM 2712 C C . THR A 1 374 ? -14.811 8.279 27.893 1.00 93.25 374 THR A C 1
ATOM 2714 O O . THR A 1 374 ? -14.611 8.585 26.718 1.00 93.25 374 THR A O 1
ATOM 2717 N N . ALA A 1 375 ? -15.356 7.107 28.233 1.00 94.75 375 ALA A N 1
ATOM 2718 C CA . ALA A 1 375 ? -15.717 6.079 27.260 1.00 94.75 375 ALA A CA 1
ATOM 2719 C C . ALA A 1 375 ? -16.706 6.601 26.200 1.00 94.75 375 ALA A C 1
ATOM 2721 O O . ALA A 1 375 ? -16.514 6.384 25.002 1.00 94.75 375 ALA A O 1
ATOM 2722 N N . ALA A 1 376 ? -17.741 7.341 26.616 1.00 95.50 376 ALA A N 1
ATOM 2723 C CA . ALA A 1 376 ? -18.708 7.940 25.699 1.00 95.50 376 ALA A CA 1
ATOM 2724 C C . ALA A 1 376 ? -18.073 8.991 24.770 1.00 95.50 376 ALA A C 1
ATOM 2726 O O . ALA A 1 376 ? -18.392 9.020 23.580 1.00 95.50 376 ALA A O 1
ATOM 2727 N N . ALA A 1 377 ? -17.161 9.821 25.288 1.00 94.94 377 ALA A N 1
ATOM 2728 C CA . ALA A 1 377 ? -16.441 10.815 24.492 1.00 94.94 377 ALA A CA 1
ATOM 2729 C C . ALA A 1 377 ? -15.545 10.150 23.433 1.00 94.94 377 ALA A C 1
ATOM 2731 O O . ALA A 1 377 ? -15.622 10.495 22.257 1.00 94.94 377 ALA A O 1
ATOM 2732 N N . LEU A 1 378 ? -14.782 9.125 23.816 1.00 96.62 378 LEU A N 1
ATOM 2733 C CA . LEU A 1 378 ? -13.922 8.367 22.902 1.00 96.62 378 LEU A CA 1
ATOM 2734 C C . LEU A 1 378 ? -14.723 7.618 21.822 1.00 96.62 378 LEU A C 1
ATOM 2736 O O . LEU A 1 378 ? -14.327 7.593 20.656 1.00 96.62 378 LEU A O 1
ATOM 2740 N N . LEU A 1 379 ? -15.887 7.054 22.170 1.00 96.44 379 LEU A N 1
ATOM 2741 C CA . LEU A 1 379 ? -16.806 6.465 21.186 1.00 96.44 379 LEU A CA 1
ATOM 2742 C C . LEU A 1 379 ? -17.375 7.512 20.224 1.00 96.44 379 LEU A C 1
ATOM 2744 O O . LEU A 1 379 ? -17.596 7.201 19.052 1.00 96.44 379 LEU A O 1
ATOM 2748 N N . HIS A 1 380 ? -17.625 8.735 20.697 1.00 95.06 380 HIS A N 1
ATOM 2749 C CA . HIS A 1 380 ? -18.035 9.833 19.831 1.00 95.06 380 HIS A CA 1
ATOM 2750 C C . HIS A 1 380 ? -16.916 10.205 18.850 1.00 95.06 380 HIS A C 1
ATOM 2752 O O . HIS A 1 380 ? -17.178 10.241 17.649 1.00 95.06 380 HIS A O 1
ATOM 2758 N N . THR A 1 381 ? -15.672 10.342 19.322 1.00 94.81 381 THR A N 1
ATOM 2759 C CA . THR A 1 381 ? -14.490 10.549 18.468 1.00 94.81 381 THR A CA 1
ATOM 2760 C C . THR A 1 381 ? -14.357 9.444 17.416 1.00 94.81 381 THR A C 1
ATOM 2762 O O . THR A 1 381 ? -14.226 9.731 16.227 1.00 94.81 381 THR A O 1
ATOM 2765 N N . ALA A 1 382 ? -14.482 8.171 17.810 1.00 94.06 382 ALA A N 1
ATOM 2766 C CA . ALA A 1 382 ? -14.411 7.041 16.881 1.00 94.06 382 ALA A CA 1
ATOM 2767 C C . ALA A 1 382 ? -15.484 7.106 15.776 1.00 94.06 382 ALA A C 1
ATOM 2769 O O . ALA A 1 382 ? -15.202 6.812 14.611 1.00 94.06 382 ALA A O 1
ATOM 2770 N N . ARG A 1 383 ? -16.717 7.498 16.127 1.00 92.75 383 ARG A N 1
ATOM 2771 C CA . ARG A 1 383 ? -17.827 7.653 15.171 1.00 92.75 383 ARG A CA 1
ATOM 2772 C C . ARG A 1 383 ? -17.623 8.845 14.243 1.00 92.75 383 ARG A C 1
ATOM 2774 O O . ARG A 1 383 ? -17.811 8.675 13.043 1.00 92.75 383 ARG A O 1
ATOM 2781 N N . ALA A 1 384 ? -17.189 9.988 14.773 1.00 91.62 384 ALA A N 1
ATOM 2782 C CA . ALA A 1 384 ? -16.911 11.188 13.988 1.00 91.62 384 ALA A CA 1
ATOM 2783 C C . ALA A 1 384 ? -15.850 10.910 12.911 1.00 91.62 384 ALA A C 1
ATOM 2785 O O . ALA A 1 384 ? -16.092 11.146 11.732 1.00 91.62 384 ALA A O 1
ATOM 2786 N N . VAL A 1 385 ? -14.743 10.258 13.285 1.00 91.12 385 VAL A N 1
ATOM 2787 C CA . VAL A 1 385 ? -13.698 9.842 12.333 1.00 91.12 385 VAL A CA 1
ATOM 2788 C C . VAL A 1 385 ? -14.249 8.892 11.262 1.00 91.12 385 VAL A C 1
ATOM 2790 O O . VAL A 1 385 ? -13.892 8.981 10.086 1.00 91.12 385 VAL A O 1
ATOM 2793 N N . ALA A 1 386 ? -15.121 7.955 11.644 1.00 85.44 386 ALA A N 1
ATOM 2794 C CA . ALA A 1 386 ? -15.736 7.027 10.699 1.00 85.44 386 ALA A CA 1
ATOM 2795 C C . ALA A 1 386 ? -16.746 7.708 9.755 1.00 85.44 386 ALA A C 1
ATOM 2797 O O . ALA A 1 386 ? -16.906 7.261 8.618 1.00 85.44 386 ALA A O 1
ATOM 2798 N N . GLU A 1 387 ? -17.433 8.755 10.210 1.00 83.81 387 GLU A N 1
ATOM 2799 C CA . GLU A 1 387 ? -18.322 9.607 9.413 1.00 83.81 387 GLU A CA 1
ATOM 2800 C C . GLU A 1 387 ? -17.537 10.463 8.428 1.00 83.81 387 GLU A C 1
ATOM 2802 O O . GLU A 1 387 ? -17.761 10.345 7.227 1.00 83.81 387 GLU A O 1
ATOM 2807 N N . GLU A 1 388 ? -16.539 11.205 8.899 1.00 82.38 388 GLU A N 1
ATOM 2808 C CA . GLU A 1 388 ? -15.686 12.027 8.039 1.00 82.38 388 GLU A CA 1
ATOM 2809 C C . GLU A 1 388 ? -14.955 11.189 6.995 1.00 82.38 388 GLU A C 1
ATOM 2811 O O . GLU A 1 388 ? -14.814 11.622 5.859 1.00 82.38 388 GLU A O 1
ATOM 2816 N N . ARG A 1 389 ? -14.530 9.964 7.332 1.00 81.31 389 ARG A N 1
ATOM 2817 C CA . ARG A 1 389 ? -13.971 9.033 6.342 1.00 81.31 389 ARG A CA 1
ATOM 2818 C C . ARG A 1 389 ? -14.971 8.729 5.228 1.00 81.31 389 ARG A C 1
ATOM 2820 O O . ARG A 1 389 ? -14.578 8.704 4.068 1.00 81.31 389 ARG A O 1
ATOM 2827 N N . ARG A 1 390 ? -16.242 8.479 5.559 1.00 72.62 390 ARG A N 1
ATOM 2828 C CA . ARG A 1 390 ? -17.287 8.225 4.551 1.00 72.62 390 ARG A CA 1
ATOM 2829 C C . ARG A 1 390 ? -17.546 9.466 3.698 1.00 72.62 390 ARG A C 1
ATOM 2831 O O . ARG A 1 390 ? -17.648 9.342 2.483 1.00 72.62 390 ARG A O 1
ATOM 2838 N N . ASP A 1 391 ? -17.583 10.643 4.314 1.00 71.50 391 ASP A N 1
ATOM 2839 C CA . ASP A 1 391 ? -17.785 11.904 3.597 1.00 71.50 391 ASP A CA 1
ATOM 2840 C C . ASP A 1 391 ? -16.598 12.259 2.693 1.00 71.50 391 ASP A C 1
ATOM 2842 O O . ASP A 1 391 ? -16.797 12.623 1.535 1.00 71.50 391 ASP A O 1
ATOM 2846 N N . ALA A 1 392 ? -15.366 12.097 3.183 1.00 68.94 392 ALA A N 1
ATOM 2847 C CA . ALA A 1 392 ? -14.147 12.331 2.417 1.00 68.94 392 ALA A CA 1
ATOM 2848 C C . ALA A 1 392 ? -14.110 11.443 1.170 1.00 68.94 392 ALA A C 1
ATOM 2850 O O . ALA A 1 392 ? -13.846 11.937 0.077 1.00 68.94 392 ALA A O 1
ATOM 2851 N N . VAL A 1 393 ? -14.462 10.163 1.318 1.00 64.94 393 VAL A N 1
ATOM 2852 C CA . VAL A 1 393 ? -14.610 9.208 0.213 1.00 64.94 393 VAL A CA 1
ATOM 2853 C C . VAL A 1 393 ? -15.660 9.663 -0.803 1.00 64.94 393 VAL A C 1
ATOM 2855 O O . VAL A 1 393 ? -15.387 9.673 -2.002 1.00 64.94 393 VAL A O 1
ATOM 2858 N N . ASP A 1 394 ? -16.826 10.121 -0.345 1.00 62.34 394 ASP A N 1
ATOM 2859 C CA . ASP A 1 394 ? -17.873 10.660 -1.224 1.00 62.34 394 ASP A CA 1
ATOM 2860 C C . ASP A 1 394 ? -17.393 11.891 -2.025 1.00 62.34 394 ASP A C 1
ATOM 2862 O O . ASP A 1 394 ? -17.895 12.166 -3.122 1.00 62.34 394 ASP A O 1
ATOM 2866 N N . THR A 1 395 ? -16.400 12.620 -1.510 1.00 62.78 395 THR A N 1
ATOM 2867 C CA . THR A 1 395 ? -15.844 13.843 -2.114 1.00 62.78 395 THR A CA 1
ATOM 2868 C C . THR A 1 395 ? -14.492 13.678 -2.813 1.00 62.78 395 THR A C 1
ATOM 2870 O O . THR A 1 395 ? -14.045 14.624 -3.452 1.00 62.78 395 THR A O 1
ATOM 2873 N N . ALA A 1 396 ? -13.840 12.515 -2.738 1.00 56.66 396 ALA A N 1
ATOM 2874 C CA . ALA A 1 396 ? -12.492 12.317 -3.272 1.00 56.66 396 ALA A CA 1
ATOM 2875 C C . ALA A 1 396 ? -12.496 11.758 -4.710 1.00 56.66 396 ALA A C 1
ATOM 2877 O O . ALA A 1 396 ? -13.210 10.809 -5.031 1.00 56.66 396 ALA A O 1
ATOM 2878 N N . GLY A 1 397 ? -11.639 12.317 -5.574 1.00 60.94 397 GLY A N 1
ATOM 2879 C CA . GLY A 1 397 ? -11.366 11.807 -6.926 1.00 60.94 397 GLY A CA 1
ATOM 2880 C C . GLY A 1 397 ? -12.187 12.448 -8.061 1.00 60.94 397 GLY A C 1
ATOM 2881 O O . GLY A 1 397 ? -12.996 13.346 -7.826 1.00 60.94 397 GLY A O 1
ATOM 2882 N N . PRO A 1 398 ? -11.968 12.023 -9.324 1.00 65.56 398 PRO A N 1
ATOM 2883 C CA . PRO A 1 398 ? -12.777 12.468 -10.461 1.00 65.56 398 PRO A CA 1
ATOM 2884 C C . PRO A 1 398 ? -14.245 12.055 -10.276 1.00 65.56 398 PRO A C 1
ATOM 2886 O O . PRO A 1 398 ? -14.558 11.190 -9.458 1.00 65.56 398 PRO A O 1
ATOM 2889 N N . LEU A 1 399 ? -15.165 12.673 -11.021 1.00 76.94 399 LEU A N 1
ATOM 2890 C CA . LEU A 1 399 ? -16.586 12.329 -10.942 1.00 76.94 399 LEU A CA 1
ATOM 2891 C C . LEU A 1 399 ? -16.790 10.839 -11.228 1.00 76.94 399 LEU A C 1
ATOM 2893 O O . LEU A 1 399 ? -16.147 10.277 -12.119 1.00 76.94 399 LEU A O 1
ATOM 2897 N N . THR A 1 400 ? -17.701 10.201 -10.493 1.00 75.69 400 THR A N 1
ATOM 2898 C CA . THR A 1 400 ? -18.170 8.862 -10.873 1.00 75.69 400 THR A CA 1
ATOM 2899 C C . THR A 1 400 ? -18.789 8.905 -12.269 1.00 75.69 400 THR A C 1
ATOM 2901 O O . THR A 1 400 ? -19.209 9.959 -12.734 1.00 75.69 400 THR A O 1
ATOM 2904 N N . GLU A 1 401 ? -18.898 7.763 -12.945 1.00 73.94 401 GLU A N 1
ATOM 2905 C CA . GLU A 1 401 ? -19.507 7.695 -14.282 1.00 73.94 401 GLU A CA 1
ATOM 2906 C C . GLU A 1 401 ? -20.908 8.323 -14.308 1.00 73.94 401 GLU A C 1
ATOM 2908 O O . GLU A 1 401 ? -21.221 9.139 -15.176 1.00 73.94 401 GLU A O 1
ATOM 2913 N N . ARG A 1 402 ? -21.704 8.053 -13.269 1.00 82.75 402 ARG A N 1
ATOM 2914 C CA . ARG A 1 402 ? -23.046 8.615 -13.125 1.00 82.75 402 ARG A CA 1
ATOM 2915 C C . ARG A 1 402 ? -23.045 10.116 -12.843 1.00 82.75 402 ARG A C 1
ATOM 2917 O O . ARG A 1 402 ? -23.870 10.853 -13.375 1.00 82.75 402 ARG A O 1
ATOM 2924 N N . GLU A 1 403 ? -22.116 10.590 -12.023 1.00 87.50 403 GLU A N 1
ATOM 2925 C CA . GLU A 1 403 ? -21.929 12.024 -11.793 1.00 87.50 403 GLU A CA 1
ATOM 2926 C C . GLU A 1 403 ? -21.397 12.735 -13.039 1.00 87.50 403 GLU A C 1
ATOM 2928 O O . GLU A 1 403 ? -21.792 13.865 -13.296 1.00 87.50 403 GLU A O 1
ATOM 2933 N N . ALA A 1 404 ? -20.558 12.079 -13.840 1.00 85.94 404 ALA A N 1
ATOM 2934 C CA . ALA A 1 404 ? -20.053 12.598 -15.103 1.00 85.94 404 ALA A CA 1
ATOM 2935 C C . ALA A 1 404 ? -21.170 12.704 -16.154 1.00 85.94 404 ALA A C 1
ATOM 2937 O O . ALA A 1 404 ? -21.197 13.667 -16.915 1.00 85.94 404 ALA A O 1
ATOM 2938 N N . GLU A 1 405 ? -22.114 11.758 -16.188 1.00 89.00 405 GLU A N 1
ATOM 2939 C CA . GLU A 1 405 ? -23.343 11.866 -16.987 1.00 89.00 405 GLU A CA 1
ATOM 2940 C C . GLU A 1 405 ? -24.185 13.069 -16.563 1.00 89.00 405 GLU A C 1
ATOM 2942 O O . GLU A 1 405 ? -24.509 13.916 -17.393 1.00 89.00 405 GLU A O 1
ATOM 2947 N N . VAL A 1 406 ? -24.475 13.197 -15.264 1.00 93.62 406 VAL A N 1
ATOM 2948 C CA . VAL A 1 406 ? -25.216 14.347 -14.721 1.00 93.62 406 VAL A CA 1
ATOM 2949 C C . VAL A 1 406 ? -24.478 15.662 -15.001 1.00 93.62 406 VAL A C 1
ATOM 2951 O O . VAL A 1 406 ? -25.108 16.656 -15.356 1.00 93.62 406 VAL A O 1
ATOM 2954 N N . ALA A 1 407 ? -23.150 15.677 -14.886 1.00 90.62 407 ALA A N 1
ATOM 2955 C CA . ALA A 1 407 ? -22.310 16.838 -15.154 1.00 90.62 407 ALA A CA 1
ATOM 2956 C C . ALA A 1 407 ? -22.315 17.258 -16.630 1.00 90.62 407 ALA A C 1
ATOM 2958 O O . ALA A 1 407 ? -22.374 18.454 -16.911 1.00 90.62 407 ALA A O 1
ATOM 2959 N N . ARG A 1 408 ? -22.292 16.301 -17.568 1.00 92.56 408 ARG A N 1
ATOM 2960 C CA . ARG A 1 408 ? -22.422 16.574 -19.010 1.00 92.56 408 ARG A CA 1
ATOM 2961 C C . ARG A 1 408 ? -23.765 17.221 -19.333 1.00 92.56 408 ARG A C 1
ATOM 2963 O O . ARG A 1 408 ? -23.814 18.244 -20.009 1.00 92.56 408 ARG A O 1
ATOM 2970 N N . GLU A 1 409 ? -24.850 16.687 -18.781 1.00 94.44 409 GLU A N 1
ATOM 2971 C CA . GLU A 1 409 ? -26.189 17.247 -18.993 1.00 94.44 409 GLU A CA 1
ATOM 2972 C C . GLU A 1 409 ? -26.354 18.630 -18.317 1.00 94.44 409 GLU A C 1
ATOM 2974 O O . GLU A 1 409 ? -26.979 19.538 -18.869 1.00 94.44 409 GLU A O 1
ATOM 2979 N N . LEU A 1 410 ? -25.713 18.845 -17.161 1.00 93.00 410 LEU A N 1
ATOM 2980 C CA . LEU A 1 410 ? -25.595 20.157 -16.509 1.00 93.00 410 LEU A CA 1
ATOM 2981 C C . LEU A 1 410 ? -24.857 21.188 -17.375 1.00 93.00 410 LEU A C 1
ATOM 2983 O O . LEU A 1 410 ? -25.295 22.337 -17.463 1.00 93.00 410 LEU A O 1
ATOM 2987 N N . LEU A 1 411 ? -23.734 20.796 -17.989 1.00 92.44 411 LEU A N 1
ATOM 2988 C CA . LEU A 1 411 ? -22.933 21.645 -18.878 1.00 92.44 411 LEU A CA 1
ATOM 2989 C C . LEU A 1 411 ? -23.675 21.988 -20.173 1.00 92.44 411 LEU A C 1
ATOM 2991 O O . LEU A 1 411 ? -23.537 23.109 -20.664 1.00 92.44 411 LEU A O 1
ATOM 2995 N N . ALA A 1 412 ? -24.502 21.062 -20.668 1.00 90.69 412 ALA A N 1
ATOM 2996 C CA . ALA A 1 412 ? -25.403 21.266 -21.800 1.00 90.69 412 ALA A CA 1
ATOM 2997 C C . ALA A 1 412 ? -26.585 22.208 -21.487 1.00 90.69 412 ALA A C 1
ATOM 2999 O O . ALA A 1 412 ? -27.308 22.611 -22.395 1.00 90.69 412 ALA A O 1
ATOM 3000 N N . GLY A 1 413 ? -26.764 22.604 -20.221 1.00 92.69 413 GLY A N 1
ATOM 3001 C CA . GLY A 1 413 ? -27.743 23.609 -19.806 1.00 92.69 413 GLY A CA 1
ATOM 3002 C C . GLY A 1 413 ? -29.110 23.056 -19.407 1.00 92.69 413 GLY A C 1
ATOM 3003 O O . GLY A 1 413 ? -30.017 23.847 -19.154 1.00 92.69 413 GLY A O 1
ATOM 3004 N N . PHE A 1 414 ? -29.264 21.734 -19.299 1.00 94.94 414 PHE A N 1
ATOM 3005 C CA . PHE A 1 414 ? -30.534 21.128 -18.905 1.00 94.94 414 PHE A CA 1
ATOM 3006 C C . PHE A 1 414 ? -30.893 21.422 -17.438 1.00 94.94 414 PHE A C 1
ATOM 3008 O O . PHE A 1 414 ? -30.041 21.553 -16.547 1.00 94.94 414 PHE A O 1
ATOM 3015 N N . THR A 1 415 ? -32.193 21.527 -17.172 1.00 94.56 415 THR A N 1
ATOM 3016 C CA . THR A 1 415 ? -32.754 21.646 -15.820 1.00 94.56 415 THR A CA 1
ATOM 3017 C C . THR A 1 415 ? -32.749 20.294 -15.105 1.00 94.56 415 THR A C 1
ATOM 3019 O O . THR A 1 415 ? -32.753 19.247 -15.742 1.00 94.56 415 THR A O 1
ATOM 3022 N N . TYR A 1 416 ? -32.804 20.269 -13.767 1.00 95.88 416 TYR A N 1
ATOM 3023 C CA . TYR A 1 416 ? -32.774 18.999 -13.014 1.00 95.88 416 TYR A CA 1
ATOM 3024 C C . TYR A 1 416 ? -33.908 18.038 -13.398 1.00 95.88 416 TYR A C 1
ATOM 3026 O O . TYR A 1 416 ? -33.727 16.823 -13.341 1.00 95.88 416 TYR A O 1
ATOM 3034 N N . ARG A 1 417 ? -35.060 18.574 -13.822 1.00 94.19 417 ARG A N 1
ATOM 3035 C CA . ARG A 1 417 ? -36.183 17.780 -14.329 1.00 94.19 417 ARG A CA 1
ATOM 3036 C C . ARG A 1 417 ? -35.844 17.116 -15.664 1.00 94.19 417 ARG A C 1
ATOM 3038 O O . ARG A 1 417 ? -36.015 15.911 -15.788 1.00 94.19 417 ARG A O 1
ATOM 3045 N N . GLU A 1 418 ? -35.317 17.877 -16.619 1.00 95.06 418 GLU A N 1
ATOM 3046 C CA . GLU A 1 418 ? -34.928 17.365 -17.942 1.00 95.06 418 GLU A CA 1
ATOM 3047 C C . GLU A 1 418 ? -33.774 16.362 -17.846 1.00 95.06 418 GLU A C 1
ATOM 3049 O O . GLU A 1 418 ? -33.796 15.332 -18.513 1.00 95.06 418 GLU A O 1
ATOM 3054 N N . ILE A 1 419 ? -32.796 16.617 -16.969 1.00 96.19 419 ILE A N 1
ATOM 3055 C CA . ILE A 1 419 ? -31.717 15.664 -16.672 1.00 96.19 419 ILE A CA 1
ATOM 3056 C C . ILE A 1 419 ? -32.307 14.363 -16.119 1.00 96.19 419 ILE A C 1
ATOM 3058 O O . ILE A 1 419 ? -31.906 13.279 -16.535 1.00 96.19 419 ILE A O 1
ATOM 3062 N N . GLY A 1 420 ? -33.275 14.460 -15.202 1.00 95.00 420 GLY A N 1
ATOM 3063 C CA . GLY A 1 420 ? -33.948 13.297 -14.631 1.00 95.00 420 GLY A CA 1
ATOM 3064 C C . GLY A 1 420 ? -34.663 12.457 -15.690 1.00 95.00 420 GLY A C 1
ATOM 3065 O O . GLY A 1 420 ? -34.491 11.241 -15.734 1.00 95.00 420 GLY A O 1
ATOM 3066 N N . GLU A 1 421 ? -35.386 13.110 -16.598 1.00 95.06 421 GLU A N 1
ATOM 3067 C CA . GLU A 1 421 ? -36.068 12.457 -17.721 1.00 95.06 421 GLU A CA 1
ATOM 3068 C C . GLU A 1 421 ? -35.081 11.767 -18.673 1.00 95.06 421 GLU A C 1
ATOM 3070 O O . GLU A 1 421 ? -35.285 10.612 -19.040 1.00 95.06 421 GLU A O 1
ATOM 3075 N N . ARG A 1 422 ? -33.975 12.434 -19.024 1.00 94.44 422 ARG A N 1
ATOM 3076 C CA . ARG A 1 422 ? -32.957 11.911 -19.955 1.00 94.44 422 ARG A CA 1
ATOM 3077 C C . ARG A 1 422 ? -32.143 10.761 -19.371 1.00 94.44 422 ARG A C 1
ATOM 3079 O O . ARG A 1 422 ? -31.742 9.858 -20.097 1.00 94.44 422 ARG A O 1
ATOM 3086 N N . LEU A 1 423 ? -31.898 10.800 -18.064 1.00 93.69 423 LEU A N 1
ATOM 3087 C CA . LEU A 1 423 ? -31.120 9.794 -17.350 1.00 93.69 423 LEU A CA 1
ATOM 3088 C C . LEU A 1 423 ? -31.996 8.732 -16.664 1.00 93.69 423 LEU A C 1
ATOM 3090 O O . LEU A 1 423 ? -31.450 7.876 -15.970 1.00 93.69 423 LEU A O 1
ATOM 3094 N N . PHE A 1 424 ? -33.321 8.761 -16.842 1.00 93.25 424 PHE A N 1
ATOM 3095 C CA . PHE A 1 424 ? -34.283 7.845 -16.212 1.00 93.25 424 PHE A CA 1
ATOM 3096 C C . PHE A 1 424 ? -34.190 7.800 -14.672 1.00 93.25 424 PHE A C 1
ATOM 3098 O O . PHE A 1 424 ? -34.246 6.736 -14.056 1.00 93.25 424 PHE A O 1
ATOM 3105 N N . ILE A 1 425 ? -34.041 8.964 -14.031 1.00 93.00 425 ILE A N 1
ATOM 3106 C CA . ILE A 1 425 ? -34.002 9.131 -12.567 1.00 93.00 425 ILE A CA 1
ATOM 3107 C C . ILE A 1 425 ? -34.858 10.319 -12.116 1.00 93.00 425 ILE A C 1
ATOM 3109 O O . ILE A 1 425 ? -35.209 11.196 -12.895 1.00 93.00 425 ILE A O 1
ATOM 3113 N N . SER A 1 426 ? -35.203 10.380 -10.829 1.00 94.94 426 SER A N 1
ATOM 3114 C CA . SER A 1 426 ? -35.991 11.506 -10.315 1.00 94.94 426 SER A CA 1
ATOM 3115 C C . SER A 1 426 ? -35.181 12.812 -10.288 1.00 94.94 426 SER A C 1
ATOM 3117 O O . SER A 1 426 ? -33.970 12.794 -10.060 1.00 94.94 426 SER A O 1
ATOM 3119 N N . ALA A 1 427 ? -35.849 13.963 -10.419 1.00 92.56 427 ALA A N 1
ATOM 3120 C CA . ALA A 1 427 ? -35.209 15.276 -10.258 1.00 92.56 427 ALA A CA 1
ATOM 3121 C C . ALA A 1 427 ? -34.537 15.441 -8.877 1.00 92.56 427 ALA A C 1
ATOM 3123 O O . ALA A 1 427 ? -33.488 16.070 -8.769 1.00 92.56 427 ALA A O 1
ATOM 3124 N N . LYS A 1 428 ? -35.093 14.808 -7.833 1.00 92.50 428 LYS A N 1
ATOM 3125 C CA . LYS A 1 428 ? -34.494 14.748 -6.490 1.00 92.50 428 LYS A CA 1
ATOM 3126 C C . LYS A 1 428 ? -33.183 13.956 -6.483 1.00 92.50 428 LYS A C 1
ATOM 3128 O O . LYS A 1 428 ? -32.217 14.344 -5.834 1.00 92.50 428 LYS A O 1
ATOM 3133 N N . THR A 1 429 ? -33.123 12.861 -7.237 1.00 90.06 429 THR A N 1
ATOM 3134 C CA . THR A 1 429 ? -31.891 12.085 -7.430 1.00 90.06 429 THR A CA 1
ATOM 3135 C C . THR A 1 429 ? -30.838 12.917 -8.163 1.00 90.06 429 THR A C 1
ATOM 3137 O O . THR A 1 429 ? -29.675 12.905 -7.768 1.00 90.06 429 THR A O 1
ATOM 3140 N N . VAL A 1 430 ? -31.236 13.691 -9.180 1.00 93.69 430 VAL A N 1
ATOM 3141 C CA . VAL A 1 430 ? -30.335 14.635 -9.861 1.00 93.69 430 VAL A CA 1
ATOM 3142 C C . VAL A 1 430 ? -29.802 15.674 -8.881 1.00 93.69 430 VAL A C 1
ATOM 3144 O O . VAL A 1 430 ? -2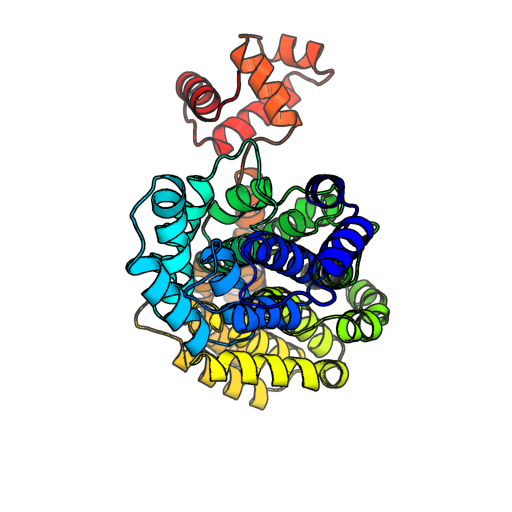8.595 15.865 -8.821 1.00 93.69 430 VAL A O 1
ATOM 3147 N N . GLU A 1 431 ? -30.656 16.293 -8.065 1.00 92.19 431 GLU A N 1
ATOM 3148 C CA . GLU A 1 431 ? -30.238 17.262 -7.045 1.00 92.19 431 GLU A CA 1
ATOM 3149 C C . GLU A 1 431 ? -29.196 16.675 -6.081 1.00 92.19 431 GLU A C 1
ATOM 3151 O O . GLU A 1 431 ? -28.175 17.310 -5.811 1.00 92.19 431 GLU A O 1
ATOM 3156 N N . HIS A 1 432 ? -29.399 15.430 -5.638 1.00 88.19 432 HIS A N 1
ATOM 3157 C CA . HIS A 1 432 ? -28.425 14.713 -4.816 1.00 88.19 432 HIS A CA 1
ATOM 3158 C C . HIS A 1 432 ? -27.087 14.517 -5.548 1.00 88.19 432 HIS A C 1
ATOM 3160 O O . HIS A 1 432 ? -26.032 14.750 -4.954 1.00 88.19 432 HIS A O 1
ATOM 3166 N N . HIS A 1 433 ? -27.108 14.131 -6.829 1.00 89.75 433 HIS A N 1
ATOM 3167 C CA . HIS A 1 433 ? -25.889 14.042 -7.638 1.00 89.75 433 HIS A CA 1
ATOM 3168 C C . HIS A 1 433 ? -25.208 15.407 -7.776 1.00 89.75 433 HIS A C 1
ATOM 3170 O O . HIS A 1 433 ? -24.011 15.506 -7.535 1.00 89.75 433 HIS A O 1
ATOM 3176 N N . VAL A 1 434 ? -25.944 16.483 -8.072 1.00 90.19 434 VAL A N 1
ATOM 3177 C CA . VAL A 1 434 ? -25.365 17.831 -8.192 1.00 90.19 434 VAL A CA 1
ATOM 3178 C C . VAL A 1 434 ? -24.751 18.305 -6.874 1.00 90.19 434 VAL A C 1
ATOM 3180 O O . VAL A 1 434 ? -23.675 18.899 -6.882 1.00 90.19 434 VAL A O 1
ATOM 3183 N N . ALA A 1 435 ? -25.384 18.018 -5.736 1.00 86.50 435 ALA A N 1
ATOM 3184 C CA . ALA A 1 435 ? -24.829 18.336 -4.423 1.00 86.50 435 ALA A CA 1
ATOM 3185 C C . ALA A 1 435 ? -23.510 17.588 -4.151 1.00 86.50 435 ALA A C 1
ATOM 3187 O O . ALA A 1 435 ? -22.575 18.174 -3.606 1.00 86.50 435 ALA A O 1
ATOM 3188 N N . ARG A 1 436 ? -23.401 16.316 -4.563 1.00 82.31 436 ARG A N 1
ATOM 3189 C CA . ARG A 1 436 ? -22.143 15.549 -4.488 1.00 82.31 436 ARG A CA 1
ATOM 3190 C C . ARG A 1 436 ? -21.072 16.112 -5.419 1.00 82.31 436 ARG A C 1
ATOM 3192 O O . ARG A 1 436 ? -19.961 16.350 -4.961 1.00 82.31 436 ARG A O 1
ATOM 3199 N N . ILE A 1 437 ? -21.423 16.420 -6.670 1.00 86.06 437 ILE A N 1
ATOM 3200 C CA . ILE A 1 437 ? -20.509 17.032 -7.649 1.00 86.06 437 ILE A CA 1
ATOM 3201 C C . ILE A 1 437 ? -19.974 18.371 -7.114 1.00 86.06 437 ILE A C 1
ATOM 3203 O O . ILE A 1 437 ? -18.777 18.626 -7.203 1.00 86.06 437 ILE A O 1
ATOM 3207 N N . ARG A 1 438 ? -20.829 19.210 -6.508 1.00 85.50 438 ARG A N 1
ATOM 3208 C CA . ARG A 1 438 ? -20.410 20.485 -5.896 1.00 85.50 438 ARG A CA 1
ATOM 3209 C C . ARG A 1 438 ? -19.420 20.290 -4.759 1.00 85.50 438 ARG A C 1
ATOM 3211 O O . ARG A 1 438 ? -18.403 20.967 -4.756 1.00 85.50 438 ARG A O 1
ATOM 3218 N N . ARG A 1 439 ? -19.690 19.363 -3.833 1.00 79.62 439 ARG A N 1
ATOM 3219 C CA . ARG A 1 439 ? -18.753 19.052 -2.741 1.00 79.62 439 ARG A CA 1
ATOM 3220 C C . ARG A 1 439 ? -17.423 18.503 -3.268 1.00 79.62 439 ARG A C 1
ATOM 3222 O O . ARG A 1 439 ? -16.375 18.901 -2.787 1.00 79.62 439 ARG A O 1
ATOM 3229 N N . ARG A 1 440 ? -17.464 17.637 -4.284 1.00 79.56 440 ARG A N 1
ATOM 3230 C CA . ARG A 1 440 ? -16.280 17.008 -4.895 1.00 79.56 440 ARG A CA 1
ATOM 3231 C C . ARG A 1 440 ? -15.394 17.991 -5.669 1.00 79.56 440 ARG A C 1
ATOM 3233 O O . ARG A 1 440 ? -14.186 17.810 -5.720 1.00 79.56 440 ARG A O 1
ATOM 3240 N N . LEU A 1 441 ? -15.986 19.015 -6.280 1.00 80.25 441 LEU A N 1
ATOM 3241 C CA . LEU A 1 441 ? -15.265 20.053 -7.029 1.00 80.25 441 LEU A CA 1
ATOM 3242 C C . LEU A 1 441 ? -15.031 21.337 -6.223 1.00 80.25 441 LEU A C 1
ATOM 3244 O O . LEU A 1 441 ? -14.618 22.333 -6.810 1.00 80.25 441 LEU A O 1
ATOM 3248 N N . ASP A 1 442 ? -15.335 21.318 -4.922 1.00 78.25 442 ASP A N 1
ATOM 3249 C CA . ASP A 1 442 ? -15.268 22.477 -4.023 1.00 78.25 442 ASP A CA 1
ATOM 3250 C C . ASP A 1 442 ? -15.962 23.734 -4.595 1.00 78.25 442 ASP A C 1
ATOM 3252 O O . ASP A 1 442 ? -15.439 24.846 -4.596 1.00 78.25 442 ASP A O 1
ATOM 3256 N N . ALA A 1 443 ? -17.159 23.543 -5.161 1.00 84.31 443 ALA A N 1
ATOM 3257 C CA . ALA A 1 443 ? -17.915 24.589 -5.841 1.00 84.31 443 ALA A CA 1
ATOM 3258 C C . ALA A 1 443 ? -19.068 25.124 -4.976 1.00 84.31 443 ALA A C 1
ATOM 3260 O O . ALA A 1 443 ? -20.145 24.516 -4.877 1.00 84.31 443 ALA A O 1
ATOM 3261 N N . GLY A 1 444 ? -18.883 26.321 -4.420 1.00 81.38 444 GLY A N 1
ATOM 3262 C CA . GLY A 1 444 ? -19.865 27.033 -3.603 1.00 81.38 444 GLY A CA 1
ATOM 3263 C C . GLY A 1 444 ? -21.044 27.582 -4.408 1.00 81.38 444 GLY A C 1
ATOM 3264 O O . GLY A 1 444 ? -22.173 27.623 -3.914 1.00 81.38 444 GLY A O 1
ATOM 3265 N N . SER A 1 445 ? -20.858 27.904 -5.691 1.00 85.75 445 SER A N 1
ATOM 3266 C CA . SER A 1 445 ? -21.909 28.444 -6.573 1.00 85.75 445 SER A CA 1
ATOM 3267 C C . SER A 1 445 ? -22.160 27.599 -7.834 1.00 85.75 445 SER A C 1
ATOM 3269 O O . SER A 1 445 ? -21.350 26.765 -8.231 1.00 85.75 445 SER A O 1
ATOM 3271 N N . ARG A 1 446 ? -23.311 27.798 -8.501 1.00 85.69 446 ARG A N 1
ATOM 3272 C CA . ARG A 1 446 ? -23.598 27.146 -9.800 1.00 85.69 446 ARG A CA 1
ATOM 3273 C C . ARG A 1 446 ? -22.595 27.582 -10.875 1.00 85.69 446 ARG A C 1
ATOM 3275 O O . ARG A 1 446 ? -22.238 26.780 -11.730 1.00 85.69 446 ARG A O 1
ATOM 3282 N N . SER A 1 447 ? -22.145 28.836 -10.829 1.00 86.69 447 SER A N 1
ATOM 3283 C CA . SER A 1 447 ? -21.136 29.360 -11.755 1.00 86.69 447 SER A CA 1
ATOM 3284 C C . SER A 1 447 ? -19.773 28.704 -11.521 1.00 86.69 447 SER A C 1
ATOM 3286 O O . SER A 1 447 ? -19.161 28.216 -12.470 1.00 86.69 447 SER A O 1
ATOM 3288 N N . GLU A 1 448 ? -19.341 28.606 -10.258 1.00 85.06 448 GLU A N 1
ATOM 3289 C CA . GLU A 1 448 ? -18.124 27.875 -9.875 1.00 85.06 448 GLU A CA 1
ATOM 3290 C C . GLU A 1 448 ? -18.189 26.412 -10.299 1.00 85.06 448 GLU A C 1
ATOM 3292 O O . GLU A 1 448 ? -17.240 25.920 -10.897 1.00 85.06 448 GLU A O 1
ATOM 3297 N N . LEU A 1 449 ? -19.330 25.748 -10.093 1.00 88.88 449 LEU A N 1
ATOM 3298 C CA . LEU A 1 449 ? -19.529 24.356 -10.492 1.00 88.88 449 LEU A CA 1
ATOM 3299 C C . LEU A 1 449 ? -19.294 24.161 -11.994 1.00 88.88 449 LEU A C 1
ATOM 3301 O O . LEU A 1 449 ? -18.537 23.283 -12.399 1.00 88.88 449 LEU A O 1
ATOM 3305 N N . LEU A 1 450 ? -19.927 24.985 -12.832 1.00 89.44 450 LEU A N 1
ATOM 3306 C CA . LEU A 1 450 ? -19.776 24.894 -14.287 1.00 89.44 450 LEU A CA 1
ATOM 3307 C C . LEU A 1 450 ? -18.353 25.248 -14.741 1.00 89.44 450 LEU A C 1
ATOM 3309 O O . LEU A 1 450 ? -17.865 24.685 -15.719 1.00 89.44 450 LEU A O 1
ATOM 3313 N N . SER A 1 451 ? -17.685 26.174 -14.048 1.00 82.38 451 SER A N 1
ATOM 3314 C CA . SER A 1 451 ? -16.287 26.527 -14.312 1.00 82.38 451 SER A CA 1
ATOM 3315 C C . SER A 1 451 ? -15.343 25.367 -13.976 1.00 82.38 451 SER A C 1
ATOM 3317 O O . SER A 1 451 ? -14.563 24.937 -14.827 1.00 82.38 451 SER A O 1
ATOM 3319 N N . ALA A 1 452 ? -15.481 24.795 -12.777 1.00 79.12 452 ALA A N 1
ATOM 3320 C CA . ALA A 1 452 ? -14.687 23.669 -12.298 1.00 79.12 452 ALA A CA 1
ATOM 3321 C C . ALA A 1 452 ? -14.864 22.426 -13.184 1.00 79.12 452 ALA A C 1
ATOM 3323 O O . ALA A 1 452 ? -13.884 21.776 -13.541 1.00 79.12 452 ALA A O 1
ATOM 3324 N N . LEU A 1 453 ? -16.094 22.138 -13.625 1.00 84.88 453 LEU A N 1
ATOM 3325 C CA . LEU A 1 453 ? -16.383 21.042 -14.553 1.00 84.88 453 LEU A CA 1
ATOM 3326 C C . LEU A 1 453 ? -15.640 21.179 -15.890 1.00 84.88 453 LEU A C 1
ATOM 3328 O O . LEU A 1 453 ? -15.064 20.206 -16.377 1.00 84.88 453 LEU A O 1
ATOM 3332 N N . ARG A 1 454 ? -15.602 22.388 -16.466 1.00 82.81 454 ARG A N 1
ATOM 3333 C CA . ARG A 1 454 ? -14.865 22.649 -17.714 1.00 82.81 454 ARG A CA 1
ATOM 3334 C C . ARG A 1 454 ? -13.357 22.559 -17.516 1.00 82.81 454 ARG A C 1
ATOM 3336 O O . ARG A 1 454 ? -12.671 22.001 -18.369 1.00 82.81 454 ARG A O 1
ATOM 3343 N N . ALA A 1 455 ? -12.849 23.081 -16.398 1.00 71.75 455 ALA A N 1
ATOM 3344 C CA . ALA A 1 455 ? -11.433 22.996 -16.043 1.00 71.75 455 ALA A CA 1
ATOM 3345 C C . ALA A 1 455 ? -10.978 21.538 -15.854 1.00 71.75 455 ALA A C 1
ATOM 3347 O O . ALA A 1 455 ? -9.887 21.172 -16.280 1.00 71.75 455 ALA A O 1
ATOM 3348 N N . ALA A 1 456 ? -11.851 20.691 -15.302 1.00 66.75 456 ALA A N 1
ATOM 3349 C CA . ALA A 1 456 ? -11.630 19.256 -15.148 1.00 66.75 456 ALA A CA 1
ATOM 3350 C C . ALA A 1 456 ? -11.828 18.442 -16.448 1.00 66.75 456 ALA A C 1
ATOM 3352 O O . ALA A 1 456 ? -11.670 17.223 -16.436 1.00 66.75 456 ALA A O 1
ATOM 3353 N N . GLY A 1 457 ? -12.151 19.091 -17.574 1.00 70.88 457 GLY A N 1
ATOM 3354 C CA . GLY A 1 457 ? -12.218 18.460 -18.895 1.00 70.88 457 GLY A CA 1
ATOM 3355 C C . GLY A 1 457 ? -13.561 17.821 -19.264 1.00 70.88 457 GLY A C 1
ATOM 3356 O O . GLY A 1 457 ? -13.647 17.202 -20.325 1.00 70.88 457 GLY A O 1
ATOM 3357 N N . TYR A 1 458 ? -14.610 17.992 -18.452 1.00 74.75 458 TYR A N 1
ATOM 3358 C CA . TYR A 1 458 ? -15.971 17.584 -18.816 1.00 74.75 458 TYR A CA 1
ATOM 3359 C C . TYR A 1 458 ? -16.551 18.591 -19.824 1.00 74.75 458 TYR A C 1
ATOM 3361 O O . TYR A 1 458 ? -16.392 19.805 -19.656 1.00 74.75 458 TYR A O 1
ATOM 3369 N N . ARG A 1 459 ? -17.179 18.097 -20.897 1.00 73.94 459 ARG A N 1
ATOM 3370 C CA . ARG A 1 459 ? -17.753 18.909 -21.981 1.00 73.94 459 ARG A CA 1
ATOM 3371 C C . ARG A 1 459 ? -19.161 18.472 -22.321 1.00 73.94 459 ARG A C 1
ATOM 3373 O O . ARG A 1 459 ? -19.391 17.241 -22.315 1.00 73.94 459 ARG A O 1
#

Organism: NCBI:txid1223545

pLDDT: mean 87.97, std 10.94, range [36.31, 98.12]